Protein AF-0000000067488053 (afdb_homodimer)

Solvent-accessible surface area (backbone atoms only — not comparable to full-atom values): 23907 Å² total; per-residue (Å²): 134,83,74,72,70,77,74,80,76,65,68,48,77,45,31,29,39,50,92,85,32,47,29,38,37,40,34,32,56,91,69,81,45,62,76,72,56,78,55,94,76,62,62,61,41,38,38,39,38,33,42,29,56,78,18,50,40,76,52,38,47,47,30,44,50,39,51,26,55,73,57,70,64,65,40,35,29,35,30,36,28,35,56,81,52,40,74,70,56,90,90,51,74,68,41,79,55,72,77,38,88,82,53,66,88,63,89,48,47,75,30,72,70,17,40,38,48,40,53,48,36,44,48,68,59,59,39,52,68,82,41,29,30,35,62,31,12,28,46,61,14,32,51,38,48,52,48,44,57,69,74,39,70,80,50,47,64,50,83,52,79,80,42,44,36,25,60,52,60,36,19,53,86,75,66,72,78,78,68,73,89,83,88,63,75,80,64,65,51,26,15,12,53,67,72,85,71,66,73,53,71,76,69,66,65,69,69,73,66,128,133,82,74,72,71,78,74,79,77,67,68,49,78,46,32,30,37,50,92,86,30,47,27,38,37,40,31,31,57,92,70,84,45,63,76,72,54,77,55,94,78,61,65,59,41,37,39,40,37,32,42,31,54,77,17,52,40,77,56,39,49,47,31,46,50,38,52,27,54,74,57,69,65,65,40,35,28,35,30,38,28,36,56,80,53,40,74,70,56,90,89,50,74,67,42,80,54,74,77,41,87,81,54,66,88,60,88,47,46,74,31,71,70,17,39,38,50,42,53,49,38,45,47,69,59,60,39,52,68,83,40,29,32,36,60,32,12,29,45,62,13,29,51,38,48,53,49,45,57,69,74,40,70,80,52,48,64,49,84,54,82,79,43,43,35,26,61,47,59,36,21,56,88,75,66,72,76,82,69,67,94,86,86,66,74,79,65,60,49,24,18,14,53,67,69,85,71,66,72,53,69,76,68,66,63,70,70,75,64,129

Sequence (420 aa):
MDSEIKEEIPVHEEFILCCGVETQVLKCGPWTDLFNDQSANRPKLLIFVITGNPGFSAAYVPFVKALYSSVNKRFPVWVISHAGHALAPKDKKILTTSDDPNAQEVEDIYGLCGQVEHKLAFLRTHVPKEMKLVLIGHSIGCYISLQILKLAPELPIKWNRKAILCPFLLTSGKLGVFTGTAAVAEIPYCLVHAPSVCLWPQAFPWYHSPMDSEIKEEIPVHEEFILCCGVETQVLKCGPWTDLFNDQSANRPKLLIFVITGNPGFSAAYVPFVKALYSSVNKRFPVWVISHAGHALAPKDKKILTTSDDPNAQEVEDIYGLCGQVEHKLAFLRTHVPKEMKLVLIGHSIGCYISLQILKLAPELPIKWNRKAILCPFLLTSGKLGVFTGTAAVAEIPYCLVHAPSVCLWPQAFPWYHSP

pLDDT: mean 72.71, std 26.98, range [18.52, 98.0]

Nearest PDB structures (foldseek):
  3c6b-assembly1_A-2  TM=5.269E-01  e=8.237E-04  Saccharomyces cerevisiae
  3bxp-assembly1_A  TM=5.380E-01  e=2.175E-03  Lactiplantibacillus plantarum WCFS1
  1pv1-assembly1_D  TM=5.522E-01  e=4.433E-03  Saccharomyces cerevisiae
  6gun-assembly2_C-2  TM=5.341E-01  e=3.894E-03  Aspergillus nidulans FGSC A4
  6wcx-assembly2_B  TM=4.276E-01  e=9.034E-03  Staphylococcus aureus

Secondary structure (DSSP, 8-state):
----------EEEEEEEETTEEEEEEEESS-S-TTT---TT--SEEEEEE--SS--GGGGHHHHHHHHHHTTT-S-EEEEPPTTS----TTSPEEEPPP-TT----S-TTSHHHHHHHHHHHHHHHS-TT-EEEEEE-THHHHHHHHHHHH-TTS-EEP-GGG---GGGGGSTT------SS-------GGG---------S--GGGG--/----------EEEEEEEETTEEEEEEEESS-S-TTT---TT--SEEEEEE--SS--GGGGHHHHHHHHHHTTT-S-EEEEPPTTS----TTSPEEEPPP-TT----S-TTSHHHHHHHHHHHHHHHS-TTSEEEEEE-THHHHHHHHHHHH-TTS-EE--GGG---GGGGGSTT------SS-------GGG---------S--GGG---

Organism: Equus caballus (NCBI:txid9796)

InterPro domains:
  IPR019363 Lipid droplet-associated hydrolase [PF10230] (44-170)
  IPR019363 Lipid droplet-associated hydrolase [PTHR13390] (12-170)
  IPR029058 Alpha/Beta hydrolase fold [G3DSA:3.40.50.1820] (28-208)
  IPR029058 Alpha/Beta hydrolase fold [SSF53474] (39-169)

Radius of gyration: 22.34 Å; Cα contacts (8 Å, |Δi|>4): 782; chains: 2; bounding box: 61×68×56 Å

Foldseek 3Di:
DPPPVPPDFDWDWAWAQFLNFTKIKIKTAPPPALVPDPDPLRAQEEEEEEEDVQFDQVVCVVVQVVVCVVVVVSHMYMYMGFGPNDDDDPPHDYHYFDFPPPQDNDPCLNFLVNRLSRVLRCCSGRPDLSREYEYAYDDSGLVSVVVCVVPCVSRNYDYDPVSHNDLQQLPDPPDPPPDDDDDPPCSPSHRNPPDCVSPPPPPPVPPPDD/DPPPVPPDFDWDWAWAQFLNFTKIKIKTAPPPALVPDPDPLRAQEEEEEEEDVQFDQVVCVVVQVVVCVVVVVSHMYMYMGFGPNDDDDPPHDYHYFDFPPPQDNDPCLNFLVNRLSRVLRCCSGRPDLSREYEYAYDDSGLVSVVVCVVPCVSRNYDYDPVSHNDLQQLPDPPDDPPDDDDDPPCSPSPRNPPDCVSPPPPPPPPPPDD

Structure (mmCIF, N/CA/C/O backbone):
data_AF-0000000067488053-model_v1
#
loop_
_entity.id
_entity.type
_entity.pdbx_description
1 polymer 'Lipid droplet-associated hydrolase'
#
loop_
_atom_site.group_PDB
_atom_site.id
_atom_site.type_symbol
_atom_site.label_atom_id
_atom_site.label_alt_id
_atom_site.label_comp_id
_atom_site.label_asym_id
_atom_site.label_entity_id
_atom_site.label_seq_id
_atom_site.pdbx_PDB_ins_code
_atom_site.Cartn_x
_atom_site.Cartn_y
_atom_site.Cartn_z
_atom_site.occupancy
_atom_site.B_iso_or_equiv
_atom_site.auth_seq_id
_atom_site.auth_comp_id
_atom_site.auth_asym_id
_atom_site.auth_atom_id
_atom_site.pdbx_PDB_model_num
ATOM 1 N N . MET A 1 1 ? 24.359 26.922 -21.422 1 30.34 1 MET A N 1
ATOM 2 C CA . MET A 1 1 ? 24.125 25.703 -20.656 1 30.34 1 MET A CA 1
ATOM 3 C C . MET A 1 1 ? 23.547 26.047 -19.281 1 30.34 1 MET A C 1
ATOM 5 O O . MET A 1 1 ? 24.281 26.391 -18.359 1 30.34 1 MET A O 1
ATOM 9 N N . ASP A 1 2 ? 22.438 26.781 -19.094 1 33.84 2 ASP A N 1
ATOM 10 C CA . ASP A 1 2 ? 21.844 27.344 -17.891 1 33.84 2 ASP A CA 1
ATOM 11 C C . ASP A 1 2 ? 21.484 26.234 -16.891 1 33.84 2 ASP A C 1
ATOM 13 O O . ASP A 1 2 ? 20.703 25.344 -17.219 1 33.84 2 ASP A O 1
ATOM 17 N N . SER A 1 3 ? 22.406 25.75 -16.141 1 38.53 3 SER A N 1
ATOM 18 C CA . SER A 1 3 ? 22.234 24.875 -14.984 1 38.53 3 SER A CA 1
ATOM 19 C C . SER A 1 3 ? 21.016 25.297 -14.156 1 38.53 3 SER A C 1
ATOM 21 O O . SER A 1 3 ? 21.016 26.359 -13.539 1 38.53 3 SER A O 1
ATOM 23 N N . GLU A 1 4 ? 19.844 25.281 -14.625 1 40.03 4 GLU A N 1
ATOM 24 C CA . GLU A 1 4 ? 18.719 25.531 -13.742 1 40.03 4 GLU A CA 1
ATOM 25 C C . GLU A 1 4 ? 18.969 24.938 -12.352 1 40.03 4 GLU A C 1
ATOM 27 O O . GLU A 1 4 ? 19.219 23.75 -12.211 1 40.03 4 GLU A O 1
ATOM 32 N N . ILE A 1 5 ? 19.578 25.547 -11.57 1 42.72 5 ILE A N 1
ATOM 33 C CA . ILE A 1 5 ? 19.781 25.219 -10.164 1 42.72 5 ILE A CA 1
ATOM 34 C C . ILE A 1 5 ? 18.5 24.609 -9.586 1 42.72 5 ILE A C 1
ATOM 36 O O . ILE A 1 5 ? 17.469 25.281 -9.547 1 42.72 5 ILE A O 1
ATOM 40 N N . LYS A 1 6 ? 18.25 23.391 -9.867 1 51.84 6 LYS A N 1
ATOM 41 C CA . LYS A 1 6 ? 17.141 22.719 -9.219 1 51.84 6 LYS A CA 1
ATOM 42 C C . LYS A 1 6 ? 17 23.156 -7.762 1 51.84 6 LYS A C 1
ATOM 44 O O . LYS A 1 6 ? 17.891 22.906 -6.945 1 51.84 6 LYS A O 1
ATOM 49 N N . GLU A 1 7 ? 16.422 24.406 -7.41 1 60.66 7 GLU A N 1
ATOM 50 C CA . GLU A 1 7 ? 16.188 24.906 -6.059 1 60.66 7 GLU A CA 1
ATOM 51 C C . GLU A 1 7 ? 15.727 23.797 -5.125 1 60.66 7 GLU A C 1
ATOM 53 O O . GLU A 1 7 ? 14.82 23.016 -5.469 1 60.66 7 GLU A O 1
ATOM 58 N N . GLU A 1 8 ? 16.516 23.469 -4.16 1 83.81 8 GLU A N 1
ATOM 59 C CA . GLU A 1 8 ? 16.188 22.453 -3.156 1 83.81 8 GLU A CA 1
ATOM 60 C C . GLU A 1 8 ? 14.914 22.812 -2.402 1 83.81 8 GLU A C 1
ATOM 62 O O . GLU A 1 8 ? 14.734 23.953 -1.977 1 83.81 8 GLU A O 1
ATOM 67 N N . ILE A 1 9 ? 13.906 22.094 -2.541 1 90 9 ILE A N 1
ATOM 68 C CA . ILE A 1 9 ? 12.656 22.25 -1.803 1 90 9 ILE A CA 1
ATOM 69 C C . ILE A 1 9 ? 12.852 21.828 -0.35 1 90 9 ILE A C 1
ATOM 71 O O . ILE A 1 9 ? 13.094 20.656 -0.067 1 90 9 ILE A O 1
ATOM 75 N N . PRO A 1 10 ? 12.859 22.844 0.499 1 92.94 10 PRO A N 1
ATOM 76 C CA . PRO A 1 10 ? 13.047 22.484 1.907 1 92.94 10 PRO A CA 1
ATOM 77 C C . PRO A 1 10 ? 11.852 21.734 2.486 1 92.94 10 PRO A C 1
ATOM 79 O O . PRO A 1 10 ? 10.711 21.984 2.102 1 92.94 10 PRO A O 1
ATOM 82 N N . VAL A 1 11 ? 12.125 20.781 3.355 1 96.31 11 VAL A N 1
ATOM 83 C CA . VAL A 1 11 ? 11.117 20.031 4.109 1 96.31 11 VAL A CA 1
ATOM 84 C C . VAL A 1 11 ? 11.328 20.25 5.605 1 96.31 11 VAL A C 1
ATOM 86 O O . VAL A 1 11 ? 12.43 20.047 6.117 1 96.31 11 VAL A O 1
ATOM 89 N N . HIS A 1 12 ? 10.336 20.75 6.277 1 96.69 12 HIS A N 1
ATOM 90 C CA . HIS A 1 12 ? 10.406 20.969 7.715 1 96.69 12 HIS A CA 1
ATOM 91 C C . HIS A 1 12 ? 9.945 19.734 8.484 1 96.69 12 HIS A C 1
ATOM 93 O O . HIS A 1 12 ? 8.852 19.219 8.242 1 96.69 12 HIS A O 1
ATOM 99 N N . GLU A 1 13 ? 10.797 19.25 9.328 1 96.75 13 GLU A N 1
ATOM 100 C CA . GLU A 1 13 ? 10.5 18.078 10.141 1 96.75 13 GLU A CA 1
ATOM 101 C C . GLU A 1 13 ? 10.07 18.484 11.547 1 96.75 13 GLU A C 1
ATOM 103 O O . GLU A 1 13 ? 10.719 19.297 12.195 1 96.75 13 GLU A O 1
ATOM 108 N N . GLU A 1 14 ? 9.016 17.906 12.039 1 95.88 14 GLU A N 1
ATOM 109 C CA . GLU A 1 14 ? 8.539 18.109 13.406 1 95.88 14 GLU A CA 1
ATOM 110 C C . GLU A 1 14 ? 8.141 16.781 14.047 1 95.88 14 GLU A C 1
ATOM 112 O O . GLU A 1 14 ? 7.633 15.883 13.367 1 95.88 14 GLU A O 1
ATOM 117 N N . PHE A 1 15 ? 8.391 16.703 15.328 1 96.25 15 PHE A N 1
ATOM 118 C CA . PHE A 1 15 ? 7.875 15.617 16.156 1 96.25 15 PHE A CA 1
ATOM 119 C C . PHE A 1 15 ? 6.855 16.141 17.156 1 96.25 15 PHE A C 1
ATOM 121 O O . PHE A 1 15 ? 7.141 17.078 17.906 1 96.25 15 PHE A O 1
ATOM 128 N N . ILE A 1 16 ? 5.734 15.539 17.156 1 95.38 16 ILE A N 1
ATOM 129 C CA . ILE A 1 16 ? 4.66 15.977 18.031 1 95.38 16 ILE A CA 1
ATOM 130 C C . ILE A 1 16 ? 4.133 14.789 18.828 1 95.38 16 ILE A C 1
ATOM 132 O O . ILE A 1 16 ? 4.363 13.633 18.469 1 95.38 16 ILE A O 1
ATOM 136 N N . LEU A 1 17 ? 3.533 15.07 19.906 1 93.06 17 LEU A N 1
ATOM 137 C CA . LEU A 1 17 ? 2.762 14.062 20.625 1 93.06 17 LEU A CA 1
ATOM 138 C C . LEU A 1 17 ? 1.299 14.086 20.203 1 93.06 17 LEU A C 1
ATOM 140 O O . LEU A 1 17 ? 0.583 15.047 20.484 1 93.06 17 LEU A O 1
ATOM 144 N N . CYS A 1 18 ? 0.863 13.141 19.438 1 92.69 18 CYS A N 1
ATOM 145 C CA . CYS A 1 18 ? -0.509 13.031 18.953 1 92.69 18 CYS A CA 1
ATOM 146 C C . CYS A 1 18 ? -1.185 11.781 19.516 1 92.69 18 CYS A C 1
ATOM 148 O O . CYS A 1 18 ? -0.734 10.664 19.266 1 92.69 18 CYS A O 1
ATOM 150 N N . CYS A 1 19 ? -2.262 11.969 20.266 1 91 19 CYS A N 1
ATOM 151 C CA . CYS A 1 19 ? -2.922 10.875 20.953 1 91 19 CYS A CA 1
ATOM 152 C C . CYS A 1 19 ? -1.942 10.133 21.859 1 91 19 CYS A C 1
ATOM 154 O O . CYS A 1 19 ? -1.957 8.898 21.922 1 91 19 CYS A O 1
ATOM 156 N N . GLY A 1 20 ? -1.018 10.891 22.406 1 89.06 20 GLY A N 1
ATOM 157 C CA . GLY A 1 20 ? -0.081 10.352 23.375 1 89.06 20 GLY A CA 1
ATOM 158 C C . GLY A 1 20 ? 1.082 9.617 22.75 1 89.06 20 GLY A C 1
ATOM 159 O O . GLY A 1 20 ? 1.89 9 23.453 1 89.06 20 GLY A O 1
ATOM 160 N N . VAL A 1 21 ? 1.246 9.656 21.469 1 93.06 21 VAL A N 1
ATOM 161 C CA . VAL A 1 21 ? 2.307 8.922 20.781 1 93.06 21 VAL A CA 1
ATOM 162 C C . VAL A 1 21 ? 3.164 9.883 19.969 1 93.06 21 VAL A C 1
ATOM 164 O O . VAL A 1 21 ? 2.646 10.828 19.359 1 93.06 21 VAL A O 1
ATOM 167 N N . GLU A 1 22 ? 4.461 9.617 19.984 1 94.44 22 GLU A N 1
ATOM 168 C CA . GLU A 1 22 ? 5.371 10.406 19.172 1 94.44 22 GLU A CA 1
ATOM 169 C C . GLU A 1 22 ? 5.07 10.227 17.688 1 94.44 22 GLU A C 1
ATOM 171 O O . GLU A 1 22 ? 4.934 9.094 17.203 1 94.44 22 GLU A O 1
ATOM 176 N N . THR A 1 23 ? 4.926 11.32 17.047 1 96.44 23 THR A N 1
ATOM 177 C CA . THR A 1 23 ? 4.512 11.328 15.641 1 96.44 23 THR A CA 1
ATOM 178 C C . THR A 1 23 ? 5.383 12.289 14.828 1 96.44 23 THR A C 1
ATOM 180 O O . THR A 1 23 ? 5.68 13.398 15.281 1 96.44 23 THR A O 1
ATOM 183 N N . GLN A 1 24 ? 5.867 11.805 13.703 1 97.81 24 GLN A N 1
ATOM 184 C CA . GLN A 1 24 ? 6.656 12.633 12.805 1 97.81 24 GLN A CA 1
ATOM 185 C C . GLN A 1 24 ? 5.781 13.273 11.727 1 97.81 24 GLN A C 1
ATOM 187 O O . GLN A 1 24 ? 4.949 12.594 11.117 1 97.81 24 GLN A O 1
ATOM 192 N N . VAL A 1 25 ? 5.879 14.531 11.516 1 97.94 25 VAL A N 1
ATOM 193 C CA . VAL A 1 25 ? 5.215 15.258 10.438 1 97.94 25 VAL A CA 1
ATOM 194 C C . VAL A 1 25 ? 6.254 16.016 9.609 1 97.94 25 VAL A C 1
ATOM 196 O O . VAL A 1 25 ? 7.09 16.734 10.156 1 97.94 25 VAL A O 1
ATOM 199 N N . LEU A 1 26 ? 6.23 15.742 8.281 1 97.69 26 LEU A N 1
ATOM 200 C CA . LEU A 1 26 ? 7.07 16.469 7.344 1 97.69 26 LEU A CA 1
ATOM 201 C C . LEU A 1 26 ? 6.242 17.469 6.539 1 97.69 26 LEU A C 1
ATOM 203 O O . LEU A 1 26 ? 5.195 17.109 5.992 1 97.69 26 LEU A O 1
ATOM 207 N N . LYS A 1 27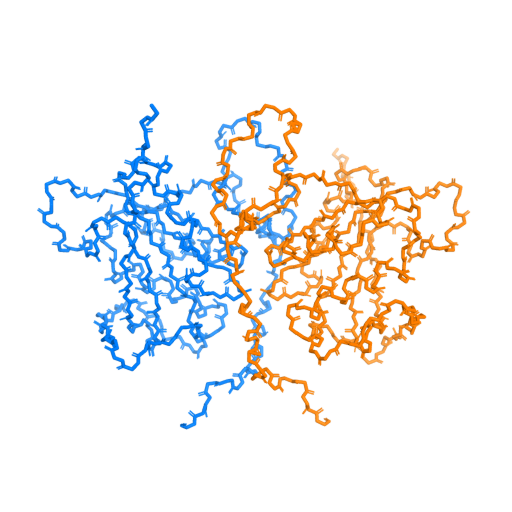 ? 6.73 18.641 6.555 1 97.44 27 LYS A N 1
ATOM 208 C CA . LYS A 1 27 ? 5.973 19.75 5.973 1 97.44 27 LYS A CA 1
ATOM 209 C C . LYS A 1 27 ? 6.75 20.422 4.844 1 97.44 27 LYS A C 1
ATOM 211 O O . LYS A 1 27 ? 7.855 20.922 5.059 1 97.44 27 LYS A O 1
ATOM 216 N N . CYS A 1 28 ? 6.172 20.344 3.684 1 95.88 28 CYS A N 1
ATOM 217 C CA . CYS A 1 28 ? 6.75 21.031 2.537 1 95.88 28 CYS A CA 1
ATOM 218 C C . CYS A 1 28 ? 6.07 22.375 2.307 1 95.88 28 CYS A C 1
ATOM 220 O O . CYS A 1 28 ? 4.84 22.453 2.293 1 95.88 28 CYS A O 1
ATOM 222 N N . GLY A 1 29 ? 6.836 23.438 2.074 1 93.5 29 GLY A N 1
ATOM 223 C CA . GLY A 1 29 ? 6.352 24.797 1.962 1 93.5 29 GLY A CA 1
ATOM 224 C C . GLY A 1 29 ? 6.66 25.656 3.182 1 93.5 29 GLY A C 1
ATOM 225 O O . GLY A 1 29 ? 7.039 25.125 4.23 1 93.5 29 GLY A O 1
ATOM 226 N N . PRO A 1 30 ? 6.496 26.906 3.09 1 92.31 30 PRO A N 1
ATOM 227 C CA . PRO A 1 30 ? 6.875 27.812 4.184 1 92.31 30 PRO A CA 1
ATOM 228 C C . PRO A 1 30 ? 5.836 27.844 5.301 1 92.31 30 PRO A C 1
ATOM 230 O O . PRO A 1 30 ? 6.094 28.422 6.367 1 92.31 30 PRO A O 1
ATOM 233 N N . TRP A 1 31 ? 4.734 27.172 5.168 1 92.25 31 TRP A N 1
ATOM 234 C CA . TRP A 1 31 ? 3.633 27.219 6.125 1 92.25 31 TRP A CA 1
ATOM 235 C C . TRP A 1 31 ? 3.738 26.078 7.133 1 92.25 31 TRP A C 1
ATOM 237 O O . TRP A 1 31 ? 3.084 25.047 6.98 1 92.25 31 TRP A O 1
ATOM 247 N N . THR A 1 32 ? 4.449 26.281 8.195 1 90.88 32 THR A N 1
ATOM 248 C CA . THR A 1 32 ? 4.711 25.203 9.141 1 90.88 32 THR A CA 1
ATOM 249 C C . THR A 1 32 ? 3.725 25.266 10.305 1 90.88 32 THR A C 1
ATOM 251 O O . THR A 1 32 ? 3.559 24.281 11.031 1 90.88 32 THR A O 1
ATOM 254 N N . ASP A 1 33 ? 3.15 26.359 10.547 1 91.94 33 ASP A N 1
ATOM 255 C CA . ASP A 1 33 ? 2.096 26.562 11.531 1 91.94 33 ASP A CA 1
ATOM 256 C C . ASP A 1 33 ? 0.888 27.266 10.906 1 91.94 33 ASP A C 1
ATOM 258 O O . ASP A 1 33 ? 0.898 28.484 10.711 1 91.94 33 ASP A O 1
ATOM 262 N N . LEU A 1 34 ? -0.115 26.516 10.68 1 92.56 34 LEU A N 1
ATOM 263 C CA . 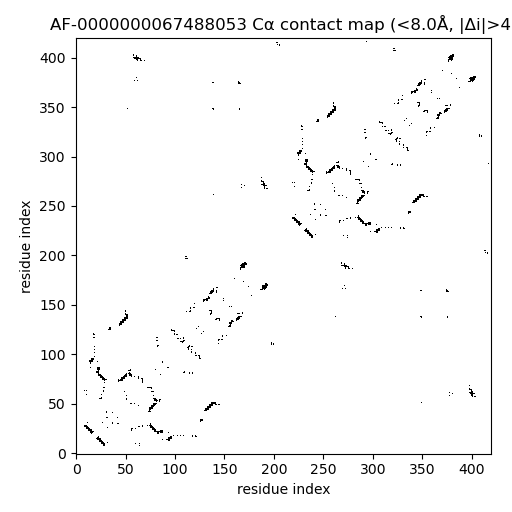LEU A 1 34 ? -1.246 27.016 9.906 1 92.56 34 LEU A CA 1
ATOM 264 C C . LEU A 1 34 ? -2.166 27.875 10.773 1 92.56 34 LEU A C 1
ATOM 266 O O . LEU A 1 34 ? -2.973 28.641 10.25 1 92.56 34 LEU A O 1
ATOM 270 N N . PHE A 1 35 ? -2.098 27.75 12 1 89 35 PHE A N 1
ATOM 271 C CA . PHE A 1 35 ? -2.922 28.562 12.891 1 89 35 PHE A CA 1
ATOM 272 C C . PHE A 1 35 ? -2.334 29.969 13.039 1 89 35 PHE A C 1
ATOM 274 O O . PHE A 1 35 ? -3.072 30.953 13.086 1 89 35 PHE A O 1
ATOM 281 N N . ASN A 1 36 ? -0.999 29.953 13.094 1 84.88 36 ASN A N 1
ATOM 282 C CA . ASN A 1 36 ? -0.358 31.234 13.398 1 84.88 36 ASN A CA 1
ATOM 283 C C . ASN A 1 36 ? 0.327 31.828 12.172 1 84.88 36 ASN A C 1
ATOM 285 O O . ASN A 1 36 ? 1.116 32.75 12.297 1 84.88 36 ASN A O 1
ATOM 289 N N . ASP A 1 37 ? 0.069 31.25 11.07 1 78 37 ASP A N 1
ATOM 290 C CA . ASP A 1 37 ? 0.677 31.812 9.867 1 78 37 ASP A CA 1
ATOM 291 C C . ASP A 1 37 ? 0.148 33.219 9.586 1 78 37 ASP A C 1
ATOM 293 O O . ASP A 1 37 ? -1.062 33.406 9.453 1 78 37 ASP A O 1
ATOM 297 N N . GLN A 1 38 ? 0.995 34.188 9.664 1 72.25 38 GLN A N 1
ATOM 298 C CA . GLN A 1 38 ? 0.635 35.594 9.5 1 72.25 38 GLN A CA 1
ATOM 299 C C . GLN A 1 38 ? 0.998 36.094 8.109 1 72.25 38 GLN A C 1
ATOM 301 O O . GLN A 1 38 ? 0.95 37.281 7.844 1 72.25 38 GLN A O 1
ATOM 306 N N . SER A 1 39 ? 1.318 35.094 7.289 1 72.31 39 SER A N 1
ATOM 307 C CA . SER A 1 39 ? 1.714 35.562 5.961 1 72.31 39 SER A CA 1
ATOM 308 C C . SER A 1 39 ? 0.521 36.094 5.188 1 72.31 39 SER A C 1
ATOM 310 O O . SER A 1 39 ? -0.623 35.719 5.445 1 72.31 39 SER A O 1
ATOM 312 N N . ALA A 1 40 ? 0.722 37.188 4.449 1 74.94 40 ALA A N 1
ATOM 313 C CA . ALA A 1 40 ? -0.285 37.781 3.578 1 74.94 40 ALA A CA 1
ATOM 314 C C . ALA A 1 40 ? -0.879 36.75 2.627 1 74.94 40 ALA A C 1
ATOM 316 O O . ALA A 1 40 ? -2.027 36.875 2.199 1 74.94 40 ALA A O 1
ATOM 317 N N . ASN A 1 41 ? -0.074 35.719 2.342 1 80.88 41 ASN A N 1
ATOM 318 C CA . ASN A 1 41 ? -0.516 34.688 1.41 1 80.88 41 ASN A CA 1
ATOM 319 C C . ASN A 1 41 ? -0.779 33.375 2.125 1 80.88 41 ASN A C 1
ATOM 321 O O . ASN A 1 41 ? -0.157 32.344 1.809 1 80.88 41 ASN A O 1
ATOM 325 N N . ARG A 1 42 ? -1.694 33.469 3.127 1 86.19 42 ARG A N 1
ATOM 326 C CA . ARG A 1 42 ? -2.061 32.25 3.848 1 86.19 42 ARG A CA 1
ATOM 327 C C . ARG A 1 42 ? -2.693 31.234 2.91 1 86.19 42 ARG A C 1
ATOM 329 O O . ARG A 1 42 ? -3.586 31.562 2.129 1 86.19 42 ARG A O 1
ATOM 336 N N . PRO A 1 43 ? -2.141 30.047 2.949 1 90 43 PRO A N 1
ATOM 337 C CA . PRO A 1 43 ? -2.762 29.031 2.092 1 90 43 PRO A CA 1
ATOM 338 C C . PRO A 1 43 ? -4.168 28.656 2.551 1 90 43 PRO A C 1
ATOM 340 O O . PRO A 1 43 ? -4.461 28.688 3.748 1 90 43 PRO A O 1
ATOM 343 N N . LYS A 1 44 ? -5.039 28.406 1.627 1 89.94 44 LYS A N 1
ATOM 344 C CA . LYS A 1 44 ? -6.414 28.031 1.938 1 89.94 44 LYS A CA 1
ATOM 345 C C . LYS A 1 44 ? -6.641 26.531 1.716 1 89.94 44 LYS A C 1
ATOM 347 O O . LYS A 1 44 ? -7.754 26.031 1.893 1 89.94 44 LYS A O 1
ATOM 352 N N . LEU A 1 45 ? -5.605 25.891 1.315 1 94.12 45 LEU A N 1
ATOM 353 C CA . LEU A 1 45 ? -5.684 24.453 1.021 1 94.12 45 LEU A CA 1
ATOM 354 C C . LEU A 1 45 ? -4.438 23.734 1.516 1 94.12 45 LEU A C 1
ATOM 356 O O . LEU A 1 45 ? -3.318 24.219 1.345 1 94.12 45 LEU A O 1
ATOM 360 N N . LEU A 1 46 ? -4.652 22.656 2.176 1 95.94 46 LEU A N 1
ATOM 361 C CA . LEU A 1 46 ? -3.578 21.766 2.588 1 95.94 46 LEU A CA 1
ATOM 362 C C . LEU A 1 46 ? -3.697 20.406 1.888 1 95.94 46 LEU A C 1
ATOM 364 O O . LEU A 1 46 ? -4.766 19.797 1.893 1 95.94 46 LEU A O 1
ATOM 368 N N . ILE A 1 47 ? -2.631 20.031 1.24 1 91.75 47 ILE A N 1
ATOM 369 C CA . ILE A 1 47 ? -2.521 18.656 0.764 1 91.75 47 ILE A CA 1
ATOM 370 C C . ILE A 1 47 ? -1.926 17.781 1.86 1 91.75 47 ILE A C 1
ATOM 372 O O . ILE A 1 47 ? -0.794 18 2.297 1 91.75 47 ILE A O 1
ATOM 376 N N . PHE A 1 48 ? -2.709 16.859 2.283 1 94.19 48 PHE A N 1
ATOM 377 C CA . PHE A 1 48 ? -2.34 16.016 3.418 1 94.19 48 PHE A CA 1
ATOM 378 C C . PHE A 1 48 ? -2.148 14.578 2.982 1 94.19 48 PHE A C 1
ATOM 380 O O . PHE A 1 48 ? -3.104 13.914 2.572 1 94.19 48 PHE A O 1
ATOM 387 N N . VAL A 1 49 ? -0.931 14.078 3.105 1 91.62 49 VAL A N 1
ATOM 388 C CA . VAL A 1 49 ? -0.559 12.75 2.633 1 91.62 49 VAL A CA 1
ATOM 389 C C . VAL A 1 49 ? -0.555 11.766 3.801 1 91.62 49 VAL A C 1
ATOM 391 O O . VAL A 1 49 ? 0.061 12.031 4.836 1 91.62 49 VAL A O 1
ATOM 394 N N . ILE A 1 50 ? -1.259 10.695 3.594 1 92.69 50 ILE A N 1
ATOM 395 C CA . ILE A 1 50 ? -1.288 9.617 4.578 1 92.69 50 ILE A CA 1
ATOM 396 C C . ILE A 1 50 ? -0.546 8.398 4.031 1 92.69 50 ILE A C 1
ATOM 398 O O . ILE A 1 50 ? -0.879 7.891 2.957 1 92.69 50 ILE A O 1
ATOM 402 N N . THR A 1 51 ? 0.373 7.898 4.789 1 90.38 51 THR A N 1
ATOM 403 C CA . THR A 1 51 ? 1.313 6.867 4.363 1 90.38 51 THR A CA 1
ATOM 404 C C . THR A 1 51 ? 0.646 5.496 4.352 1 90.38 51 THR A C 1
ATOM 406 O O . THR A 1 51 ? -0.498 5.355 4.789 1 90.38 51 THR A O 1
ATOM 409 N N . GLY A 1 52 ? 1.374 4.609 3.811 1 85.75 52 GLY A N 1
ATOM 410 C CA . GLY A 1 52 ? 0.989 3.213 3.934 1 85.75 52 GLY A CA 1
ATOM 411 C C . GLY A 1 52 ? 1.589 2.533 5.148 1 85.75 52 GLY A C 1
ATOM 412 O O . GLY A 1 52 ? 2.039 3.203 6.082 1 85.75 52 GLY A O 1
ATOM 413 N N . ASN A 1 53 ? 1.531 1.231 5.129 1 81.94 53 ASN A N 1
ATOM 414 C CA . ASN A 1 53 ? 2.152 0.431 6.18 1 81.94 53 ASN A CA 1
ATOM 415 C C . ASN A 1 53 ? 3.389 -0.302 5.672 1 81.94 53 ASN A C 1
ATOM 417 O O . ASN A 1 53 ? 3.285 -1.193 4.828 1 81.94 53 ASN A O 1
ATOM 421 N N . PRO A 1 54 ? 4.703 0.058 6.016 1 82.38 54 PRO A N 1
ATOM 422 C CA . PRO A 1 54 ? 4.961 0.912 7.176 1 82.38 54 PRO A CA 1
ATOM 423 C C . PRO A 1 54 ? 4.715 2.391 6.887 1 82.38 54 PRO A C 1
ATOM 425 O O . PRO A 1 54 ? 4.75 2.812 5.727 1 82.38 54 PRO A O 1
ATOM 428 N N . GLY A 1 55 ? 4.395 3.082 7.98 1 89.06 55 GLY A N 1
ATOM 429 C CA . GLY A 1 55 ? 4.039 4.488 7.871 1 89.06 55 GLY A CA 1
ATOM 430 C C . GLY A 1 55 ? 5.203 5.418 8.156 1 89.06 55 GLY A C 1
ATOM 431 O O . GLY A 1 55 ? 5.086 6.336 8.969 1 89.06 55 GLY A O 1
ATOM 432 N N . PHE A 1 56 ? 6.344 5.312 7.504 1 90.31 56 PHE A N 1
ATOM 433 C CA . PHE A 1 56 ? 7.523 6.156 7.648 1 90.31 56 PHE A CA 1
ATOM 434 C C . PHE A 1 56 ? 7.434 7.379 6.746 1 90.31 56 PHE A C 1
ATOM 436 O O . PHE A 1 56 ? 7.684 7.289 5.539 1 90.31 56 PHE A O 1
ATOM 443 N N . SER A 1 57 ? 7.156 8.492 7.332 1 93.81 57 SER A N 1
ATOM 444 C CA . SER A 1 57 ? 6.93 9.703 6.547 1 93.81 57 SER A CA 1
ATOM 445 C C . SER A 1 57 ? 8.18 10.102 5.766 1 93.81 57 SER A C 1
ATOM 447 O O . SER A 1 57 ? 8.086 10.617 4.652 1 93.81 57 SER A O 1
ATOM 449 N N . ALA A 1 58 ? 9.367 9.773 6.273 1 91.5 58 ALA A N 1
ATOM 450 C CA . ALA A 1 58 ? 10.617 10.148 5.629 1 91.5 58 ALA A CA 1
ATOM 451 C C . ALA A 1 58 ? 10.742 9.516 4.25 1 91.5 58 ALA A C 1
ATOM 453 O O . ALA A 1 58 ? 11.344 10.094 3.342 1 91.5 58 ALA A O 1
ATOM 454 N N . ALA A 1 59 ? 10.156 8.375 4.129 1 83.38 59 ALA A N 1
ATOM 455 C CA . ALA A 1 59 ? 10.219 7.656 2.857 1 83.38 59 ALA A CA 1
ATOM 456 C C . ALA A 1 59 ? 9.43 8.383 1.774 1 83.38 59 ALA A C 1
ATOM 458 O O . ALA A 1 59 ? 9.594 8.109 0.584 1 83.38 59 ALA A O 1
ATOM 459 N N . TYR A 1 60 ? 8.617 9.406 2.139 1 87 60 TYR A N 1
ATOM 460 C CA . TYR A 1 60 ? 7.723 10.07 1.2 1 87 60 TYR A CA 1
ATOM 461 C C . TYR A 1 60 ? 8.266 11.445 0.811 1 87 60 TYR A C 1
ATOM 463 O O . TYR A 1 60 ? 7.617 12.18 0.062 1 87 60 TYR A O 1
ATOM 471 N N . VAL A 1 61 ? 9.43 11.797 1.204 1 89.5 61 VAL A N 1
ATOM 472 C CA . VAL A 1 61 ? 9.977 13.133 0.994 1 89.5 61 VAL A CA 1
ATOM 473 C C . VAL A 1 61 ? 10.078 13.422 -0.502 1 89.5 61 VAL A C 1
ATOM 475 O O . VAL A 1 61 ? 9.602 14.461 -0.974 1 89.5 61 VAL A O 1
ATOM 478 N N . PRO A 1 62 ? 10.602 12.492 -1.308 1 82.94 62 PRO A N 1
ATOM 479 C CA . PRO A 1 62 ? 10.641 12.789 -2.74 1 82.94 62 PRO A CA 1
ATOM 480 C C . PRO A 1 62 ? 9.25 13 -3.334 1 82.94 62 PRO A C 1
ATOM 482 O O . PRO A 1 62 ? 9.055 13.891 -4.168 1 82.94 62 PRO A O 1
ATOM 485 N N . PHE A 1 63 ? 8.312 12.266 -2.861 1 81.94 63 PHE A N 1
ATOM 486 C CA . PHE A 1 63 ? 6.945 12.359 -3.352 1 81.94 63 PHE A CA 1
ATOM 487 C C . PHE A 1 63 ? 6.32 13.695 -2.975 1 81.94 63 PHE A C 1
ATOM 489 O O . PHE A 1 63 ? 5.711 14.359 -3.814 1 81.94 63 PHE A O 1
ATOM 496 N N . VAL A 1 64 ? 6.5 14.078 -1.76 1 88.75 64 VAL A N 1
ATOM 497 C CA . VAL A 1 64 ? 5.867 15.297 -1.28 1 88.75 64 VAL A CA 1
ATOM 498 C C . VAL A 1 64 ? 6.523 16.516 -1.937 1 88.75 64 VAL A C 1
ATOM 500 O O . VAL A 1 64 ? 5.855 17.5 -2.232 1 88.75 64 VAL A O 1
ATOM 503 N N . LYS A 1 65 ? 7.82 16.438 -2.205 1 87.44 65 LYS A N 1
ATOM 504 C CA . LYS A 1 65 ? 8.492 17.516 -2.93 1 87.44 65 LYS A CA 1
ATOM 505 C C . LYS A 1 65 ? 7.969 17.625 -4.359 1 87.44 65 LYS A C 1
ATOM 507 O O . LYS A 1 65 ? 7.738 18.734 -4.859 1 87.44 65 LYS A O 1
ATOM 512 N N . ALA A 1 66 ? 7.797 16.484 -4.984 1 82.56 66 ALA A N 1
ATOM 513 C CA . ALA A 1 66 ? 7.25 16.469 -6.34 1 82.56 66 ALA A CA 1
ATOM 514 C C . ALA A 1 66 ? 5.828 17.016 -6.363 1 82.56 66 ALA A C 1
ATOM 516 O O . ALA A 1 66 ? 5.473 17.797 -7.258 1 82.56 66 ALA A O 1
ATOM 517 N N . LEU A 1 67 ? 5.027 16.641 -5.383 1 83.69 67 LEU A N 1
ATOM 518 C CA . LEU A 1 67 ? 3.66 17.141 -5.277 1 83.69 67 LEU A CA 1
ATOM 519 C C . LEU A 1 67 ? 3.641 18.641 -5.082 1 83.69 67 LEU A C 1
ATOM 521 O O . LEU A 1 67 ? 2.883 19.359 -5.75 1 83.69 67 LEU A O 1
ATOM 525 N N . TYR A 1 68 ? 4.504 19.062 -4.238 1 89.19 68 TYR A N 1
ATOM 526 C CA . TYR A 1 68 ? 4.625 20.5 -3.963 1 89.19 68 TYR A CA 1
ATOM 527 C C . TYR A 1 68 ? 4.988 21.266 -5.23 1 89.19 68 TYR A C 1
ATOM 529 O O . TYR A 1 68 ? 4.391 22.297 -5.527 1 89.19 68 TYR A O 1
ATOM 537 N N . SER A 1 69 ? 5.895 20.688 -5.992 1 84.31 69 SER A N 1
ATOM 538 C CA . SER A 1 69 ? 6.312 21.312 -7.25 1 84.31 69 SER A CA 1
ATOM 539 C C . SER A 1 69 ? 5.191 21.266 -8.281 1 84.31 69 SER A C 1
ATOM 541 O O . SER A 1 69 ? 5.008 22.219 -9.047 1 84.31 69 SER A O 1
ATOM 543 N N . SER A 1 70 ? 4.402 20.203 -8.234 1 78.44 70 SER A N 1
ATOM 544 C CA . SER A 1 70 ? 3.369 20 -9.242 1 78.44 70 SER A CA 1
ATOM 545 C C . SER A 1 70 ? 2.229 21 -9.078 1 78.44 70 SER A C 1
ATOM 547 O O . SER A 1 70 ? 1.492 21.266 -10.031 1 78.44 70 SER A O 1
ATOM 549 N N . VAL A 1 71 ? 2.123 21.547 -7.871 1 84.06 71 VAL A N 1
ATOM 550 C CA . VAL A 1 71 ? 1.082 22.547 -7.641 1 84.06 71 VAL A CA 1
ATOM 551 C C . VAL A 1 71 ? 1.702 23.938 -7.594 1 84.06 71 VAL A C 1
ATOM 553 O O . VAL A 1 71 ? 1.167 24.844 -6.941 1 84.06 71 VAL A O 1
ATOM 556 N N . ASN A 1 72 ? 2.91 24.094 -8.148 1 87.44 72 ASN A N 1
ATOM 557 C CA . ASN A 1 72 ? 3.65 25.344 -8.297 1 87.44 72 ASN A CA 1
ATOM 558 C C . ASN A 1 72 ? 3.963 25.984 -6.945 1 87.44 72 ASN A C 1
ATOM 560 O O . ASN A 1 72 ? 3.936 27.203 -6.809 1 87.44 72 ASN A O 1
ATOM 564 N N . LYS A 1 73 ? 4.059 25.156 -5.914 1 91.75 73 LYS A N 1
ATOM 565 C CA . LYS A 1 73 ? 4.492 25.578 -4.59 1 91.75 73 LYS A CA 1
ATOM 566 C C . LYS A 1 73 ? 3.49 26.547 -3.969 1 91.75 73 LYS A C 1
ATOM 568 O O . LYS A 1 73 ? 3.871 27.453 -3.219 1 91.75 73 LYS A O 1
ATOM 573 N N . ARG A 1 74 ? 2.236 26.375 -4.312 1 91.44 74 ARG A N 1
ATOM 574 C CA . ARG A 1 74 ? 1.207 27.312 -3.896 1 91.44 74 ARG A CA 1
ATOM 575 C C . ARG A 1 74 ? 0.549 26.875 -2.596 1 91.44 74 ARG A C 1
ATOM 577 O O . ARG A 1 74 ? -0.065 27.672 -1.896 1 91.44 74 ARG A O 1
ATOM 584 N N . PHE A 1 75 ? 0.637 25.562 -2.305 1 92.31 75 PHE A N 1
ATOM 585 C CA . PHE A 1 75 ? -0.042 25 -1.143 1 92.31 75 PHE A CA 1
ATOM 586 C C . PHE A 1 75 ? 0.912 24.141 -0.321 1 92.31 75 PHE A C 1
ATOM 588 O O . PHE A 1 75 ? 1.809 23.5 -0.872 1 92.31 75 PHE A O 1
ATOM 595 N N . PRO A 1 76 ? 0.688 24.141 1.004 1 96 76 PRO A N 1
ATOM 596 C CA . PRO A 1 76 ? 1.477 23.203 1.812 1 96 76 PRO A CA 1
ATOM 597 C C . PRO A 1 76 ? 1.153 21.75 1.512 1 96 76 PRO A C 1
ATOM 599 O O . PRO A 1 76 ? -0.001 21.406 1.236 1 96 76 PRO A O 1
ATOM 602 N N . VAL A 1 77 ? 2.172 20.906 1.556 1 94.06 77 VAL A N 1
ATOM 603 C CA . VAL A 1 77 ? 2.057 19.453 1.493 1 94.06 77 VAL A CA 1
ATOM 604 C C . VAL A 1 77 ? 2.645 18.828 2.76 1 94.06 77 VAL A C 1
ATOM 606 O O . VAL A 1 77 ? 3.84 18.969 3.031 1 94.06 77 VAL A O 1
ATOM 609 N N . TRP A 1 78 ? 1.8 18.188 3.527 1 97.69 78 TRP A N 1
ATOM 610 C CA . TRP A 1 78 ? 2.24 17.547 4.766 1 97.69 78 TRP A CA 1
ATOM 611 C C . TRP A 1 78 ? 2.086 16.031 4.691 1 97.69 78 TRP A C 1
ATOM 613 O O . TRP A 1 78 ? 1.118 15.531 4.117 1 97.69 78 TRP A O 1
ATOM 623 N N . VAL A 1 79 ? 3.02 15.344 5.207 1 96.38 79 VAL A N 1
ATOM 624 C CA . VAL A 1 79 ? 2.93 13.898 5.352 1 96.38 79 VAL A CA 1
ATOM 625 C C . VAL A 1 79 ? 3.172 13.508 6.805 1 96.38 79 VAL A C 1
ATOM 627 O O . VAL A 1 79 ? 4.047 14.062 7.469 1 96.38 79 VAL A O 1
ATOM 630 N N . ILE A 1 80 ? 2.402 12.578 7.234 1 98 80 ILE A N 1
ATOM 631 C CA . ILE A 1 80 ? 2.418 12.219 8.648 1 98 80 ILE A CA 1
ATOM 632 C C . ILE A 1 80 ? 2.719 10.727 8.797 1 98 80 ILE A C 1
ATOM 634 O O . ILE A 1 80 ? 2.223 9.906 8.016 1 98 80 ILE A O 1
ATOM 638 N N . SER A 1 81 ? 3.541 10.406 9.797 1 97.25 81 SER A N 1
ATOM 639 C CA . SER A 1 81 ? 3.822 9.008 10.102 1 97.25 81 SER A CA 1
ATOM 640 C C . SER A 1 81 ? 2.627 8.328 10.766 1 97.25 81 SER A C 1
ATOM 642 O O . SER A 1 81 ? 1.766 9.008 11.336 1 97.25 81 SER A O 1
ATOM 644 N N . HIS A 1 82 ? 2.537 7.043 10.617 1 94.94 82 HIS A N 1
ATOM 645 C CA . HIS A 1 82 ? 1.58 6.312 11.438 1 94.94 82 HIS A CA 1
ATOM 646 C C . HIS A 1 82 ? 2.014 6.293 12.898 1 94.94 82 HIS A C 1
ATOM 648 O O . HIS A 1 82 ? 3.207 6.363 13.195 1 94.94 82 HIS A O 1
ATOM 654 N N . ALA A 1 83 ? 1.006 6.227 13.773 1 95.25 83 ALA A N 1
ATOM 655 C CA . ALA A 1 83 ? 1.297 6.055 15.195 1 95.25 83 ALA A CA 1
ATOM 656 C C . ALA A 1 83 ? 2.143 4.809 15.438 1 95.25 83 ALA A C 1
ATOM 658 O O . ALA A 1 83 ? 1.834 3.73 14.922 1 95.25 83 ALA A O 1
ATOM 659 N N . GLY A 1 84 ? 3.254 5.023 16.141 1 92.56 84 GLY A N 1
ATOM 660 C CA . GLY A 1 84 ? 4.102 3.9 16.5 1 92.56 84 GLY A CA 1
ATOM 661 C C . GLY A 1 84 ? 5.199 3.635 15.492 1 92.56 84 GLY A C 1
ATOM 662 O O . GLY A 1 84 ? 6.023 2.738 15.688 1 92.56 84 GLY A O 1
ATOM 663 N N . HIS A 1 85 ? 5.273 4.461 14.438 1 93.25 85 HIS A N 1
ATOM 664 C CA . HIS A 1 85 ? 6.238 4.172 13.383 1 93.25 85 HIS A CA 1
ATOM 665 C C . HIS A 1 85 ? 7.363 5.199 13.367 1 93.25 85 HIS A C 1
ATOM 667 O O . HIS A 1 85 ? 8.234 5.164 12.492 1 93.25 85 HIS A O 1
ATOM 673 N N . ALA A 1 86 ? 7.328 6.164 14.242 1 91.81 86 ALA A N 1
ATOM 674 C CA . ALA A 1 86 ? 8.383 7.172 14.328 1 91.81 86 ALA A CA 1
ATOM 675 C C . ALA A 1 86 ? 8.758 7.449 15.781 1 91.81 86 ALA A C 1
ATOM 677 O O . ALA A 1 86 ? 7.891 7.488 16.656 1 91.81 86 ALA A O 1
ATOM 678 N N . LEU A 1 87 ? 9.992 7.609 15.953 1 90.81 87 LEU A N 1
ATOM 679 C CA . LEU A 1 87 ? 10.547 8.062 17.219 1 90.81 87 LEU A CA 1
ATOM 680 C C . LEU A 1 87 ? 11.422 9.297 17.031 1 90.81 87 LEU A C 1
ATOM 682 O O . LEU A 1 87 ? 12.234 9.344 16.094 1 90.81 87 LEU A O 1
ATOM 686 N N . ALA A 1 88 ? 11.195 10.188 17.875 1 92.38 88 ALA A N 1
ATOM 687 C CA . ALA A 1 88 ? 12.016 11.398 17.812 1 92.38 88 ALA A CA 1
ATOM 688 C C . ALA A 1 88 ? 13.445 11.109 18.25 1 92.38 88 ALA A C 1
ATOM 690 O O . ALA A 1 88 ? 13.672 10.398 19.234 1 92.38 88 ALA A O 1
ATOM 691 N N . PRO A 1 89 ? 14.352 11.648 17.469 1 91.31 89 PRO A N 1
ATOM 692 C CA . PRO A 1 89 ? 15.727 11.57 17.969 1 91.31 89 PRO A CA 1
ATOM 693 C C . PRO A 1 89 ? 15.891 12.25 19.328 1 91.31 89 PRO A C 1
ATOM 695 O O . PRO A 1 89 ? 15.133 13.156 19.656 1 91.31 89 PRO A O 1
ATOM 698 N N . LYS A 1 90 ? 16.844 11.828 20.078 1 89.81 90 LYS A N 1
ATOM 699 C CA . LYS A 1 90 ? 17.062 12.312 21.438 1 89.81 90 LYS A CA 1
ATOM 700 C C . LYS A 1 90 ? 17.25 13.828 21.453 1 89.81 90 LYS A C 1
ATOM 702 O O . LYS A 1 90 ? 16.812 14.5 22.391 1 89.81 90 LYS A O 1
ATOM 707 N N . ASP A 1 91 ? 17.812 14.375 20.438 1 90.38 91 ASP A N 1
ATOM 708 C CA . ASP A 1 91 ? 18.141 15.797 20.406 1 90.38 91 ASP A CA 1
ATOM 709 C C . ASP A 1 91 ? 17 16.625 19.812 1 90.38 91 ASP A C 1
ATOM 711 O O . ASP A 1 91 ? 17.094 17.844 19.703 1 90.38 91 ASP A O 1
ATOM 715 N N . LYS A 1 92 ? 15.891 15.945 19.531 1 89.75 92 LYS A N 1
ATOM 716 C CA . LYS A 1 92 ? 14.781 16.672 18.906 1 89.75 92 LYS A CA 1
ATOM 717 C C . LYS A 1 92 ? 13.672 16.938 19.906 1 89.75 92 LYS A C 1
ATOM 719 O O . LYS A 1 92 ? 13.336 16.078 20.734 1 89.75 92 LYS A O 1
ATOM 724 N N . LYS A 1 93 ? 13.188 18.141 19.859 1 90.19 93 LYS A N 1
ATOM 725 C CA . LYS A 1 93 ? 12.078 18.531 20.719 1 90.19 93 LYS A CA 1
ATOM 726 C C . LYS A 1 93 ? 10.766 17.922 20.234 1 90.19 93 LYS A C 1
ATOM 728 O O . LYS A 1 93 ? 10.484 17.906 19.031 1 90.19 93 LYS A O 1
ATOM 733 N N . ILE A 1 94 ? 10.055 17.375 21.125 1 91.31 94 ILE A N 1
ATOM 734 C CA . ILE A 1 94 ? 8.711 16.891 20.844 1 91.31 94 ILE A CA 1
ATOM 735 C C . ILE A 1 94 ? 7.68 17.938 21.234 1 91.31 94 ILE A C 1
ATOM 737 O O . ILE A 1 94 ? 7.652 18.391 22.375 1 91.31 94 ILE A O 1
ATOM 741 N N . LEU A 1 95 ? 6.887 18.375 20.297 1 88.81 95 LEU A N 1
ATOM 742 C CA . LEU A 1 95 ? 5.875 19.391 20.562 1 88.81 95 LEU A CA 1
ATOM 743 C C . LEU A 1 95 ? 4.617 18.766 21.141 1 88.81 95 LEU A C 1
ATOM 745 O O . LEU A 1 95 ? 4.141 17.75 20.656 1 88.81 95 LEU A O 1
ATOM 749 N N . THR A 1 96 ? 4.211 19.281 22.281 1 82.44 96 THR A N 1
ATOM 750 C CA . THR A 1 96 ? 2.961 18.828 22.875 1 82.44 96 THR A CA 1
ATOM 751 C C . THR A 1 96 ? 1.771 19.547 22.266 1 82.44 96 THR A C 1
ATOM 753 O O . THR A 1 96 ? 1.81 20.766 22.062 1 82.44 96 THR A O 1
ATOM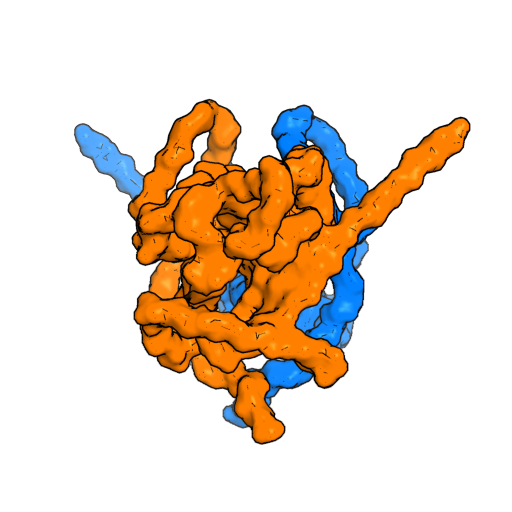 756 N N . THR A 1 97 ? 0.993 18.812 21.625 1 71.69 97 THR A N 1
ATOM 757 C CA . THR A 1 97 ? -0.182 19.391 20.984 1 71.69 97 THR A CA 1
ATOM 758 C C . THR A 1 97 ? -1.363 19.422 21.953 1 71.69 97 THR A C 1
ATOM 760 O O . THR A 1 97 ? -1.443 18.578 22.859 1 71.69 97 THR A O 1
ATOM 763 N N . SER A 1 98 ? -2.115 20.562 21.875 1 66.75 98 SER A N 1
ATOM 764 C CA . SER A 1 98 ? -3.344 20.641 22.656 1 66.75 98 SER A CA 1
ATOM 765 C C . SER A 1 98 ? -4.227 19.422 22.406 1 66.75 98 SER A C 1
ATOM 767 O O . SER A 1 98 ? -4.203 18.844 21.312 1 66.75 98 SER A O 1
ATOM 769 N N . ASP A 1 99 ? -4.848 18.953 23.406 1 66.69 99 ASP A N 1
ATOM 770 C CA . ASP A 1 99 ? -5.738 17.797 23.328 1 66.69 99 ASP A CA 1
ATOM 771 C C . ASP A 1 99 ? -6.93 18.094 22.406 1 66.69 99 ASP A C 1
ATOM 773 O O . ASP A 1 99 ? -7.41 19.234 22.359 1 66.69 99 ASP A O 1
ATOM 777 N N . ASP A 1 100 ? -7.051 17.25 21.438 1 68.12 100 ASP A N 1
ATOM 778 C CA . ASP A 1 100 ? -8.328 17.281 20.719 1 68.12 100 ASP A CA 1
ATOM 779 C C . ASP A 1 100 ? -9.492 17.016 21.672 1 68.12 100 ASP A C 1
ATOM 781 O O . ASP A 1 100 ? -9.609 15.93 22.234 1 68.12 100 ASP A O 1
ATOM 785 N N . PRO A 1 101 ? -10.203 18.094 21.984 1 69.12 101 PRO A N 1
ATOM 786 C CA . PRO A 1 101 ? -11.328 17.875 22.906 1 69.12 101 PRO A CA 1
ATOM 787 C C . PRO A 1 101 ? -12.258 16.766 22.438 1 69.12 101 PRO A C 1
ATOM 789 O O . PRO A 1 101 ? -12.984 16.188 23.234 1 69.12 101 PRO A O 1
ATOM 792 N N . ASN A 1 102 ? -12.242 16.516 21.156 1 68.25 102 ASN A N 1
ATOM 793 C CA . ASN A 1 102 ? -13.117 15.492 20.594 1 68.25 102 ASN A CA 1
ATOM 794 C C . ASN A 1 102 ? -12.406 14.141 20.516 1 68.25 102 ASN A C 1
ATOM 796 O O . ASN A 1 102 ? -12.945 13.188 19.969 1 68.25 102 ASN A O 1
ATOM 800 N N . ALA A 1 103 ? -11.18 14.305 21.094 1 66.94 103 ALA A N 1
ATOM 801 C CA . ALA A 1 103 ? -10.414 13.07 20.953 1 66.94 103 ALA A CA 1
ATOM 802 C C . ALA A 1 103 ? -11.062 11.938 21.766 1 66.94 103 ALA A C 1
ATOM 804 O O . ALA A 1 103 ? -11.438 12.125 22.922 1 66.94 103 ALA A O 1
ATOM 805 N N . GLN A 1 104 ? -11.445 10.875 21.125 1 66.12 104 GLN A N 1
ATOM 806 C CA . GLN A 1 104 ? -11.922 9.672 21.812 1 66.12 104 GLN A CA 1
ATOM 807 C C . GLN A 1 104 ? -10.766 8.883 22.406 1 66.12 104 GLN A C 1
ATOM 809 O O . GLN A 1 104 ? -9.641 8.953 21.922 1 66.12 104 GLN A O 1
ATOM 814 N N . GLU A 1 105 ? -11.008 8.43 23.625 1 72.75 105 GLU A N 1
ATOM 815 C CA . GLU A 1 105 ? -10.016 7.523 24.188 1 72.75 105 GLU A CA 1
ATOM 816 C C . GLU A 1 105 ? -9.695 6.387 23.203 1 72.75 105 GLU A C 1
ATOM 818 O O . GLU A 1 105 ? -10.609 5.711 22.719 1 72.75 105 GLU A O 1
ATOM 823 N N . VAL A 1 106 ? -8.477 6.441 22.734 1 74.62 106 VAL A N 1
ATOM 824 C CA . VAL A 1 106 ? -8.102 5.418 21.766 1 74.62 106 VAL A CA 1
ATOM 825 C C . VAL A 1 106 ? -7.531 4.203 22.5 1 74.62 106 VAL A C 1
ATOM 827 O O . VAL A 1 106 ? -6.508 4.301 23.188 1 74.62 106 VAL A O 1
ATOM 830 N N . GLU A 1 107 ? -8.305 3.115 22.609 1 78.12 107 GLU A N 1
ATOM 831 C CA . GLU A 1 107 ? -7.863 1.896 23.281 1 78.12 107 GLU A CA 1
ATOM 832 C C . GLU A 1 107 ? -6.645 1.293 22.594 1 78.12 107 GLU A C 1
ATOM 834 O O . GLU A 1 107 ? -5.656 0.951 23.25 1 78.12 107 GLU A O 1
ATOM 839 N N . ASP A 1 108 ? -6.598 1.155 21.281 1 86.12 108 ASP A N 1
ATOM 840 C CA . ASP A 1 108 ? -5.488 0.62 20.5 1 86.12 108 ASP A CA 1
ATOM 841 C C . ASP A 1 108 ? -5.051 1.605 19.422 1 86.12 108 ASP A C 1
ATOM 843 O O . ASP A 1 108 ? -5.531 1.541 18.297 1 86.12 108 ASP A O 1
ATOM 847 N N . ILE A 1 109 ? -4.074 2.424 19.875 1 89.44 109 ILE A N 1
ATOM 848 C CA . ILE A 1 109 ? -3.619 3.508 19.016 1 89.44 109 ILE A CA 1
ATOM 849 C C . ILE A 1 109 ? -2.846 2.934 17.828 1 89.44 109 ILE A C 1
ATOM 851 O O . ILE A 1 109 ? -2.699 3.594 16.797 1 89.44 109 ILE A O 1
ATOM 855 N N . TYR A 1 110 ? -2.367 1.676 17.969 1 87.25 110 TYR A N 1
ATOM 856 C CA . TYR A 1 110 ? -1.516 1.105 16.922 1 87.25 110 TYR A CA 1
ATOM 857 C C . TYR A 1 110 ? -2.338 0.298 15.93 1 87.25 110 TYR A C 1
ATOM 859 O O . TYR A 1 110 ? -1.834 -0.098 14.875 1 87.25 110 TYR A O 1
ATOM 867 N N . GLY A 1 111 ? -3.607 0.096 16.312 1 87.69 111 GLY A N 1
ATOM 868 C CA . GLY A 1 111 ? -4.516 -0.577 15.391 1 87.69 111 GLY A CA 1
ATOM 869 C C . GLY A 1 111 ? -5.102 0.352 14.344 1 87.69 111 GLY A C 1
ATOM 870 O O . GLY A 1 111 ? -4.824 1.553 14.344 1 87.69 111 GLY A O 1
ATOM 871 N N . LEU A 1 112 ? -5.816 -0.182 13.445 1 86.81 112 LEU A N 1
ATOM 872 C CA . LEU A 1 112 ? -6.379 0.573 12.328 1 86.81 112 LEU A CA 1
ATOM 873 C C . LEU A 1 112 ? -7.273 1.701 12.836 1 86.81 112 LEU A C 1
ATOM 875 O O . LEU A 1 112 ? -7.141 2.846 12.391 1 86.81 112 LEU A O 1
ATOM 879 N N . CYS A 1 113 ? -8.188 1.374 13.711 1 90.62 113 CYS A N 1
ATOM 880 C CA . CYS A 1 113 ? -9.062 2.395 14.273 1 90.62 113 CYS A CA 1
ATOM 881 C C . CYS A 1 113 ? -8.258 3.475 14.984 1 90.62 113 CYS A C 1
ATOM 883 O O . CYS A 1 113 ? -8.57 4.664 14.867 1 90.62 113 CYS A O 1
ATOM 885 N N . GLY A 1 114 ? -7.258 2.998 15.68 1 93.44 114 GLY A N 1
ATOM 886 C CA . GLY A 1 114 ? -6.383 3.957 16.344 1 93.44 114 GLY A CA 1
ATOM 887 C C . GLY A 1 114 ? -5.672 4.879 15.367 1 93.44 114 GLY A C 1
ATOM 888 O O . GLY A 1 114 ? -5.531 6.074 15.625 1 93.44 114 GLY A O 1
ATOM 889 N N . GLN A 1 115 ? -5.234 4.293 14.273 1 94 115 GLN A N 1
ATOM 890 C CA . GLN A 1 115 ? -4.57 5.09 13.242 1 94 115 GLN A CA 1
ATOM 891 C C . GLN A 1 115 ? -5.52 6.129 12.656 1 94 115 GLN A C 1
ATOM 893 O O . GLN A 1 115 ? -5.102 7.242 12.328 1 94 115 GLN A O 1
ATOM 898 N N . VAL A 1 116 ? -6.777 5.82 12.461 1 93.38 116 VAL A N 1
ATOM 899 C CA . VAL A 1 116 ? -7.773 6.77 11.977 1 93.38 116 VAL A CA 1
ATOM 900 C C . VAL A 1 116 ? -7.941 7.902 12.984 1 93.38 116 VAL A C 1
ATOM 902 O O . VAL A 1 116 ? -7.879 9.078 12.617 1 93.38 116 VAL A O 1
ATOM 905 N N . GLU A 1 117 ? -8.094 7.52 14.242 1 94.94 117 GLU A N 1
ATOM 906 C CA . GLU A 1 117 ? -8.258 8.523 15.289 1 94.94 117 GLU A CA 1
ATOM 907 C C . GLU A 1 117 ? -7.023 9.414 15.391 1 94.94 117 GLU A C 1
ATOM 909 O O . GLU A 1 117 ? -7.137 10.617 15.641 1 94.94 117 GLU A O 1
ATOM 914 N N . HIS A 1 118 ? -5.922 8.82 15.227 1 95.69 118 HIS A N 1
ATOM 915 C CA . HIS A 1 118 ? -4.645 9.523 15.242 1 95.69 118 HIS A CA 1
ATOM 916 C C . HIS A 1 118 ? -4.621 10.641 14.203 1 95.69 118 HIS A C 1
ATOM 918 O O . HIS A 1 118 ? -4.25 11.773 14.508 1 95.69 118 HIS A O 1
ATOM 924 N N . LYS A 1 119 ? -5.004 10.328 12.984 1 96.56 119 LYS A N 1
ATOM 925 C CA . LYS A 1 119 ? -5.012 11.32 11.922 1 96.56 119 LYS A CA 1
ATOM 926 C C . LYS A 1 119 ? -6.094 12.375 12.164 1 96.56 119 LYS A C 1
ATOM 928 O O . LYS A 1 119 ? -5.902 13.555 11.852 1 96.56 119 LYS A O 1
ATOM 933 N N . LEU A 1 120 ? -7.246 11.953 12.68 1 95.56 120 LEU A N 1
ATOM 934 C CA . LEU A 1 120 ? -8.32 12.891 12.992 1 95.56 120 LEU A CA 1
ATOM 935 C C . LEU A 1 120 ? -7.879 13.891 14.055 1 95.56 120 LEU A C 1
ATOM 937 O O . LEU A 1 120 ? -8.086 15.094 13.906 1 95.56 120 LEU A O 1
ATOM 941 N N . ALA A 1 121 ? -7.312 13.32 15.078 1 94.31 121 ALA A N 1
ATOM 942 C CA . ALA A 1 121 ? -6.828 14.18 16.156 1 94.31 121 ALA A CA 1
ATOM 943 C C . ALA A 1 121 ? -5.832 15.211 15.633 1 94.31 121 ALA A C 1
ATOM 945 O O . ALA A 1 121 ? -5.895 16.391 15.992 1 94.31 121 ALA A O 1
ATOM 946 N N . PHE A 1 122 ? -4.938 14.781 14.781 1 96.25 122 PHE A N 1
ATOM 947 C CA . PHE A 1 122 ? -3.957 15.695 14.211 1 96.25 122 PHE A CA 1
ATOM 948 C C . PHE A 1 122 ? -4.645 16.812 13.422 1 96.25 122 PHE A C 1
ATOM 950 O O . PHE A 1 122 ? -4.355 17.984 13.625 1 96.25 122 PHE A O 1
ATOM 957 N N . LEU A 1 123 ? -5.504 16.438 12.531 1 96.19 123 LEU A N 1
ATOM 958 C CA . LEU A 1 123 ? -6.172 17.422 11.68 1 96.19 123 LEU A CA 1
ATOM 959 C C . LEU A 1 123 ? -6.984 18.406 12.508 1 96.19 123 LEU A C 1
ATOM 961 O O . LEU A 1 123 ? -7.004 19.594 12.211 1 96.19 123 LEU A O 1
ATOM 965 N N . ARG A 1 124 ? -7.551 17.969 13.555 1 94.38 124 ARG A N 1
ATOM 966 C CA . ARG A 1 124 ? -8.398 18.828 14.383 1 94.38 124 ARG A CA 1
ATOM 967 C C . ARG A 1 124 ? -7.562 19.766 15.242 1 94.38 124 ARG A C 1
ATOM 969 O O . ARG A 1 124 ? -8.023 20.844 15.625 1 94.38 124 ARG A O 1
ATOM 976 N N . THR A 1 125 ? -6.336 19.391 15.492 1 93.44 125 THR A N 1
ATOM 977 C CA . THR A 1 125 ? -5.543 20.172 16.438 1 93.44 125 THR A CA 1
ATOM 978 C C . THR A 1 125 ? -4.492 21 15.688 1 93.44 125 THR A C 1
ATOM 980 O O . THR A 1 125 ? -4.004 22 16.203 1 93.44 125 THR A O 1
ATOM 983 N N . HIS A 1 126 ? -4.137 20.641 14.445 1 94.69 126 HIS A N 1
ATOM 984 C CA . HIS A 1 126 ? -3.014 21.312 13.789 1 94.69 126 HIS A CA 1
ATOM 985 C C . HIS A 1 126 ? -3.457 22.031 12.523 1 94.69 126 HIS A C 1
ATOM 987 O O . HIS A 1 126 ? -2.68 22.781 11.922 1 94.69 126 HIS A O 1
ATOM 993 N N . VAL A 1 127 ? -4.66 21.844 12.141 1 95 127 VAL A N 1
ATOM 994 C CA . VAL A 1 127 ? -5.16 22.438 10.906 1 95 127 VAL A CA 1
ATOM 995 C C . VAL A 1 127 ? -6.41 23.25 11.203 1 95 127 VAL A C 1
ATOM 997 O O . VAL A 1 127 ? -7.363 22.75 11.805 1 95 127 VAL A O 1
ATOM 1000 N N . PRO A 1 128 ? -6.379 24.547 10.797 1 93.88 128 PRO A N 1
ATOM 1001 C CA . PRO A 1 128 ? -7.582 25.359 10.992 1 93.88 128 PRO A CA 1
ATOM 1002 C C . PRO A 1 128 ? -8.828 24.734 10.367 1 93.88 128 PRO A C 1
ATOM 1004 O O . PRO A 1 128 ? -8.75 24.156 9.273 1 93.88 128 PRO A O 1
ATOM 1007 N N . LYS A 1 129 ? -9.938 24.891 10.961 1 92.31 129 LYS A N 1
ATOM 1008 C CA . LYS A 1 129 ? -11.18 24.234 10.578 1 92.31 129 LYS A CA 1
ATOM 1009 C C . LYS A 1 129 ? -11.633 24.688 9.188 1 92.31 129 LYS A C 1
ATOM 1011 O O . LYS A 1 129 ? -12.289 23.922 8.477 1 92.31 129 LYS A O 1
ATOM 1016 N N . GLU A 1 130 ? -11.266 25.859 8.805 1 92.12 130 GLU A N 1
ATOM 1017 C CA . GLU A 1 130 ? -11.727 26.406 7.535 1 92.12 130 GLU A CA 1
ATOM 1018 C C . GLU A 1 130 ? -10.797 26.016 6.395 1 92.12 130 GLU A C 1
ATOM 1020 O O . GLU A 1 130 ? -11.102 26.25 5.223 1 92.12 130 GLU A O 1
ATOM 1025 N N . MET A 1 131 ? -9.664 25.469 6.723 1 94.31 131 MET A N 1
ATOM 1026 C CA . MET A 1 131 ? -8.688 25.047 5.719 1 94.31 131 MET A CA 1
ATOM 1027 C C . MET A 1 131 ? -9.25 23.922 4.855 1 94.31 131 MET A C 1
ATOM 1029 O O . MET A 1 131 ? -9.711 22.906 5.379 1 94.31 131 MET A O 1
ATOM 1033 N N . LYS A 1 132 ? -9.289 24.141 3.551 1 93.31 132 LYS A N 1
ATOM 1034 C CA . LYS A 1 132 ? -9.641 23.062 2.646 1 93.31 132 LYS A CA 1
ATOM 1035 C C . LYS A 1 132 ? -8.57 21.969 2.654 1 93.31 132 LYS A C 1
ATOM 1037 O O . LYS A 1 132 ? -7.375 22.266 2.701 1 93.31 132 LYS A O 1
ATOM 1042 N N . LEU A 1 133 ? -9.07 20.719 2.551 1 93.75 133 LEU A N 1
ATOM 1043 C CA . LEU A 1 133 ? -8.148 19.594 2.641 1 93.75 133 LEU A CA 1
ATOM 1044 C C . LEU A 1 133 ? -8.242 18.719 1.4 1 93.75 133 LEU A C 1
ATOM 1046 O O . LEU A 1 133 ? -9.344 18.453 0.909 1 93.75 133 LEU A O 1
ATOM 1050 N N . VAL A 1 134 ? -7.129 18.406 0.881 1 89.69 134 VAL A N 1
ATOM 1051 C CA . VAL A 1 134 ? -6.992 17.297 -0.073 1 89.69 134 VAL A CA 1
ATOM 1052 C C . VAL A 1 134 ? -6.223 16.156 0.569 1 89.69 134 VAL A C 1
ATOM 1054 O O . VAL A 1 134 ? -5.055 16.297 0.934 1 89.69 134 VAL A O 1
ATOM 1057 N N . LEU A 1 135 ? -6.883 15.016 0.695 1 88.38 135 LEU A N 1
ATOM 1058 C CA . LEU A 1 135 ? -6.246 13.836 1.269 1 88.38 135 LEU A CA 1
ATOM 1059 C C . LEU A 1 135 ? -5.676 12.938 0.175 1 88.38 135 LEU A C 1
ATOM 1061 O O . LEU A 1 135 ? -6.359 12.641 -0.806 1 88.38 135 LEU A O 1
ATOM 1065 N N . ILE A 1 136 ? -4.445 12.609 0.328 1 85.25 136 ILE A N 1
ATOM 1066 C CA . ILE A 1 136 ? -3.799 11.625 -0.532 1 85.25 136 ILE A CA 1
ATOM 1067 C C . ILE A 1 136 ? -3.342 10.438 0.304 1 85.25 136 ILE A C 1
ATOM 1069 O O . ILE A 1 136 ? -2.441 10.562 1.137 1 85.25 136 ILE A O 1
ATOM 1073 N N . GLY A 1 137 ? -3.988 9.328 0.088 1 86.19 137 GLY A N 1
ATOM 1074 C CA . GLY A 1 137 ? -3.666 8.133 0.856 1 86.19 137 GLY A CA 1
ATOM 1075 C C . GLY A 1 137 ? -2.9 7.098 0.056 1 86.19 137 GLY A C 1
ATOM 1076 O O . GLY A 1 137 ? -3.193 6.871 -1.121 1 86.19 137 GLY A O 1
ATOM 1077 N N . HIS A 1 138 ? -1.923 6.523 0.734 1 82.62 138 HIS A N 1
ATOM 1078 C CA . HIS A 1 138 ? -1.218 5.387 0.154 1 82.62 138 HIS A CA 1
ATOM 1079 C C . HIS A 1 138 ? -1.613 4.082 0.84 1 82.62 138 HIS A C 1
ATOM 1081 O O . HIS A 1 138 ? -1.449 3.941 2.055 1 82.62 138 HIS A O 1
ATOM 1087 N N . SER A 1 139 ? -2.102 3.074 0.047 1 82.25 139 SER A N 1
ATOM 1088 C CA . SER A 1 139 ? -2.449 1.754 0.562 1 82.25 139 SER A CA 1
ATOM 1089 C C . SER A 1 139 ? -3.42 1.855 1.733 1 82.25 139 SER A C 1
ATOM 1091 O O . SER A 1 139 ? -4.496 2.445 1.605 1 82.25 139 SER A O 1
ATOM 1093 N N . ILE A 1 140 ? -3.035 1.526 2.994 1 84.62 140 ILE A N 1
ATOM 1094 C CA . ILE A 1 140 ? -3.92 1.619 4.148 1 84.62 140 ILE A CA 1
ATOM 1095 C C . ILE A 1 140 ? -4.316 3.076 4.379 1 84.62 140 ILE A C 1
ATOM 1097 O O . ILE A 1 140 ? -5.375 3.354 4.953 1 84.62 140 ILE A O 1
ATOM 1101 N N . GLY A 1 141 ? -3.488 3.959 3.93 1 87.56 141 GLY A N 1
ATOM 1102 C CA . GLY A 1 141 ? -3.797 5.375 4.02 1 87.56 141 GLY A CA 1
ATOM 1103 C C . GLY A 1 141 ? -5.051 5.762 3.258 1 87.56 141 GLY A C 1
ATOM 1104 O O . GLY A 1 141 ? -5.73 6.727 3.619 1 87.56 141 GLY A O 1
ATOM 1105 N N . CYS A 1 142 ? -5.301 5.035 2.215 1 81.5 142 CYS A N 1
ATOM 1106 C CA . CYS A 1 142 ? -6.547 5.281 1.493 1 81.5 142 CYS A CA 1
ATOM 1107 C C . CYS A 1 142 ? -7.754 4.961 2.365 1 81.5 142 CYS A C 1
ATOM 1109 O O . CYS A 1 142 ? -8.727 5.723 2.393 1 81.5 142 CYS A O 1
ATOM 1111 N N . TYR A 1 143 ? -7.676 3.848 3.064 1 81.12 143 TYR A N 1
ATOM 1112 C CA . TYR A 1 143 ? -8.75 3.492 3.984 1 81.12 143 TYR A CA 1
ATOM 1113 C C . TYR A 1 143 ? -8.898 4.539 5.082 1 81.12 143 TYR A C 1
ATOM 1115 O O . TYR A 1 143 ? -10.008 4.961 5.398 1 81.12 143 TYR A O 1
ATOM 1123 N N . ILE A 1 144 ? -7.809 4.965 5.562 1 90.12 144 ILE A N 1
ATOM 1124 C CA . ILE A 1 144 ? -7.805 5.961 6.629 1 90.12 144 ILE A CA 1
ATOM 1125 C C . ILE A 1 144 ? -8.43 7.262 6.121 1 90.12 144 ILE A C 1
ATOM 1127 O O . ILE A 1 144 ? -9.25 7.871 6.816 1 90.12 144 ILE A O 1
ATOM 1131 N N . SER A 1 145 ? -8.062 7.633 4.93 1 88 145 SER A N 1
ATOM 1132 C CA . SER A 1 145 ? -8.625 8.844 4.344 1 88 145 SER A CA 1
ATOM 1133 C C . SER A 1 145 ? -10.148 8.742 4.227 1 88 145 SER A C 1
ATOM 1135 O O . SER A 1 145 ? -10.859 9.688 4.539 1 88 145 SER A O 1
ATOM 1137 N N . LEU A 1 146 ? -10.633 7.605 3.812 1 83.75 146 LEU A N 1
ATOM 1138 C CA . LEU A 1 146 ? -12.07 7.391 3.67 1 83.75 146 LEU A CA 1
ATOM 1139 C C . LEU A 1 146 ? -12.766 7.457 5.023 1 83.75 146 LEU A C 1
ATOM 1141 O O . LEU A 1 146 ? -13.852 8.023 5.141 1 83.75 146 LEU A O 1
ATOM 1145 N N . GLN A 1 147 ? -12.156 6.875 6.016 1 88.94 147 GLN A N 1
ATOM 1146 C CA . GLN A 1 147 ? -12.734 6.926 7.355 1 88.94 147 GLN A CA 1
ATOM 1147 C C . GLN A 1 147 ? -12.789 8.359 7.879 1 88.94 147 GLN A C 1
ATOM 1149 O O . GLN A 1 147 ? -13.758 8.742 8.547 1 88.94 147 GLN A O 1
ATOM 1154 N N . ILE A 1 148 ? -11.758 9.109 7.59 1 91.62 148 ILE A N 1
ATOM 1155 C CA . ILE A 1 148 ? -11.742 10.508 8 1 91.62 148 ILE A CA 1
ATOM 1156 C C . ILE A 1 148 ? -12.914 11.25 7.359 1 91.62 148 ILE A C 1
ATOM 1158 O O . ILE A 1 148 ? -13.617 12.016 8.031 1 91.62 148 ILE A O 1
ATOM 1162 N N . LEU A 1 149 ? -13.109 11.07 6.062 1 85.5 149 LEU A N 1
ATOM 1163 C CA . LEU A 1 149 ? -14.219 11.688 5.348 1 85.5 149 LEU A CA 1
ATOM 1164 C C . LEU A 1 149 ? -15.547 11.344 6.012 1 85.5 149 LEU A C 1
ATOM 1166 O O . LEU A 1 149 ? -16.438 12.195 6.121 1 85.5 149 LEU A O 1
ATOM 1170 N N . LYS A 1 150 ? -15.672 10.18 6.469 1 85.12 150 LYS A N 1
ATOM 1171 C CA . LYS A 1 150 ? -16.906 9.695 7.07 1 85.12 150 LYS A CA 1
ATOM 1172 C C . LYS A 1 150 ? -17.078 10.234 8.492 1 85.12 150 LYS A C 1
ATOM 1174 O O . LYS A 1 150 ? -18.188 10.609 8.891 1 85.12 150 LYS A O 1
ATOM 1179 N N . LEU A 1 151 ? -16.047 10.258 9.211 1 91.31 151 LEU A N 1
ATOM 1180 C CA . LEU A 1 151 ? -16.125 10.508 10.648 1 91.31 151 LEU A CA 1
ATOM 1181 C C . LEU A 1 151 ? -16.016 12 10.945 1 91.31 151 LEU A C 1
ATOM 1183 O O . LEU A 1 151 ? -16.375 12.453 12.039 1 91.31 151 LEU A O 1
ATOM 1187 N N . ALA A 1 152 ? -15.484 12.766 10.031 1 92.5 152 ALA A N 1
ATOM 1188 C CA . ALA A 1 152 ? -15.305 14.195 10.258 1 92.5 152 ALA A CA 1
ATOM 1189 C C . ALA A 1 152 ? -15.93 15.008 9.133 1 92.5 152 ALA A C 1
ATOM 1191 O O . ALA A 1 152 ? -15.242 15.758 8.438 1 92.5 152 ALA A O 1
ATOM 1192 N N . PRO A 1 153 ? -17.219 15 9 1 89.94 153 PRO A N 1
ATOM 1193 C CA . PRO A 1 153 ? -17.906 15.742 7.938 1 89.94 153 PRO A CA 1
ATOM 1194 C C . PRO A 1 153 ? -17.719 17.25 8.062 1 89.94 153 PRO A C 1
ATOM 1196 O O . PRO A 1 153 ? -17.938 17.984 7.098 1 89.94 153 PRO A O 1
ATOM 1199 N N . GLU A 1 154 ? -17.328 17.688 9.203 1 92.56 154 GLU A N 1
ATOM 1200 C CA . GLU A 1 154 ? -17.141 19.109 9.43 1 92.56 154 GLU A CA 1
ATOM 1201 C C . GLU A 1 154 ? -15.883 19.625 8.742 1 92.56 154 GLU A C 1
ATOM 1203 O O . GLU A 1 154 ? -15.727 20.828 8.547 1 92.56 154 GLU A O 1
ATOM 1208 N N . LEU A 1 155 ? -14.93 18.734 8.469 1 93 155 LEU A N 1
ATOM 1209 C CA . LEU A 1 155 ? -13.719 19.125 7.758 1 93 155 LEU A CA 1
ATOM 1210 C C . LEU A 1 155 ? -14.008 19.328 6.27 1 93 155 LEU A C 1
ATOM 1212 O O . LEU A 1 155 ? -14.664 18.484 5.648 1 93 155 LEU A O 1
ATOM 1216 N N . PRO A 1 156 ? -13.609 20.453 5.738 1 93.31 156 PRO A N 1
ATOM 1217 C CA . PRO A 1 156 ? -13.844 20.703 4.316 1 93.31 156 PRO A CA 1
ATOM 1218 C C . PRO A 1 156 ? -12.891 19.922 3.414 1 93.31 156 PRO A C 1
ATOM 1220 O O . PRO A 1 156 ? -11.969 20.5 2.83 1 93.31 156 PRO A O 1
ATOM 1223 N N . ILE A 1 157 ? -13.109 18.734 3.279 1 89.5 157 ILE A N 1
ATOM 1224 C CA . ILE A 1 157 ? -12.258 17.828 2.506 1 89.5 157 ILE A CA 1
ATOM 1225 C C . ILE A 1 157 ? -12.75 17.766 1.062 1 89.5 157 ILE A C 1
ATOM 1227 O O . ILE A 1 157 ? -13.93 17.516 0.812 1 89.5 157 ILE A O 1
ATOM 1231 N N . LYS A 1 158 ? -11.812 18.078 0.23 1 79 158 LYS A N 1
ATOM 1232 C CA . LYS A 1 158 ? -12.062 17.906 -1.198 1 79 158 LYS A CA 1
ATOM 1233 C C . LYS A 1 158 ? -11.539 16.562 -1.688 1 79 158 LYS A C 1
ATOM 1235 O O . LYS A 1 158 ? -10.414 16.172 -1.366 1 79 158 LYS A O 1
ATOM 1240 N N . TRP A 1 159 ? -12.352 15.805 -2.098 1 65.56 159 TRP A N 1
ATOM 1241 C CA . TRP A 1 159 ? -11.969 14.453 -2.516 1 65.56 159 TRP A CA 1
ATOM 1242 C C . TRP A 1 159 ? -11.797 14.383 -4.027 1 65.56 159 TRP A C 1
ATOM 1244 O O . TRP A 1 159 ? -12.594 14.945 -4.781 1 65.56 159 TRP A O 1
ATOM 1254 N N . ASN A 1 160 ? -10.5 14.055 -4.391 1 55.94 160 ASN A N 1
ATOM 1255 C CA . ASN A 1 160 ? -10.297 13.688 -5.785 1 55.94 160 ASN A CA 1
ATOM 1256 C C . ASN A 1 160 ? -10.023 12.195 -5.93 1 55.94 160 ASN A C 1
ATOM 1258 O O . ASN A 1 160 ? -9.094 11.664 -5.316 1 55.94 160 ASN A O 1
ATOM 1262 N N . ARG A 1 161 ? -10.891 11.422 -6.488 1 47.53 161 ARG A N 1
ATOM 1263 C CA . ARG A 1 161 ? -10.852 9.977 -6.688 1 47.53 161 ARG A CA 1
ATOM 1264 C C . ARG A 1 161 ? -9.477 9.523 -7.168 1 47.53 161 ARG A C 1
ATOM 1266 O O . ARG A 1 161 ? -9.031 8.43 -6.832 1 47.53 161 ARG A O 1
ATOM 1273 N N . LYS A 1 162 ? -8.852 10.336 -7.922 1 45.41 162 LYS A N 1
ATOM 1274 C CA . LYS A 1 162 ? -7.582 9.938 -8.531 1 45.41 162 LYS A CA 1
ATOM 1275 C C . LYS A 1 162 ? -6.453 9.977 -7.504 1 45.41 162 LYS A C 1
ATOM 1277 O O . LYS A 1 162 ? -5.371 9.43 -7.746 1 4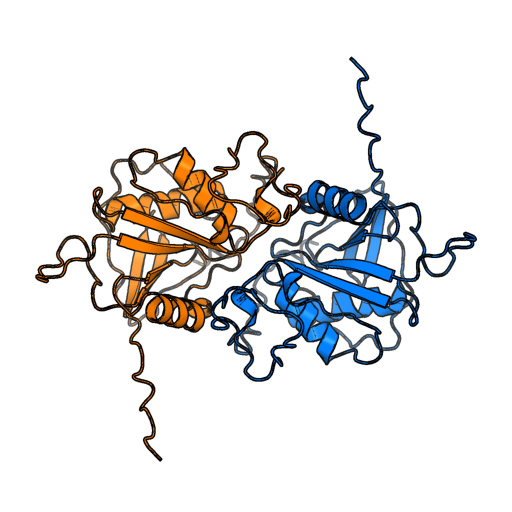5.41 162 LYS A O 1
ATOM 1282 N N . ALA A 1 163 ? -6.793 10.695 -6.48 1 46.25 163 ALA A N 1
ATOM 1283 C CA . ALA A 1 163 ? -5.719 10.93 -5.516 1 46.25 163 ALA A CA 1
ATOM 1284 C C . ALA A 1 163 ? -5.5 9.711 -4.633 1 46.25 163 ALA A C 1
ATOM 1286 O O . ALA A 1 163 ? -4.598 9.695 -3.791 1 46.25 163 ALA A O 1
ATOM 1287 N N . ILE A 1 164 ? -6.379 8.695 -4.824 1 44.84 164 ILE A N 1
ATOM 1288 C CA . ILE A 1 164 ? -6.219 7.492 -4.012 1 44.84 164 ILE A CA 1
ATOM 1289 C C . ILE A 1 164 ? -5.25 6.531 -4.699 1 44.84 164 ILE A C 1
ATOM 1291 O O . ILE A 1 164 ? -5.508 6.062 -5.809 1 44.84 164 ILE A O 1
ATOM 1295 N N . LEU A 1 165 ? -4.016 6.668 -4.371 1 45.88 165 LEU A N 1
ATOM 1296 C CA . LEU A 1 165 ? -2.939 5.84 -4.898 1 45.88 165 LEU A CA 1
ATOM 1297 C C . LEU A 1 165 ? -3.15 4.375 -4.531 1 45.88 165 LEU A C 1
ATOM 1299 O O . LEU A 1 165 ? -2.184 3.629 -4.355 1 45.88 165 LEU A O 1
ATOM 1303 N N . CYS A 1 166 ? -4.293 3.824 -4.012 1 49.31 166 CYS A N 1
ATOM 1304 C CA . CYS A 1 166 ? -4.348 2.377 -3.83 1 49.31 166 CYS A CA 1
ATOM 1305 C C . CYS A 1 166 ? -5.684 1.817 -4.305 1 49.31 166 CYS A C 1
ATOM 1307 O O . CYS A 1 166 ? -6.742 2.338 -3.949 1 49.31 166 CYS A O 1
ATOM 1309 N N . PRO A 1 167 ? -5.707 1.186 -5.387 1 40.09 167 PRO A N 1
ATOM 1310 C CA . PRO A 1 167 ? -6.926 0.55 -5.895 1 40.09 167 PRO A CA 1
ATOM 1311 C C . PRO A 1 167 ? -7.719 -0.16 -4.801 1 40.09 167 PRO A C 1
ATOM 1313 O O . PRO A 1 167 ? -8.898 -0.464 -4.988 1 40.09 167 PRO A O 1
ATOM 1316 N N . PHE A 1 168 ? -7.172 -0.484 -3.686 1 39.84 168 PHE A N 1
ATOM 1317 C CA . PHE A 1 168 ? 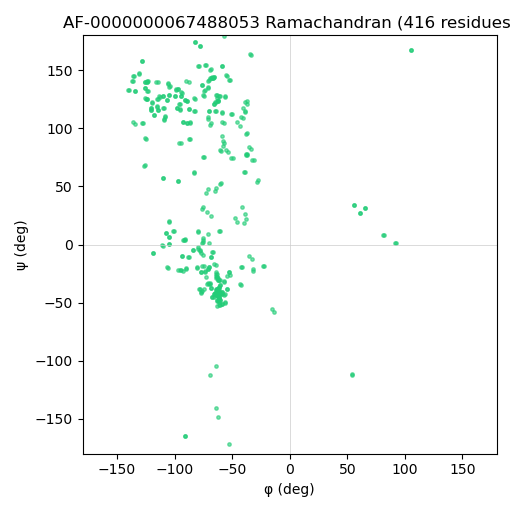-7.793 -1.539 -2.893 1 39.84 168 PHE A CA 1
ATOM 1318 C C . PHE A 1 168 ? -9.047 -1.027 -2.197 1 39.84 168 PHE A C 1
ATOM 1320 O O . PHE A 1 168 ? -9.695 -1.765 -1.451 1 39.84 168 PHE A O 1
ATOM 1327 N N . LEU A 1 169 ? -9.312 0.308 -2.24 1 37.78 169 LEU A N 1
ATOM 1328 C CA . LEU A 1 169 ? -10.359 0.712 -1.303 1 37.78 169 LEU A CA 1
ATOM 1329 C C . LEU A 1 169 ? -11.734 0.296 -1.808 1 37.78 169 LEU A C 1
ATOM 1331 O O . LEU A 1 169 ? -12.75 0.662 -1.217 1 37.78 169 LEU A O 1
ATOM 1335 N N . LEU A 1 170 ? -11.945 -0.317 -2.828 1 32.75 170 LEU A N 1
ATOM 1336 C CA . LEU A 1 170 ? -13.328 -0.282 -3.307 1 32.75 170 LEU A CA 1
ATOM 1337 C C . LEU A 1 170 ? -14.211 -1.215 -2.484 1 32.75 170 LEU A C 1
ATOM 1339 O O . LEU A 1 170 ? -15.398 -1.361 -2.771 1 32.75 170 LEU A O 1
ATOM 1343 N N . THR A 1 171 ? -13.75 -1.877 -1.505 1 30.19 171 THR A N 1
ATOM 1344 C CA . THR A 1 171 ? -14.734 -2.871 -1.101 1 30.19 171 THR A CA 1
ATOM 1345 C C . THR A 1 171 ? -15.906 -2.207 -0.387 1 30.19 171 THR A C 1
ATOM 1347 O O . THR A 1 171 ? -16.859 -2.883 0.019 1 30.19 171 THR A O 1
ATOM 1350 N N . SER A 1 172 ? -15.875 -1.023 0.349 1 30.12 172 SER A N 1
ATOM 1351 C CA . SER A 1 172 ? -17.172 -0.797 0.987 1 30.12 172 SER A CA 1
ATOM 1352 C C . SER A 1 172 ? -18.234 -0.437 -0.04 1 30.12 172 SER A C 1
ATOM 1354 O O . SER A 1 172 ? -17.953 0.268 -1.012 1 30.12 172 SER A O 1
ATOM 1356 N N . GLY A 1 173 ? -19.25 -1.174 -0.292 1 30.14 173 GLY A N 1
ATOM 1357 C CA . GLY A 1 173 ? -20.484 -0.885 -1.009 1 30.14 173 GLY A CA 1
ATOM 1358 C C . GLY A 1 173 ? -20.734 0.6 -1.21 1 30.14 173 GLY A C 1
ATOM 1359 O O . GLY A 1 173 ? -21.5 0.996 -2.078 1 30.14 173 GLY A O 1
ATOM 1360 N N . LYS A 1 174 ? -20.75 1.344 -0.127 1 28.11 174 LYS A N 1
ATOM 1361 C CA . LYS A 1 174 ? -21.344 2.676 -0.117 1 28.11 174 LYS A CA 1
ATOM 1362 C C . LYS A 1 174 ? -20.359 3.723 -0.63 1 28.11 174 LYS A C 1
ATOM 1364 O O . LYS A 1 174 ? -20.547 4.922 -0.411 1 28.11 174 LYS A O 1
ATOM 1369 N N . LEU A 1 175 ? -19.188 3.404 -0.904 1 29.86 175 LEU A N 1
ATOM 1370 C CA . LEU A 1 175 ? -18.516 4.625 -1.336 1 29.86 175 LEU A CA 1
ATOM 1371 C C . LEU A 1 175 ? -19.047 5.094 -2.684 1 29.86 175 LEU A C 1
ATOM 1373 O O . LEU A 1 175 ? -19.047 4.336 -3.658 1 29.86 175 LEU A O 1
ATOM 1377 N N . GLY A 1 176 ? -19.828 6.02 -2.766 1 26.98 176 GLY A N 1
ATOM 1378 C CA . GLY A 1 176 ? -20.266 6.848 -3.879 1 26.98 176 GLY A CA 1
ATOM 1379 C C . GLY A 1 176 ? -19.141 7.152 -4.863 1 26.98 176 GLY A C 1
ATOM 1380 O O . GLY A 1 176 ? -18.047 7.527 -4.465 1 26.98 176 GLY A O 1
ATOM 1381 N N . VAL A 1 177 ? -19.016 6.352 -5.988 1 28.23 177 VAL A N 1
ATOM 1382 C CA . VAL A 1 177 ? -18.344 6.809 -7.199 1 28.23 177 VAL A CA 1
ATOM 1383 C C . VAL A 1 177 ? -18.516 8.32 -7.352 1 28.23 177 VAL A C 1
ATOM 1385 O O . VAL A 1 177 ? -19.641 8.805 -7.535 1 28.23 177 VAL A O 1
ATOM 1388 N N . PHE A 1 178 ? -17.891 9.109 -6.605 1 26.39 178 PHE A N 1
ATOM 1389 C CA . PHE A 1 178 ? -18.016 10.484 -7.074 1 26.39 178 PHE A CA 1
ATOM 1390 C C . PHE A 1 178 ? -17.531 10.617 -8.508 1 26.39 178 PHE A C 1
ATOM 1392 O O . PHE A 1 178 ? -16.375 10.281 -8.812 1 26.39 178 PHE A O 1
ATOM 1399 N N . THR A 1 179 ? -18.359 10.406 -9.664 1 26.95 179 THR A N 1
ATOM 1400 C CA . THR A 1 179 ? -18.469 10.586 -11.109 1 26.95 179 THR A CA 1
ATOM 1401 C C . THR A 1 179 ? -17.906 11.938 -11.531 1 26.95 179 THR A C 1
ATOM 1403 O O . THR A 1 179 ? -18.156 12.398 -12.648 1 26.95 179 THR A O 1
ATOM 1406 N N . GLY A 1 180 ? -17.125 12.805 -11.023 1 26.19 180 GLY A N 1
ATOM 1407 C CA . GLY A 1 180 ? -16.969 13.859 -12.016 1 26.19 180 GLY A CA 1
ATOM 1408 C C . GLY A 1 180 ? -16.297 13.383 -13.289 1 26.19 180 GLY A C 1
ATOM 1409 O O . GLY A 1 180 ? -16.984 13 -14.242 1 26.19 180 GLY A O 1
ATOM 1410 N N . THR A 1 181 ? -15.336 14.07 -14.094 1 25.91 181 THR A N 1
ATOM 1411 C CA . THR A 1 181 ? -15.109 13.922 -15.531 1 25.91 181 THR A CA 1
ATOM 1412 C C . THR A 1 181 ? -14.789 12.469 -15.883 1 25.91 181 THR A C 1
ATOM 1414 O O . THR A 1 181 ? -14.422 11.68 -15.016 1 25.91 181 THR A O 1
ATOM 1417 N N . ALA A 1 182 ? -14.516 12.07 -17.406 1 23.38 182 ALA A N 1
ATOM 1418 C CA . ALA A 1 182 ? -14.586 11.008 -18.406 1 23.38 182 ALA A CA 1
ATOM 1419 C C . ALA A 1 182 ? -13.648 9.852 -18.047 1 23.38 182 ALA A C 1
ATOM 1421 O O . ALA A 1 182 ? -14.078 8.695 -17.969 1 23.38 182 ALA A O 1
ATOM 1422 N N . ALA A 1 183 ? -12.398 9.742 -18.828 1 23.56 183 ALA A N 1
ATOM 1423 C CA . ALA A 1 183 ? -11.656 8.539 -19.203 1 23.56 183 ALA A CA 1
ATOM 1424 C C . ALA A 1 183 ? -11.023 7.883 -17.984 1 23.56 183 ALA A C 1
ATOM 1426 O O . ALA A 1 183 ? -9.883 8.188 -17.641 1 23.56 183 ALA A O 1
ATOM 1427 N N . VAL A 1 184 ? -11.492 8.055 -16.859 1 27.39 184 VAL A N 1
ATOM 1428 C CA . VAL A 1 184 ? -11 7.316 -15.703 1 27.39 184 VAL A CA 1
ATOM 1429 C C . VAL A 1 184 ? -11.078 5.812 -15.977 1 27.39 184 VAL A C 1
ATOM 1431 O O . VAL A 1 184 ? -12.164 5.262 -16.141 1 27.39 184 VAL A O 1
ATOM 1434 N N . ALA A 1 185 ? -10.156 5.223 -16.656 1 26.16 185 ALA A N 1
ATOM 1435 C CA . ALA A 1 185 ? -10.195 3.779 -16.875 1 26.16 185 ALA A CA 1
ATOM 1436 C C . ALA A 1 185 ? -10.648 3.049 -15.617 1 26.16 185 ALA A C 1
ATOM 1438 O O . ALA A 1 185 ? -10.344 3.477 -14.5 1 26.16 185 ALA A O 1
ATOM 1439 N N . GLU A 1 186 ? -11.828 2.312 -15.664 1 27.17 186 GLU A N 1
ATOM 1440 C CA . GLU A 1 186 ? -12.508 1.379 -14.766 1 27.17 186 GLU A CA 1
ATOM 1441 C C . GLU A 1 186 ? -11.508 0.651 -13.875 1 27.17 186 GLU A C 1
ATOM 1443 O O . GLU A 1 186 ? -10.773 -0.22 -14.336 1 27.17 186 GLU A O 1
ATOM 1448 N N . ILE A 1 187 ? -10.727 1.362 -13.227 1 29.48 187 ILE A N 1
ATOM 1449 C CA . ILE A 1 187 ? -10.039 0.572 -12.211 1 29.48 187 ILE A CA 1
ATOM 1450 C C . ILE A 1 187 ? -11.039 -0.314 -11.477 1 29.48 187 ILE A C 1
ATOM 1452 O O . ILE A 1 187 ? -12.07 0.167 -11 1 29.48 187 ILE A O 1
ATOM 1456 N N . PRO A 1 188 ? -11.125 -1.63 -11.695 1 27.3 188 PRO A N 1
ATOM 1457 C CA . PRO A 1 188 ? -12.047 -2.475 -10.922 1 27.3 188 PRO A CA 1
ATOM 1458 C C . PRO A 1 188 ? -12.055 -2.133 -9.438 1 27.3 188 PRO A C 1
ATOM 1460 O O . PRO A 1 188 ? -11.016 -1.795 -8.867 1 27.3 188 PRO A O 1
ATOM 1463 N N . TYR A 1 189 ? -13.148 -1.544 -8.914 1 28.36 189 TYR A N 1
ATOM 1464 C CA . TYR A 1 189 ? -13.727 -1.242 -7.609 1 28.36 189 TYR A CA 1
ATOM 1465 C C . TYR A 1 189 ? -13.422 -2.352 -6.609 1 28.36 189 TYR A C 1
ATOM 1467 O O . TYR A 1 189 ? -13.93 -2.342 -5.488 1 28.36 189 TYR A O 1
ATOM 1475 N N . CYS A 1 190 ? -12.891 -3.537 -6.906 1 26.88 190 CYS A N 1
ATOM 1476 C CA . CYS A 1 190 ? -13.234 -4.707 -6.105 1 26.88 190 CYS A CA 1
ATOM 1477 C C . CYS A 1 190 ? -12.719 -4.559 -4.68 1 26.88 190 CYS A C 1
ATOM 1479 O O . CYS A 1 190 ? -13.242 -5.191 -3.758 1 26.88 190 CYS A O 1
ATOM 1481 N N . LEU A 1 191 ? -11.531 -4.148 -4.371 1 28.31 191 LEU A N 1
ATOM 1482 C CA . LEU A 1 191 ? -11.07 -4.82 -3.158 1 28.31 191 LEU A CA 1
ATOM 1483 C C . LEU A 1 191 ? -11.68 -4.18 -1.917 1 28.31 191 LEU A C 1
ATOM 1485 O O . LEU A 1 191 ? -11.273 -4.484 -0.793 1 28.31 191 LEU A O 1
ATOM 1489 N N . VAL A 1 192 ? -12.688 -3.301 -1.94 1 28.62 192 VAL A N 1
ATOM 1490 C CA . VAL A 1 192 ? -12.977 -2.625 -0.679 1 28.62 192 VAL A CA 1
ATOM 1491 C C . VAL A 1 192 ? -13.523 -3.631 0.332 1 28.62 192 VAL A C 1
ATOM 1493 O O . VAL A 1 192 ? -13.914 -3.254 1.439 1 28.62 192 VAL A O 1
ATOM 1496 N N . HIS A 1 193 ? -13.82 -4.848 0.141 1 26.88 193 HIS A N 1
ATOM 1497 C CA . HIS A 1 193 ? -14.602 -5.352 1.261 1 26.88 193 HIS A CA 1
ATOM 1498 C C . HIS A 1 193 ? -13.734 -5.543 2.5 1 26.88 193 HIS A C 1
ATOM 1500 O O . HIS A 1 193 ? -13.039 -6.551 2.623 1 26.88 193 HIS A O 1
ATOM 1506 N N . ALA A 1 194 ? -12.836 -4.727 2.967 1 25.53 194 ALA A N 1
ATOM 1507 C CA . ALA A 1 194 ? -12.305 -5.246 4.223 1 25.53 194 ALA A CA 1
ATOM 1508 C C . ALA A 1 194 ? -13.414 -5.418 5.262 1 25.53 194 ALA A C 1
ATOM 1510 O O . ALA A 1 194 ? -14.102 -4.453 5.609 1 25.53 194 ALA A O 1
ATOM 1511 N N . PRO A 1 195 ? -14.109 -6.406 5.539 1 24.73 195 PRO A N 1
ATOM 1512 C CA . PRO A 1 195 ? -14.609 -6.559 6.902 1 24.73 195 PRO A CA 1
ATOM 1513 C C . PRO A 1 195 ? -13.641 -6.039 7.957 1 24.73 195 PRO A C 1
ATOM 1515 O O . PRO A 1 195 ? -12.453 -5.852 7.668 1 24.73 195 PRO A O 1
ATOM 1518 N N . SER A 1 196 ? -14.195 -5.809 9.344 1 23.77 196 SER A N 1
ATOM 1519 C CA . SER A 1 196 ? -13.633 -5.551 10.672 1 23.77 196 SER A CA 1
ATOM 1520 C C . SER A 1 196 ? -12.367 -6.367 10.906 1 23.77 196 SER A C 1
ATOM 1522 O O . SER A 1 196 ? -12.422 -7.434 11.523 1 23.77 196 SER A O 1
ATOM 1524 N N . VAL A 1 197 ? -11.688 -6.723 10.055 1 24.31 197 VAL A N 1
ATOM 1525 C CA . VAL A 1 197 ? -10.594 -7.469 10.68 1 24.31 197 VAL A CA 1
ATOM 1526 C C . VAL A 1 197 ? -9.828 -6.559 11.633 1 24.31 197 VAL A C 1
ATOM 1528 O O . VAL A 1 197 ? -9.078 -5.68 11.195 1 24.31 197 VAL A O 1
ATOM 1531 N N . CYS A 1 198 ? -10.531 -5.836 12.602 1 23.72 198 CYS A N 1
ATOM 1532 C CA . CYS A 1 198 ? -9.992 -5.352 13.867 1 23.72 198 CYS A CA 1
ATOM 1533 C C . CYS A 1 198 ? -8.922 -6.293 14.406 1 23.72 198 CYS A C 1
ATOM 1535 O O . CYS A 1 198 ? -8.438 -6.117 15.523 1 23.72 198 CYS A O 1
ATOM 1537 N N . LEU A 1 199 ? -8.992 -7.465 13.938 1 22.42 199 LEU A N 1
ATOM 1538 C CA . LEU A 1 199 ? -8.156 -8.32 14.773 1 22.42 199 LEU A CA 1
ATOM 1539 C C . LEU A 1 199 ? -6.688 -7.922 14.656 1 22.42 199 LEU A C 1
ATOM 1541 O O . LEU A 1 199 ? -6.016 -8.273 13.688 1 22.42 199 LEU A O 1
ATOM 1545 N N . TRP A 1 200 ? -6.578 -6.641 14.75 1 21.16 200 TRP A N 1
ATOM 1546 C CA . TRP A 1 200 ? -5.164 -6.348 14.953 1 21.16 200 TRP A CA 1
ATOM 1547 C C . TRP A 1 200 ? -4.594 -7.176 16.094 1 21.16 200 TRP A C 1
ATOM 1549 O O . TRP A 1 200 ? -4.992 -7.008 17.25 1 21.16 200 TRP A O 1
ATOM 1559 N N . PRO A 1 201 ? -4.324 -8.344 16.109 1 23.72 201 PRO A N 1
ATOM 1560 C CA . PRO A 1 201 ? -3.73 -8.914 17.312 1 23.72 201 PRO A CA 1
ATOM 1561 C C . PRO A 1 201 ? -2.719 -7.977 17.969 1 23.72 201 PRO A C 1
ATOM 1563 O O . PRO A 1 201 ? -2.107 -7.148 17.297 1 23.72 201 PRO A O 1
ATOM 1566 N N . GLN A 1 202 ? -2.975 -7.641 19.266 1 22.66 202 GLN A N 1
ATOM 1567 C CA . GLN A 1 202 ? -2.127 -7.215 20.375 1 22.66 202 GLN A CA 1
ATOM 1568 C C . GLN A 1 202 ? -0.686 -7.668 20.172 1 22.66 202 GLN A C 1
ATOM 1570 O O . GLN A 1 202 ? 0.186 -7.371 20.984 1 22.66 202 GLN A O 1
ATOM 1575 N N . ALA A 1 203 ? -0.546 -8.609 19.328 1 23.64 203 ALA A N 1
ATOM 1576 C CA . ALA A 1 203 ? 0.755 -9.25 19.5 1 23.64 203 ALA A CA 1
ATOM 1577 C C . ALA A 1 203 ? 1.883 -8.336 19.031 1 23.64 203 ALA A C 1
ATOM 1579 O O . ALA A 1 203 ? 3.029 -8.766 18.906 1 23.64 203 ALA A O 1
ATOM 1580 N N . PHE A 1 204 ? 1.57 -7.059 18.719 1 23.06 204 PHE A N 1
ATOM 1581 C CA . PHE A 1 204 ? 2.844 -6.398 18.453 1 23.06 204 PHE A CA 1
ATOM 1582 C C . PHE A 1 204 ? 3.496 -5.941 19.766 1 23.06 204 PHE A C 1
ATOM 1584 O O . PHE A 1 204 ? 3.098 -4.93 20.344 1 23.06 204 PHE A O 1
ATOM 1591 N N . PRO A 1 205 ? 3.818 -6.902 20.625 1 24.69 205 PRO A N 1
ATOM 1592 C CA . PRO A 1 205 ? 4.543 -6.477 21.812 1 24.69 205 PRO A CA 1
ATOM 1593 C C . PRO A 1 205 ? 5.691 -5.523 21.5 1 24.69 205 PRO A C 1
ATOM 1595 O O . PRO A 1 205 ? 6.527 -5.25 22.375 1 24.69 205 PRO A O 1
ATOM 1598 N N . TRP A 1 206 ? 5.758 -4.859 20.375 1 24.58 206 TRP A N 1
ATOM 1599 C CA . TRP A 1 206 ? 6.977 -4.059 20.312 1 24.58 206 TRP A CA 1
ATOM 1600 C C . TRP A 1 206 ? 6.98 -2.979 21.391 1 24.58 206 TRP A C 1
ATOM 1602 O O . TRP A 1 206 ? 8.016 -2.357 21.656 1 24.58 206 TRP A O 1
ATOM 1612 N N . TYR A 1 207 ? 5.773 -2.525 21.938 1 21.83 207 TYR A N 1
ATOM 1613 C CA . TYR A 1 207 ? 5.887 -1.28 22.703 1 21.83 207 TYR A CA 1
ATOM 1614 C C . TYR A 1 207 ? 6.539 -1.521 24.047 1 21.83 207 TYR A C 1
ATOM 1616 O O . TYR A 1 207 ? 7.02 -0.582 24.688 1 21.83 207 TYR A O 1
ATOM 1624 N N . HIS A 1 208 ? 6.234 -2.625 24.703 1 20.45 208 HIS A N 1
ATOM 1625 C CA . HIS A 1 208 ? 6.543 -2.441 26.125 1 20.45 208 HIS A CA 1
ATOM 1626 C C . HIS A 1 208 ? 8.039 -2.543 26.375 1 20.45 208 HIS A C 1
ATOM 1628 O O . HIS A 1 208 ? 8.477 -3.273 27.266 1 20.45 208 HIS A O 1
ATOM 1634 N N . SER A 1 209 ? 8.984 -2.199 25.516 1 18.52 209 SER A N 1
ATOM 1635 C CA . SER A 1 209 ? 10.211 -2.256 26.297 1 18.52 209 SER A CA 1
ATOM 1636 C C . SER A 1 209 ? 10.188 -1.229 27.438 1 18.52 209 SER A C 1
ATOM 1638 O O . SER A 1 209 ? 9.719 -0.104 27.25 1 18.52 209 SER A O 1
ATOM 1640 N N . PRO A 1 210 ? 10.406 -1.691 28.625 1 21.39 210 PRO A N 1
ATOM 1641 C CA . PRO A 1 210 ? 10.711 -0.71 29.672 1 21.39 210 PRO A CA 1
ATOM 1642 C C . PRO A 1 210 ? 11.766 0.303 29.234 1 21.39 210 PRO A C 1
ATOM 1644 O O . PRO A 1 210 ? 12.602 0.002 28.391 1 21.39 210 PRO A O 1
ATOM 1647 N N . MET B 1 1 ? -37.5 -9.219 -16.25 1 31.05 1 MET B N 1
ATOM 1648 C CA . MET B 1 1 ? -36.594 -8.836 -15.172 1 31.05 1 MET B CA 1
ATOM 1649 C C . MET B 1 1 ? -35.469 -9.859 -15.031 1 31.05 1 MET B C 1
ATOM 1651 O O . MET B 1 1 ? -35.656 -10.906 -14.406 1 31.05 1 MET B O 1
ATOM 1655 N N . ASP B 1 2 ? -34.656 -10.211 -16.047 1 33.88 2 ASP B N 1
ATOM 1656 C CA . ASP B 1 2 ? -33.656 -11.258 -16.141 1 33.88 2 ASP B CA 1
ATOM 1657 C C . ASP B 1 2 ? -32.562 -11.086 -15.086 1 33.88 2 ASP B C 1
ATOM 1659 O O . ASP B 1 2 ? -31.891 -10.062 -15.039 1 33.88 2 ASP B O 1
ATOM 1663 N N . SER B 1 3 ? -32.812 -11.5 -13.898 1 39.06 3 SER B N 1
ATOM 1664 C CA . SER B 1 3 ? -31.828 -11.641 -12.82 1 39.06 3 SER B CA 1
ATOM 1665 C C . SER B 1 3 ? -30.5 -12.18 -13.344 1 39.06 3 SER B C 1
ATOM 1667 O O . SER B 1 3 ? -30.422 -13.336 -13.781 1 39.06 3 SER B O 1
ATOM 1669 N N . GLU B 1 4 ? -29.797 -11.555 -14.18 1 40.28 4 GLU B N 1
ATOM 1670 C CA . GLU B 1 4 ? -28.453 -12.023 -14.516 1 40.28 4 GLU B CA 1
ATOM 1671 C C . GLU B 1 4 ? -27.781 -12.656 -13.297 1 40.28 4 GLU B C 1
ATOM 1673 O O . GLU B 1 4 ? -27.625 -12.008 -12.258 1 40.28 4 GLU B O 1
ATOM 1678 N N . ILE B 1 5 ? -28.016 -13.766 -13.008 1 43.16 5 ILE B N 1
ATOM 1679 C CA . ILE B 1 5 ? -27.359 -14.562 -11.984 1 43.16 5 ILE B CA 1
ATOM 1680 C C . ILE B 1 5 ? -25.859 -14.25 -11.977 1 43.16 5 ILE B C 1
ATOM 1682 O O . ILE B 1 5 ? -25.156 -14.477 -12.969 1 43.16 5 ILE B O 1
ATOM 1686 N N . LYS B 1 6 ? -25.5 -13.141 -11.391 1 52.03 6 LYS B N 1
ATOM 1687 C CA . LYS B 1 6 ? -24.078 -12.859 -11.211 1 52.03 6 LYS B CA 1
ATOM 1688 C C . LYS B 1 6 ? -23.297 -14.125 -10.875 1 52.03 6 LYS B C 1
ATOM 1690 O O . LYS B 1 6 ? -23.531 -14.75 -9.836 1 52.03 6 LYS B O 1
ATOM 1695 N N . GLU B 1 7 ? -22.953 -15.078 -11.875 1 61.06 7 GLU B N 1
ATOM 1696 C CA . GLU B 1 7 ? -22.188 -16.297 -11.695 1 61.06 7 GLU B CA 1
ATOM 1697 C C . GLU B 1 7 ? -21.031 -16.078 -10.711 1 61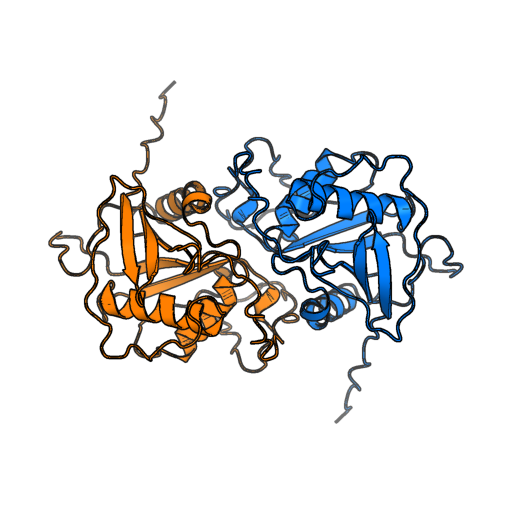.06 7 GLU B C 1
ATOM 1699 O O . GLU B 1 7 ? -20.281 -15.109 -10.828 1 61.06 7 GLU B O 1
ATOM 1704 N N . GLU B 1 8 ? -21.078 -16.734 -9.602 1 84.31 8 GLU B N 1
ATOM 1705 C CA . GLU B 1 8 ? -20.031 -16.672 -8.57 1 84.31 8 GLU B CA 1
ATOM 1706 C C . GLU B 1 8 ? -18.688 -17.109 -9.125 1 84.31 8 GLU B C 1
ATOM 1708 O O . GLU B 1 8 ? -18.594 -18.141 -9.812 1 84.31 8 GLU B O 1
ATOM 1713 N N . ILE B 1 9 ? -17.766 -16.281 -9.227 1 90.56 9 ILE B N 1
ATOM 1714 C CA . ILE B 1 9 ? -16.406 -16.594 -9.641 1 90.56 9 ILE B CA 1
ATOM 1715 C C . ILE B 1 9 ? -15.695 -17.375 -8.531 1 90.56 9 ILE B C 1
ATOM 1717 O O . ILE B 1 9 ? -15.445 -16.828 -7.453 1 90.56 9 ILE B O 1
ATOM 1721 N N . PRO B 1 10 ? -15.484 -18.625 -8.82 1 93.19 10 PRO B N 1
ATOM 1722 C CA . PRO B 1 10 ? -14.797 -19.422 -7.785 1 93.19 10 PRO B CA 1
ATOM 1723 C C . PRO B 1 10 ? -13.336 -19.016 -7.613 1 93.19 10 PRO B C 1
ATOM 1725 O O . PRO B 1 10 ? -12.68 -18.641 -8.586 1 93.19 10 PRO B O 1
ATOM 1728 N N . VAL B 1 11 ? -12.859 -19.047 -6.387 1 96.38 11 VAL B N 1
ATOM 1729 C CA . VAL B 1 11 ? -11.461 -18.828 -6.039 1 96.38 11 VAL B CA 1
ATOM 1730 C C . VAL B 1 11 ? -10.898 -20.062 -5.34 1 96.38 11 VAL B C 1
ATOM 1732 O O . VAL B 1 11 ? -11.477 -20.547 -4.363 1 96.38 11 VAL B O 1
ATOM 1735 N N . HIS B 1 12 ? -9.859 -20.625 -5.879 1 96.69 12 HIS B N 1
ATOM 1736 C CA . HIS B 1 12 ? -9.211 -21.797 -5.293 1 96.69 12 HIS B CA 1
ATOM 1737 C C . HIS B 1 12 ? -8.125 -21.375 -4.305 1 96.69 12 HIS B C 1
ATOM 1739 O O . HIS B 1 12 ? -7.23 -20.594 -4.648 1 96.69 12 HIS B O 1
ATOM 1745 N N . GLU B 1 13 ? -8.25 -21.844 -3.119 1 96.75 13 GLU B N 1
ATOM 1746 C CA . GLU B 1 13 ? -7.281 -21.547 -2.064 1 96.75 13 GLU B CA 1
ATOM 1747 C C . GLU B 1 13 ? -6.285 -22.688 -1.885 1 96.75 13 GLU B C 1
ATOM 1749 O O . GLU B 1 13 ? -6.676 -23.859 -1.799 1 96.75 13 GLU B O 1
ATOM 1754 N N . GLU B 1 14 ? -5.023 -22.391 -1.811 1 95.88 14 GLU B N 1
ATOM 1755 C CA . GLU B 1 14 ? -3.965 -23.359 -1.534 1 95.88 14 GLU B CA 1
ATOM 1756 C C . GLU B 1 14 ? -2.973 -22.812 -0.513 1 95.88 14 GLU B C 1
ATOM 1758 O O . GLU B 1 14 ? -2.695 -21.609 -0.491 1 95.88 14 GLU B O 1
ATOM 1763 N N . PHE B 1 15 ? -2.484 -23.719 0.294 1 96.25 15 PHE B N 1
ATOM 1764 C CA . PHE B 1 15 ? -1.359 -23.422 1.176 1 96.25 15 PHE B CA 1
ATOM 1765 C C . PHE B 1 15 ? -0.13 -24.234 0.769 1 96.25 15 PHE B C 1
ATOM 1767 O O . PHE B 1 15 ? -0.197 -25.453 0.637 1 96.25 15 PHE B O 1
ATOM 1774 N N . ILE B 1 16 ? 0.93 -23.547 0.596 1 95.38 16 ILE B N 1
ATOM 1775 C CA . ILE B 1 16 ? 2.16 -24.188 0.156 1 95.38 16 ILE B CA 1
ATOM 1776 C C . ILE B 1 16 ? 3.307 -23.812 1.093 1 95.38 16 ILE B C 1
ATOM 1778 O O . ILE B 1 16 ? 3.213 -22.828 1.834 1 95.38 16 ILE B O 1
ATOM 1782 N N . LEU B 1 17 ? 4.293 -24.609 1.105 1 93.06 17 LEU B N 1
ATOM 1783 C CA . LEU B 1 17 ? 5.551 -24.234 1.748 1 93.06 17 LEU B CA 1
ATOM 1784 C C . LEU B 1 17 ? 6.508 -23.594 0.746 1 93.06 17 LEU B C 1
ATOM 1786 O O . LEU B 1 17 ? 7.004 -24.266 -0.16 1 93.06 17 LEU B O 1
ATOM 1790 N N . CYS B 1 18 ? 6.684 -22.328 0.8 1 92.69 18 CYS B N 1
ATOM 1791 C CA . CYS B 1 18 ? 7.57 -21.578 -0.084 1 92.69 18 CYS B CA 1
ATOM 1792 C C . CYS B 1 18 ? 8.719 -20.953 0.696 1 92.69 18 CYS B C 1
ATOM 1794 O O . CYS B 1 18 ? 8.5 -20.141 1.589 1 92.69 18 CYS B O 1
ATOM 1796 N N . CYS B 1 19 ? 9.945 -21.344 0.361 1 90.94 19 CYS B N 1
ATOM 1797 C CA . CYS B 1 19 ? 11.125 -20.922 1.115 1 90.94 19 CYS B CA 1
ATOM 1798 C C . CYS B 1 19 ? 10.984 -21.297 2.588 1 90.94 19 CYS B C 1
ATOM 1800 O O . CYS B 1 19 ? 11.336 -20.5 3.465 1 90.94 19 CYS B O 1
ATOM 1802 N N . GLY B 1 20 ? 10.336 -22.406 2.814 1 89.06 20 GLY B N 1
ATOM 1803 C CA . GLY B 1 20 ? 10.227 -22.953 4.156 1 89.06 20 GLY B CA 1
ATOM 1804 C C . GLY B 1 20 ? 9.125 -22.297 4.977 1 89.06 20 GLY B C 1
ATOM 1805 O O . GLY B 1 20 ? 9 -22.562 6.176 1 89.06 20 GLY B O 1
ATOM 1806 N N . VAL B 1 21 ? 8.312 -21.484 4.406 1 93 21 VAL B N 1
ATOM 1807 C CA . VAL B 1 21 ? 7.273 -20.766 5.145 1 93 21 VAL B CA 1
ATOM 1808 C C . VAL B 1 21 ? 5.906 -21.062 4.531 1 93 21 VAL B C 1
ATOM 1810 O O . VAL B 1 21 ? 5.777 -21.156 3.309 1 93 21 VAL B O 1
ATOM 1813 N N . GLU B 1 22 ? 4.93 -21.219 5.418 1 94.44 22 GLU B N 1
ATOM 1814 C CA . GLU B 1 22 ? 3.561 -21.406 4.949 1 94.44 22 GLU B CA 1
ATOM 1815 C C . GLU B 1 22 ? 3.068 -20.172 4.191 1 94.44 22 GLU B C 1
ATOM 1817 O O . GLU B 1 22 ? 3.205 -19.047 4.672 1 94.44 22 GLU B O 1
ATOM 1822 N N . THR B 1 23 ? 2.574 -20.422 3.053 1 96.44 23 THR B N 1
ATOM 1823 C CA . THR B 1 23 ? 2.17 -19.359 2.145 1 96.44 23 THR B CA 1
ATOM 1824 C C . THR B 1 23 ? 0.798 -19.656 1.544 1 96.44 23 THR B C 1
ATOM 1826 O O . THR B 1 23 ? 0.517 -20.781 1.147 1 96.44 23 THR B O 1
ATOM 1829 N N . GLN B 1 24 ? -0.066 -18.656 1.579 1 97.88 24 GLN B N 1
ATOM 1830 C CA . GLN B 1 24 ? -1.391 -18.797 0.982 1 97.88 24 GLN B CA 1
ATOM 1831 C C . GLN B 1 24 ? -1.404 -18.266 -0.448 1 97.88 24 GLN B C 1
ATOM 1833 O O . GLN B 1 24 ? -0.889 -17.172 -0.715 1 97.88 24 GLN B O 1
ATOM 1838 N N . VAL B 1 25 ? -1.909 -18.984 -1.381 1 97.94 25 VAL B N 1
ATOM 1839 C CA . VAL B 1 25 ? -2.121 -18.562 -2.762 1 97.94 25 VAL B CA 1
ATOM 1840 C C . VAL B 1 25 ? -3.59 -18.75 -3.139 1 97.94 25 VAL B C 1
ATOM 1842 O O . VAL B 1 25 ? -4.16 -19.828 -2.934 1 97.94 25 VAL B O 1
ATOM 1845 N N . LEU B 1 26 ? -4.207 -17.641 -3.607 1 97.69 26 LEU B N 1
ATOM 1846 C CA . LEU B 1 26 ? -5.566 -17.688 -4.133 1 97.69 26 LEU B CA 1
ATOM 1847 C C . LEU B 1 26 ? -5.566 -17.594 -5.656 1 97.69 26 LEU B C 1
ATOM 1849 O O . LEU B 1 26 ? -4.91 -16.734 -6.23 1 97.69 26 LEU B O 1
ATOM 1853 N N . LYS B 1 27 ? -6.25 -18.516 -6.199 1 97.44 27 LYS B N 1
ATOM 1854 C CA . LYS B 1 27 ? -6.215 -18.672 -7.648 1 97.44 27 LYS B CA 1
ATOM 1855 C C . LYS B 1 27 ? -7.609 -18.531 -8.25 1 97.44 27 LYS B C 1
ATOM 1857 O O . LYS B 1 27 ? -8.516 -19.297 -7.914 1 97.44 27 LYS B O 1
ATOM 1862 N N . CYS B 1 28 ? -7.73 -17.531 -9.07 1 95.88 28 CYS B N 1
ATOM 1863 C CA . CYS B 1 28 ? -8.977 -17.344 -9.805 1 95.88 28 CYS B CA 1
ATOM 1864 C C . CYS B 1 28 ? -8.883 -17.922 -11.211 1 95.88 28 CYS B C 1
ATOM 1866 O O . CYS B 1 28 ? -7.91 -17.656 -11.922 1 95.88 28 CYS B O 1
ATOM 1868 N N . GLY B 1 29 ? -9.891 -18.672 -11.664 1 93.5 29 GLY B N 1
ATOM 1869 C CA . GLY B 1 29 ? -9.891 -19.391 -12.93 1 93.5 29 GLY B CA 1
ATOM 1870 C C . GLY B 1 29 ? -9.711 -20.891 -12.758 1 93.5 29 GLY B C 1
ATOM 1871 O O . GLY B 1 29 ? -9.336 -21.359 -11.68 1 93.5 29 GLY B O 1
ATOM 1872 N N . PRO B 1 30 ? -9.945 -21.641 -13.766 1 92.19 30 PRO B N 1
ATOM 1873 C CA . PRO B 1 30 ? -9.898 -23.109 -13.656 1 92.19 30 PRO B CA 1
ATOM 1874 C C . PRO B 1 30 ? -8.477 -23.656 -13.688 1 92.19 30 PRO B C 1
ATOM 1876 O O . PRO B 1 30 ? -8.258 -24.844 -13.438 1 92.19 30 PRO B O 1
ATOM 1879 N N . TRP B 1 31 ? -7.473 -22.828 -13.852 1 91.94 31 TRP B N 1
ATOM 1880 C CA . TRP B 1 31 ? -6.086 -23.266 -14 1 91.94 31 TRP B CA 1
ATOM 1881 C C . TRP B 1 31 ? -5.355 -23.219 -12.664 1 91.94 31 TRP B C 1
ATOM 1883 O O . TRP B 1 31 ? -4.637 -22.266 -12.367 1 91.94 31 TRP B O 1
ATOM 1893 N N . THR B 1 32 ? -5.434 -24.266 -11.906 1 90.62 32 THR B N 1
ATOM 1894 C CA . THR B 1 32 ? -4.871 -24.266 -10.562 1 90.62 32 THR B CA 1
ATOM 1895 C C . THR B 1 32 ? -3.469 -24.859 -10.555 1 90.62 32 THR B C 1
ATOM 1897 O O . THR B 1 32 ? -2.701 -24.656 -9.609 1 90.62 32 THR B O 1
ATOM 1900 N N . ASP B 1 33 ? -3.145 -25.625 -11.5 1 91.94 33 ASP B N 1
ATOM 1901 C CA . ASP B 1 33 ? -1.818 -26.203 -11.727 1 91.94 33 ASP B CA 1
ATOM 1902 C C . ASP B 1 33 ? -1.342 -25.922 -13.156 1 91.94 33 ASP B C 1
ATOM 1904 O O . ASP B 1 33 ? -1.754 -26.609 -14.094 1 91.94 33 ASP B O 1
ATOM 1908 N N . LEU B 1 34 ? -0.468 -25.031 -13.281 1 92.75 34 LEU B N 1
ATOM 1909 C CA . LEU B 1 34 ? -0.083 -24.547 -14.602 1 92.75 34 LEU B CA 1
ATOM 1910 C C . LEU B 1 34 ? 0.913 -25.5 -15.258 1 92.75 34 LEU B C 1
ATOM 1912 O O . LEU B 1 34 ? 1.099 -25.453 -16.484 1 92.75 34 LEU B O 1
ATOM 1916 N N . PHE B 1 35 ? 1.549 -26.281 -14.539 1 89.06 35 PHE B N 1
ATOM 1917 C CA . PHE B 1 35 ? 2.486 -27.25 -15.109 1 89.06 35 PHE B CA 1
ATOM 1918 C C . PHE B 1 35 ? 1.746 -28.438 -15.703 1 89.06 35 PHE B C 1
ATOM 1920 O O . PHE B 1 35 ? 2.131 -28.953 -16.75 1 89.06 35 PHE B O 1
ATOM 1927 N N . ASN B 1 36 ? 0.685 -28.797 -14.977 1 85 36 ASN B N 1
ATOM 1928 C CA . ASN B 1 36 ? 0.015 -30.031 -15.375 1 85 36 ASN B CA 1
ATOM 1929 C C . ASN B 1 36 ? -1.335 -29.75 -16.031 1 85 36 ASN B C 1
ATOM 1931 O O . ASN B 1 36 ? -2.145 -30.672 -16.203 1 85 36 ASN B O 1
ATOM 1935 N N . ASP B 1 37 ? -1.575 -28.547 -16.297 1 78 37 ASP B N 1
ATOM 1936 C CA . ASP B 1 37 ? -2.844 -28.234 -16.953 1 78 37 ASP B CA 1
ATOM 1937 C C . ASP B 1 37 ? -2.908 -28.859 -18.344 1 78 37 ASP B C 1
ATOM 1939 O O . ASP B 1 37 ? -2.037 -28.609 -19.172 1 78 37 ASP B O 1
ATOM 1943 N N . GLN B 1 38 ? -3.795 -29.781 -18.531 1 72.25 38 GLN B N 1
ATOM 1944 C CA . GLN B 1 38 ? -3.936 -30.516 -19.766 1 72.25 38 GLN B CA 1
ATOM 1945 C C . GLN B 1 38 ? -5.086 -29.984 -20.609 1 72.25 38 GLN B C 1
ATOM 1947 O O . GLN B 1 38 ? -5.48 -30.594 -21.609 1 72.25 38 GLN B O 1
ATOM 1952 N N . SER B 1 39 ? -5.531 -28.828 -20.156 1 72.12 39 SER B N 1
ATOM 1953 C CA . SER B 1 39 ? -6.668 -28.312 -20.906 1 72.12 39 SER B CA 1
ATOM 1954 C C . SER B 1 39 ? -6.242 -27.859 -22.297 1 72.12 39 SER B C 1
ATOM 1956 O O . SER B 1 39 ? -5.078 -27.516 -22.516 1 72.12 39 SER B O 1
ATOM 1958 N N . ALA B 1 40 ? -7.055 -28.094 -23.281 1 74.56 40 ALA B N 1
ATOM 1959 C CA . ALA B 1 40 ? -6.844 -27.656 -24.656 1 74.56 40 ALA B CA 1
ATOM 1960 C C . ALA B 1 40 ? -6.605 -26.141 -24.719 1 74.56 40 ALA B C 1
ATOM 1962 O O . ALA B 1 40 ? -5.91 -25.656 -25.609 1 74.56 40 ALA B O 1
ATOM 1963 N N . ASN B 1 41 ? -7.172 -25.469 -23.734 1 80.75 41 ASN B N 1
ATOM 1964 C CA . ASN B 1 41 ? -7.043 -24.016 -23.719 1 80.75 41 ASN B CA 1
ATOM 1965 C C . ASN B 1 41 ? -6.133 -23.547 -22.578 1 80.75 41 ASN B C 1
ATOM 1967 O O . ASN B 1 41 ? -6.559 -22.797 -21.703 1 80.75 41 ASN B O 1
ATOM 1971 N N . ARG B 1 42 ? -4.883 -24.094 -22.625 1 86.25 42 ARG B N 1
ATOM 1972 C CA . ARG B 1 42 ? -3.91 -23.688 -21.625 1 86.25 42 ARG B CA 1
ATOM 1973 C C . ARG B 1 42 ? -3.637 -22.188 -21.703 1 86.25 42 ARG B C 1
ATOM 1975 O O . ARG B 1 42 ? -3.402 -21.656 -22.797 1 86.25 42 ARG B O 1
ATOM 1982 N N . PRO B 1 43 ? -3.764 -21.547 -20.562 1 90.06 43 PRO B N 1
ATOM 1983 C CA . PRO B 1 43 ? -3.463 -20.109 -20.609 1 90.06 43 PRO B CA 1
ATOM 1984 C C . PRO B 1 43 ? -1.985 -19.828 -20.875 1 90.06 43 PRO B C 1
ATOM 1986 O O . PRO B 1 43 ? -1.122 -20.609 -20.469 1 90.06 43 PRO B O 1
ATOM 1989 N N . LYS B 1 44 ? -1.708 -18.797 -21.609 1 90 44 LYS B N 1
ATOM 1990 C CA . LYS B 1 44 ? -0.333 -18.406 -21.922 1 90 44 LYS B CA 1
ATOM 1991 C C . LYS B 1 44 ? 0.1 -17.188 -21.109 1 90 44 LYS B C 1
ATOM 1993 O O . LYS B 1 44 ? 1.221 -16.703 -21.266 1 90 44 LYS B O 1
ATOM 1998 N N . LEU B 1 45 ? -0.8 -16.734 -20.297 1 94.12 45 LEU B N 1
ATOM 1999 C CA . LEU B 1 45 ? -0.539 -15.547 -19.5 1 94.12 45 LEU B CA 1
ATOM 2000 C C . LEU B 1 45 ? -1.109 -15.711 -18.094 1 94.12 45 LEU B C 1
ATOM 2002 O O . LEU B 1 45 ? -2.23 -16.203 -17.922 1 94.12 45 LEU B O 1
ATOM 2006 N N . LEU B 1 46 ? -0.319 -15.391 -17.156 1 95.94 46 LEU B N 1
ATOM 2007 C CA . LEU B 1 46 ? -0.752 -15.336 -15.758 1 95.94 46 LEU B CA 1
ATO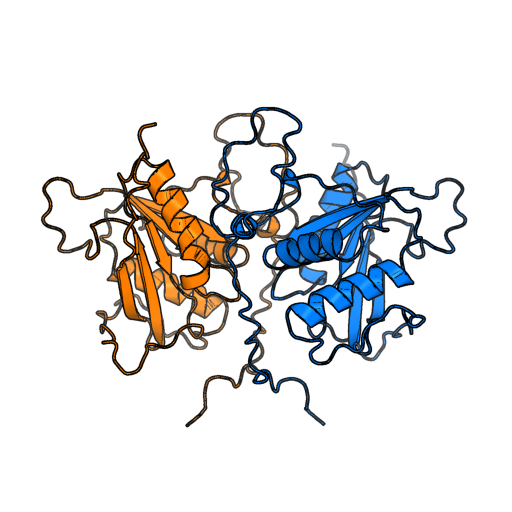M 2008 C C . LEU B 1 46 ? -0.691 -13.914 -15.227 1 95.94 46 LEU B C 1
ATOM 2010 O O . LEU B 1 46 ? 0.332 -13.234 -15.359 1 95.94 46 LEU B O 1
ATOM 2014 N N . ILE B 1 47 ? -1.797 -13.461 -14.711 1 91.88 47 ILE B N 1
ATOM 2015 C CA . ILE B 1 47 ? -1.797 -12.227 -13.93 1 91.88 47 ILE B CA 1
ATOM 2016 C C . ILE B 1 47 ? -1.481 -12.547 -12.469 1 91.88 47 ILE B C 1
ATOM 2018 O O . ILE B 1 47 ? -2.223 -13.281 -11.812 1 91.88 47 ILE B O 1
ATOM 2022 N N . PHE B 1 48 ? -0.4 -12.031 -12.039 1 94.25 48 PHE B N 1
ATOM 2023 C CA . PHE B 1 48 ? 0.108 -12.344 -10.711 1 94.25 48 PHE B CA 1
ATOM 2024 C C . PHE B 1 48 ? 0.078 -11.102 -9.812 1 94.25 48 PHE B C 1
ATOM 2026 O O . PHE B 1 48 ? 0.803 -10.141 -10.062 1 94.25 48 PHE B O 1
ATOM 2033 N N . VAL B 1 49 ? -0.72 -11.156 -8.773 1 91.69 49 VAL B N 1
ATOM 2034 C CA . VAL B 1 49 ? -0.943 -10.023 -7.879 1 91.69 49 VAL B CA 1
ATOM 2035 C C . VAL B 1 49 ? -0.086 -10.172 -6.625 1 91.69 49 VAL B C 1
ATOM 2037 O O . VAL B 1 49 ? -0.108 -11.219 -5.973 1 91.69 49 VAL B O 1
ATOM 2040 N N . ILE B 1 50 ? 0.646 -9.133 -6.355 1 92.69 50 ILE B N 1
ATOM 2041 C CA . ILE B 1 50 ? 1.456 -9.078 -5.141 1 92.69 50 ILE B CA 1
ATOM 2042 C C . ILE B 1 50 ? 0.867 -8.062 -4.168 1 92.69 50 ILE B C 1
ATOM 2044 O O . ILE B 1 50 ? 0.693 -6.891 -4.516 1 92.69 50 ILE B O 1
ATOM 2048 N N . THR B 1 51 ? 0.658 -8.477 -2.973 1 90.5 51 THR B N 1
ATOM 2049 C CA . THR B 1 51 ? -0.078 -7.715 -1.968 1 90.5 51 THR B CA 1
ATOM 2050 C C . THR B 1 51 ? 0.793 -6.609 -1.378 1 90.5 51 THR B C 1
ATOM 2052 O O . THR B 1 51 ? 1.987 -6.527 -1.676 1 90.5 51 THR B O 1
ATOM 2055 N N . GLY B 1 52 ? 0.128 -5.816 -0.638 1 85.81 52 GLY B N 1
ATOM 2056 C CA . GLY B 1 52 ? 0.849 -4.863 0.189 1 85.81 52 GLY B CA 1
ATOM 2057 C C . GLY B 1 52 ? 1.171 -5.395 1.572 1 85.81 52 GLY B C 1
ATOM 2058 O O . GLY B 1 52 ? 1.138 -6.605 1.801 1 85.81 52 GLY B O 1
ATOM 2059 N N . ASN B 1 53 ? 1.523 -4.492 2.441 1 82 53 ASN B N 1
ATOM 2060 C CA . ASN B 1 53 ? 1.771 -4.832 3.838 1 82 53 ASN B CA 1
ATOM 2061 C C . ASN B 1 53 ? 0.677 -4.289 4.754 1 82 53 ASN B C 1
ATOM 2063 O O . ASN B 1 53 ? 0.53 -3.074 4.898 1 82 53 ASN B O 1
ATOM 2067 N N . PRO B 1 54 ? -0.287 -5.082 5.379 1 82.31 54 PRO B N 1
ATOM 2068 C CA . PRO B 1 54 ? -0.09 -6.531 5.492 1 82.31 54 PRO B CA 1
ATOM 2069 C C . PRO B 1 54 ? -0.41 -7.27 4.191 1 82.31 54 PRO B C 1
ATOM 2071 O O . PRO B 1 54 ? -1.157 -6.758 3.355 1 82.31 54 PRO B O 1
ATOM 2074 N N . GLY B 1 55 ? 0.246 -8.414 4.074 1 88.94 55 GLY B N 1
ATOM 2075 C CA . GLY B 1 55 ? 0.13 -9.203 2.855 1 88.94 55 GLY B CA 1
ATOM 2076 C C . GLY B 1 55 ? -0.89 -10.32 2.961 1 88.94 55 GLY B C 1
ATOM 2077 O O . GLY B 1 55 ? -0.585 -11.477 2.664 1 88.94 55 GLY B O 1
ATOM 2078 N N . PHE B 1 56 ? -2.129 -10.078 3.322 1 90.25 56 PHE B N 1
ATOM 2079 C CA . PHE B 1 56 ? -3.219 -11.039 3.432 1 90.25 56 PHE B CA 1
ATOM 2080 C C . PHE B 1 56 ? -3.926 -11.211 2.094 1 90.25 56 PHE B C 1
ATOM 2082 O O . PHE B 1 56 ? -4.734 -10.375 1.7 1 90.25 56 PHE B O 1
ATOM 2089 N N . SER B 1 57 ? -3.676 -12.312 1.46 1 93.81 57 SER B N 1
ATOM 2090 C CA . SER B 1 57 ? -4.207 -12.523 0.118 1 93.81 57 SER B CA 1
ATOM 2091 C C . SER B 1 57 ? -5.734 -12.562 0.127 1 93.81 57 SER B C 1
ATOM 2093 O O . SER B 1 57 ? -6.375 -12.109 -0.826 1 93.81 57 SER B O 1
ATOM 2095 N N . ALA B 1 58 ? -6.34 -12.992 1.223 1 91.69 58 ALA B N 1
ATOM 2096 C CA . ALA B 1 58 ? -7.793 -13.109 1.312 1 91.69 58 ALA B CA 1
ATOM 2097 C C . ALA B 1 58 ? -8.461 -11.742 1.148 1 91.69 58 ALA B C 1
ATOM 2099 O O . ALA B 1 58 ? -9.578 -11.648 0.626 1 91.69 58 ALA B O 1
ATOM 2100 N N . ALA B 1 59 ? -7.766 -10.75 1.563 1 83.38 59 ALA B N 1
ATOM 2101 C CA . ALA B 1 59 ? -8.312 -9.398 1.476 1 83.38 59 ALA B CA 1
ATOM 2102 C C . ALA B 1 59 ? -8.422 -8.945 0.023 1 83.38 59 ALA B C 1
ATOM 2104 O O . ALA B 1 59 ? -9.109 -7.965 -0.277 1 83.38 59 ALA B O 1
ATOM 2105 N N . TYR B 1 60 ? -7.832 -9.68 -0.938 1 87.12 60 TYR B N 1
ATOM 2106 C CA . TYR B 1 60 ? -7.766 -9.258 -2.332 1 87.12 60 TYR B CA 1
ATOM 2107 C C . TYR B 1 60 ? -8.75 -10.047 -3.188 1 87.12 60 TYR B C 1
ATOM 2109 O O . TYR B 1 60 ? -8.805 -9.867 -4.406 1 87.12 60 TYR B O 1
ATOM 2117 N N . VAL B 1 61 ? -9.578 -10.852 -2.623 1 89.81 61 VAL B N 1
ATOM 2118 C CA . VAL B 1 61 ? -10.469 -11.742 -3.367 1 89.81 61 VAL B CA 1
ATOM 2119 C C . VAL B 1 61 ? -11.406 -10.922 -4.242 1 89.81 61 VAL B C 1
ATOM 2121 O O . VAL B 1 61 ? -11.531 -11.172 -5.441 1 89.81 61 VAL B O 1
ATOM 2124 N N . PRO B 1 62 ? -12.023 -9.852 -3.711 1 83.12 62 PRO B N 1
ATOM 2125 C CA . PRO B 1 62 ? -12.883 -9.07 -4.602 1 83.12 62 PRO B CA 1
ATOM 2126 C C . PRO B 1 62 ? -12.117 -8.461 -5.773 1 83.12 62 PRO B C 1
ATOM 2128 O O . PRO B 1 62 ? -12.625 -8.43 -6.898 1 83.12 62 PRO B O 1
ATOM 2131 N N . PHE B 1 63 ? -10.922 -8.062 -5.52 1 81.94 63 PHE B N 1
ATOM 2132 C CA . PHE B 1 63 ? -10.086 -7.445 -6.543 1 81.94 63 PHE B CA 1
ATOM 2133 C C . PHE B 1 63 ? -9.719 -8.461 -7.621 1 81.94 63 PHE B C 1
ATOM 2135 O O . PHE B 1 63 ? -9.836 -8.172 -8.812 1 81.94 63 PHE B O 1
ATOM 2142 N N . VAL B 1 64 ? -9.336 -9.602 -7.203 1 88.94 64 VAL B N 1
ATOM 2143 C CA . VAL B 1 64 ? -8.875 -10.609 -8.156 1 88.94 64 VAL B CA 1
ATOM 2144 C C . VAL B 1 64 ? -10.055 -11.133 -8.969 1 88.94 64 VAL B C 1
ATOM 2146 O O . VAL B 1 64 ? -9.922 -11.43 -10.156 1 88.94 64 VAL B O 1
ATOM 2149 N N . LYS B 1 65 ? -11.234 -11.211 -8.367 1 87.69 65 LYS B N 1
ATOM 2150 C CA . LYS B 1 65 ? -12.43 -11.594 -9.109 1 87.69 65 LYS B CA 1
ATOM 2151 C C . LYS B 1 65 ? -12.781 -10.547 -10.156 1 87.69 65 LYS B C 1
ATOM 2153 O O . LYS B 1 65 ? -13.133 -10.883 -11.289 1 87.69 65 LYS B O 1
ATOM 2158 N N . ALA B 1 66 ? -12.68 -9.297 -9.75 1 82.69 66 ALA B N 1
ATOM 2159 C CA . ALA B 1 66 ? -12.945 -8.211 -10.688 1 82.69 66 ALA B CA 1
ATOM 2160 C C . ALA B 1 66 ? -11.945 -8.219 -11.836 1 82.69 66 ALA B C 1
ATOM 2162 O O . ALA B 1 66 ? -12.312 -8.039 -13 1 82.69 66 ALA B O 1
ATOM 2163 N N . LEU B 1 67 ? -10.68 -8.445 -11.516 1 83.75 67 LEU B N 1
ATOM 2164 C CA . LEU B 1 67 ? -9.633 -8.516 -12.531 1 83.75 67 LEU B CA 1
ATOM 2165 C C . LEU B 1 67 ? -9.898 -9.664 -13.5 1 83.75 67 LEU B C 1
ATOM 2167 O O . LEU B 1 67 ? -9.805 -9.484 -14.719 1 83.75 67 LEU B O 1
ATOM 2171 N N . TYR B 1 68 ? -10.258 -10.758 -12.93 1 89.31 68 TYR B N 1
ATOM 2172 C CA . TYR B 1 68 ? -10.57 -11.938 -13.727 1 89.31 68 TYR B CA 1
ATOM 2173 C C . TYR B 1 68 ? -11.727 -11.664 -14.688 1 89.31 68 TYR B C 1
ATOM 2175 O O . TYR B 1 68 ? -11.648 -12.008 -15.867 1 89.31 68 TYR B O 1
ATOM 2183 N N . SER B 1 69 ? -12.719 -10.969 -14.18 1 84.81 69 SER B N 1
ATOM 2184 C CA . SER B 1 69 ? -13.867 -10.617 -15 1 84.81 69 SER B CA 1
ATOM 2185 C C . SER B 1 69 ? -13.492 -9.594 -16.062 1 84.81 69 SER B C 1
ATOM 2187 O O . SER B 1 69 ? -13.984 -9.664 -17.203 1 84.81 69 SER B O 1
ATOM 2189 N N . SER B 1 70 ? -12.562 -8.727 -15.719 1 78.75 70 SER B N 1
ATOM 2190 C CA . SER B 1 70 ? -12.203 -7.629 -16.609 1 78.75 70 SER B CA 1
ATOM 2191 C C . SER B 1 70 ? -11.438 -8.141 -17.828 1 78.75 70 SER B C 1
ATOM 2193 O O . SER B 1 70 ? -11.406 -7.477 -18.875 1 78.75 70 SER B O 1
ATOM 2195 N N . VAL B 1 71 ? -10.859 -9.328 -17.688 1 84.31 71 VAL B N 1
ATOM 2196 C CA . VAL B 1 71 ? -10.133 -9.906 -18.812 1 84.31 71 VAL B CA 1
ATOM 2197 C C . VAL B 1 71 ? -10.961 -11.031 -19.438 1 84.31 71 VAL B C 1
ATOM 2199 O O . VAL B 1 71 ? -10.414 -11.969 -20.031 1 84.31 71 VAL B O 1
ATOM 2202 N N . ASN B 1 72 ? -12.273 -11.039 -19.172 1 87.62 72 ASN B N 1
ATOM 2203 C CA . ASN B 1 72 ? -13.258 -11.961 -19.719 1 87.62 72 ASN B CA 1
ATOM 2204 C C . ASN B 1 72 ? -12.961 -13.406 -19.344 1 87.62 72 ASN B C 1
ATOM 2206 O O . ASN B 1 72 ? -13.164 -14.32 -20.141 1 87.62 72 ASN B O 1
ATOM 2210 N N . LYS B 1 73 ? -12.281 -13.594 -18.203 1 91.81 73 LYS B N 1
ATOM 2211 C CA . LYS B 1 73 ? -12.047 -14.914 -17.641 1 91.81 73 LYS B CA 1
ATOM 2212 C C . LYS B 1 73 ? -11.148 -15.75 -18.547 1 91.81 73 LYS B C 1
ATOM 2214 O O . LYS B 1 73 ? -11.281 -16.969 -18.594 1 91.81 73 LYS B O 1
ATOM 2219 N N . ARG B 1 74 ? -10.266 -15.078 -19.234 1 91.56 74 ARG B N 1
ATOM 2220 C CA . ARG B 1 74 ? -9.438 -15.758 -20.234 1 91.56 74 ARG B CA 1
ATOM 2221 C C . ARG B 1 74 ? -8.109 -16.188 -19.641 1 91.56 74 ARG B C 1
ATOM 2223 O O . ARG B 1 74 ? -7.434 -17.062 -20.188 1 91.56 74 ARG B O 1
ATOM 2230 N N . PHE B 1 75 ? -7.707 -15.547 -18.562 1 92.5 75 PHE B N 1
ATOM 2231 C CA . PHE B 1 75 ? -6.402 -15.797 -17.953 1 92.5 75 PHE B CA 1
ATOM 2232 C C . PHE B 1 75 ? -6.531 -16.031 -16.453 1 92.5 75 PHE B C 1
ATOM 2234 O O . PHE B 1 75 ? -7.391 -15.43 -15.805 1 92.5 75 PHE B O 1
ATOM 2241 N N . PRO B 1 76 ? -5.645 -16.891 -15.922 1 96.06 76 PRO B N 1
ATOM 2242 C CA . PRO B 1 76 ? -5.629 -17.016 -14.469 1 96.06 76 PRO B CA 1
ATOM 2243 C C . PRO B 1 76 ? -5.164 -15.734 -13.766 1 96.06 76 PRO B C 1
ATOM 2245 O O . PRO B 1 76 ? -4.285 -15.031 -14.281 1 96.06 76 PRO B O 1
ATOM 2248 N N . VAL B 1 77 ? -5.758 -15.445 -12.625 1 94.25 77 VAL B N 1
ATOM 2249 C CA . VAL B 1 77 ? -5.34 -14.391 -11.711 1 94.25 77 VAL B CA 1
ATOM 2250 C C . VAL B 1 77 ? -4.992 -15 -10.352 1 94.25 77 VAL B C 1
ATOM 2252 O O . VAL B 1 77 ? -5.855 -15.57 -9.68 1 94.25 77 VAL B O 1
ATOM 2255 N N . TRP B 1 78 ? -3.738 -14.883 -9.969 1 97.75 78 TRP B N 1
ATOM 2256 C CA . TRP B 1 78 ? -3.285 -15.43 -8.695 1 97.75 78 TRP B CA 1
ATOM 2257 C C . TRP B 1 78 ? -2.822 -14.312 -7.762 1 97.75 78 TRP B C 1
ATOM 2259 O O . TRP B 1 78 ? -2.219 -13.336 -8.203 1 97.75 78 TRP B O 1
ATOM 2269 N N . VAL B 1 79 ? -3.137 -14.438 -6.543 1 96.38 79 VAL B N 1
ATOM 2270 C CA . VAL B 1 79 ? -2.627 -13.539 -5.516 1 96.38 79 VAL B CA 1
ATOM 2271 C C . VAL B 1 79 ? -1.956 -14.344 -4.406 1 96.38 79 VAL B C 1
ATOM 2273 O O . VAL B 1 79 ? -2.459 -15.398 -4.004 1 96.38 79 VAL B O 1
ATOM 2276 N N . ILE B 1 80 ? -0.869 -13.836 -3.947 1 98 80 ILE B N 1
ATOM 2277 C CA . ILE B 1 80 ? -0.046 -14.578 -2.996 1 98 80 ILE B CA 1
ATOM 2278 C C . ILE B 1 80 ? 0.156 -13.742 -1.731 1 98 80 ILE B C 1
ATOM 2280 O O . ILE B 1 80 ? 0.352 -12.531 -1.804 1 98 80 ILE B O 1
ATOM 2284 N N . SER B 1 81 ? 0.1 -14.43 -0.587 1 97.31 81 SER B N 1
ATOM 2285 C CA . SER B 1 81 ? 0.377 -13.758 0.679 1 97.31 81 SER B CA 1
ATOM 2286 C C . SER B 1 81 ? 1.866 -13.477 0.84 1 97.31 81 SER B C 1
ATOM 2288 O O . SER B 1 81 ? 2.699 -14.117 0.196 1 97.31 81 SER B O 1
ATOM 2290 N N . HIS B 1 82 ? 2.172 -12.477 1.608 1 95 82 HIS B N 1
ATOM 2291 C CA . HIS B 1 82 ? 3.564 -12.32 2.012 1 95 82 HIS B CA 1
ATOM 2292 C C . HIS B 1 82 ? 3.988 -13.438 2.963 1 95 82 HIS B C 1
ATOM 2294 O O . HIS B 1 82 ? 3.16 -13.984 3.693 1 95 82 HIS B O 1
ATOM 2300 N N . ALA B 1 83 ? 5.293 -13.758 2.906 1 95.31 83 ALA B N 1
ATOM 2301 C CA . ALA B 1 83 ? 5.852 -14.703 3.871 1 95.31 83 ALA B CA 1
ATOM 2302 C C . ALA B 1 83 ? 5.602 -14.234 5.305 1 95.31 83 ALA B C 1
ATOM 2304 O O . ALA B 1 83 ? 5.852 -13.07 5.637 1 95.31 83 ALA B O 1
ATOM 2305 N N . GLY B 1 84 ? 5.027 -15.148 6.09 1 92.56 84 GLY B N 1
ATOM 2306 C CA . GLY B 1 84 ? 4.812 -14.852 7.496 1 92.56 84 GLY B CA 1
ATOM 2307 C C . GLY B 1 84 ? 3.453 -14.234 7.77 1 92.56 84 GLY B C 1
ATOM 2308 O O . GLY B 1 84 ? 3.111 -13.961 8.922 1 92.56 84 GLY B O 1
ATOM 2309 N N . HIS B 1 85 ? 2.623 -14.07 6.723 1 93.19 85 HIS B N 1
ATOM 2310 C CA . HIS B 1 85 ? 1.355 -13.375 6.918 1 93.19 85 HIS B CA 1
ATOM 2311 C C . HIS B 1 85 ? 0.177 -14.336 6.801 1 93.19 85 HIS B C 1
ATOM 2313 O O . HIS B 1 85 ? -0.98 -13.922 6.875 1 93.19 85 HIS B O 1
ATOM 2319 N N . ALA B 1 86 ? 0.424 -15.586 6.523 1 91.88 86 ALA B N 1
ATOM 2320 C CA . ALA B 1 86 ? -0.637 -16.578 6.426 1 91.88 86 ALA B CA 1
ATOM 2321 C C . ALA B 1 86 ? -0.247 -17.875 7.145 1 91.88 86 ALA B C 1
ATOM 2323 O O . ALA B 1 86 ? 0.911 -18.297 7.09 1 91.88 86 ALA B O 1
ATOM 2324 N N . LEU B 1 87 ? -1.205 -18.406 7.77 1 90.75 87 LEU B N 1
ATOM 2325 C CA . LEU B 1 87 ? -1.092 -19.719 8.367 1 90.75 87 LEU B CA 1
ATOM 2326 C C . LEU B 1 87 ? -2.213 -20.641 7.887 1 90.75 87 LEU B C 1
ATOM 2328 O O . LEU B 1 87 ? -3.373 -20.234 7.824 1 90.75 87 LEU B O 1
ATOM 2332 N N . ALA B 1 88 ? -1.801 -21.781 7.566 1 92.31 88 ALA B N 1
ATOM 2333 C CA . ALA B 1 88 ? -2.801 -22.75 7.133 1 92.31 88 ALA B CA 1
ATOM 2334 C C . ALA B 1 88 ? -3.66 -23.219 8.305 1 92.31 88 ALA B C 1
ATOM 2336 O O . ALA B 1 88 ? -3.146 -23.469 9.398 1 92.31 88 ALA B O 1
ATOM 2337 N N . PRO B 1 89 ? -4.938 -23.25 8.023 1 91.38 89 PRO B N 1
ATOM 2338 C CA . PRO B 1 89 ? -5.77 -23.875 9.055 1 91.38 89 PRO B CA 1
ATOM 2339 C C . PRO B 1 89 ? -5.359 -25.328 9.336 1 91.38 89 PRO B C 1
ATOM 2341 O O . PRO B 1 89 ? -4.785 -25.984 8.469 1 91.38 89 PRO B O 1
ATOM 2344 N N . LYS B 1 90 ? -5.625 -25.781 10.5 1 89.94 90 LYS B N 1
ATOM 2345 C CA . LYS B 1 90 ? -5.199 -27.109 10.938 1 89.94 90 LYS B CA 1
ATOM 2346 C C . LYS B 1 90 ? -5.719 -28.203 10 1 89.94 90 LYS B C 1
ATOM 2348 O O . LYS B 1 90 ? -5.043 -29.203 9.766 1 89.94 90 LYS B O 1
ATOM 2353 N N . ASP B 1 91 ? -6.859 -28 9.414 1 90.44 91 ASP B N 1
ATOM 2354 C CA . ASP B 1 91 ? -7.504 -29.016 8.594 1 90.44 91 ASP B CA 1
ATOM 2355 C C . ASP B 1 91 ? -7.082 -28.875 7.129 1 90.44 91 ASP B C 1
ATOM 2357 O O . ASP B 1 91 ? -7.531 -29.656 6.277 1 90.44 91 ASP B O 1
ATOM 2361 N N . LYS B 1 92 ? -6.176 -27.953 6.859 1 89.88 92 LYS B N 1
ATOM 2362 C CA . LYS B 1 92 ? -5.785 -27.734 5.469 1 89.88 92 LYS B CA 1
ATOM 2363 C C . LYS B 1 92 ? -4.414 -28.359 5.184 1 89.88 92 LYS B C 1
ATOM 2365 O O . LYS B 1 92 ? -3.504 -28.266 6.008 1 89.88 92 LYS B O 1
ATOM 2370 N N . LYS B 1 93 ? -4.328 -29 4.074 1 90.25 93 LYS B N 1
ATOM 2371 C CA . LYS B 1 93 ? -3.07 -29.594 3.629 1 90.25 93 LYS B CA 1
ATOM 2372 C C . LYS B 1 93 ? -2.109 -28.516 3.119 1 90.25 93 LYS B C 1
ATOM 2374 O O . LYS B 1 93 ? -2.516 -27.609 2.398 1 90.25 93 LYS B O 1
ATOM 2379 N N . ILE B 1 94 ? -0.936 -28.578 3.559 1 91.5 94 ILE B N 1
ATOM 2380 C CA . ILE B 1 94 ? 0.128 -27.734 3.051 1 91.5 94 ILE B CA 1
ATOM 2381 C C . ILE B 1 94 ? 0.91 -28.469 1.965 1 91.5 94 ILE B C 1
ATOM 2383 O O . ILE B 1 94 ? 1.427 -29.562 2.197 1 91.5 94 ILE B O 1
ATOM 2387 N N . LEU B 1 95 ? 0.95 -27.922 0.769 1 89.06 95 LEU B N 1
ATOM 2388 C CA . LEU B 1 95 ? 1.657 -28.547 -0.342 1 89.06 95 LEU B CA 1
ATOM 2389 C C . LEU B 1 95 ? 3.146 -28.234 -0.288 1 89.06 95 LEU B C 1
ATOM 2391 O O . LEU B 1 95 ? 3.533 -27.078 -0.068 1 89.06 95 LEU B O 1
ATOM 2395 N N . THR B 1 96 ? 3.941 -29.266 -0.304 1 82.56 96 THR B N 1
ATOM 2396 C CA . THR B 1 96 ? 5.387 -29.078 -0.357 1 82.56 96 THR B CA 1
ATOM 2397 C C . THR B 1 96 ? 5.848 -28.828 -1.791 1 82.56 96 THR B C 1
ATOM 2399 O O . THR B 1 96 ? 5.41 -29.531 -2.713 1 82.56 96 THR B O 1
ATOM 2402 N N . THR B 1 97 ? 6.324 -27.719 -1.999 1 71.88 97 THR B N 1
ATOM 2403 C CA . THR B 1 97 ? 6.801 -27.391 -3.338 1 71.88 97 THR B CA 1
ATOM 2404 C C . THR B 1 97 ? 8.273 -27.766 -3.498 1 71.88 97 THR B C 1
ATOM 2406 O O . THR B 1 97 ? 9.016 -27.812 -2.518 1 71.88 97 THR B O 1
ATOM 2409 N N . SER B 1 98 ? 8.562 -28.297 -4.742 1 66.69 98 SER B N 1
ATOM 2410 C CA . SER B 1 98 ? 9.961 -28.594 -5.047 1 66.69 98 SER B CA 1
ATOM 2411 C C . SER B 1 98 ? 10.844 -27.375 -4.797 1 66.69 98 SER B C 1
ATOM 2413 O O . SER B 1 98 ? 10.391 -26.234 -4.93 1 66.69 98 SER B O 1
ATOM 2415 N N . ASP B 1 99 ? 11.984 -27.578 -4.301 1 66.62 99 ASP B N 1
ATOM 2416 C CA . ASP B 1 99 ? 12.945 -26.516 -4.016 1 66.62 99 ASP B CA 1
ATOM 2417 C C . ASP B 1 99 ? 13.359 -25.797 -5.297 1 66.62 99 ASP B C 1
ATOM 2419 O O . ASP B 1 99 ? 13.461 -26.422 -6.359 1 66.62 99 ASP B O 1
ATOM 2423 N N . ASP B 1 100 ? 13.148 -24.531 -5.277 1 68 100 ASP B N 1
ATOM 2424 C CA . ASP B 1 100 ? 13.812 -23.75 -6.316 1 68 100 ASP B CA 1
ATOM 2425 C C . ASP B 1 100 ? 15.32 -23.953 -6.281 1 68 100 ASP B C 1
ATOM 2427 O O . ASP B 1 100 ? 15.984 -23.578 -5.312 1 68 100 ASP B O 1
ATOM 2431 N N . PRO B 1 101 ? 15.797 -24.719 -7.238 1 68.62 101 PRO B N 1
ATOM 2432 C CA . PRO B 1 101 ? 17.25 -24.938 -7.215 1 68.62 101 PRO B CA 1
ATOM 2433 C C . PRO B 1 101 ? 18.031 -23.625 -7.164 1 68.62 101 PRO B C 1
ATOM 2435 O O . PRO B 1 101 ? 19.188 -23.625 -6.734 1 68.62 101 PRO B O 1
ATOM 2438 N N . ASN B 1 102 ? 17.406 -22.594 -7.621 1 67.94 102 ASN B N 1
ATOM 2439 C CA . ASN B 1 102 ? 18.078 -21.297 -7.641 1 67.94 102 ASN B CA 1
ATOM 2440 C C . ASN B 1 102 ? 17.797 -20.5 -6.375 1 67.94 102 ASN B C 1
ATOM 2442 O O . ASN B 1 102 ? 18.188 -19.328 -6.266 1 67.94 102 ASN B O 1
ATOM 2446 N N . ALA B 1 103 ? 17.062 -21.312 -5.562 1 66.69 103 ALA B N 1
ATOM 2447 C CA . ALA B 1 103 ? 16.672 -20.562 -4.363 1 66.69 103 ALA B CA 1
ATOM 2448 C C . ALA B 1 103 ? 17.906 -20.203 -3.531 1 66.69 103 ALA B C 1
ATOM 2450 O O . ALA B 1 103 ? 18.766 -21.047 -3.291 1 66.69 103 ALA B O 1
ATOM 2451 N N . GLN B 1 104 ? 18.141 -18.938 -3.311 1 65.88 104 GLN B N 1
ATOM 2452 C CA . GLN B 1 104 ? 19.188 -18.484 -2.398 1 65.88 104 GLN B CA 1
ATOM 2453 C C . GLN B 1 104 ? 18.75 -18.641 -0.944 1 65.88 104 GLN B C 1
ATOM 2455 O O . GLN B 1 104 ? 17.562 -18.625 -0.637 1 65.88 104 GLN B O 1
ATOM 2460 N N . GLU B 1 105 ? 19.719 -19.125 -0.166 1 72.44 105 GLU B N 1
ATOM 2461 C CA . GLU B 1 105 ? 19.422 -19.125 1.265 1 72.44 105 GLU B CA 1
ATOM 2462 C C . GLU B 1 105 ? 18.938 -17.766 1.738 1 72.44 105 GLU B C 1
ATOM 2464 O O . GLU B 1 105 ? 19.578 -16.75 1.483 1 72.44 105 GLU B O 1
ATOM 2469 N N . VAL B 1 106 ? 17.688 -17.766 2.109 1 74.75 106 VAL B N 1
ATOM 2470 C CA . VAL B 1 106 ? 17.125 -16.5 2.551 1 74.75 106 VAL B CA 1
ATOM 2471 C C . VAL B 1 106 ? 17.344 -16.328 4.051 1 74.75 106 VAL B C 1
ATOM 2473 O O . VAL B 1 106 ? 16.859 -17.125 4.855 1 74.75 106 VAL B O 1
ATOM 2476 N N . GLU B 1 107 ? 18.297 -15.469 4.465 1 78 107 GLU B N 1
ATOM 2477 C CA . GLU B 1 107 ? 18.594 -15.219 5.871 1 78 107 GLU B CA 1
ATOM 2478 C C . GLU B 1 107 ? 17.391 -14.641 6.602 1 78 107 GLU B C 1
ATOM 2480 O O . GLU B 1 107 ? 17.016 -15.117 7.676 1 78 107 GLU B O 1
ATOM 2485 N N . ASP B 1 108 ? 16.688 -13.664 6.086 1 86.12 108 ASP B N 1
ATOM 2486 C CA . ASP B 1 108 ? 15.508 -13.039 6.664 1 86.12 108 ASP B CA 1
ATOM 2487 C C . ASP B 1 108 ? 14.336 -13.062 5.68 1 86.12 108 ASP B C 1
ATOM 2489 O O . ASP B 1 108 ? 14.141 -12.109 4.926 1 86.12 108 ASP B O 1
ATOM 2493 N N . ILE B 1 109 ? 13.586 -14.164 5.852 1 89.44 109 ILE B N 1
ATOM 2494 C CA . ILE B 1 109 ? 12.492 -14.406 4.914 1 89.44 109 ILE B CA 1
ATOM 2495 C C . ILE B 1 109 ? 11.375 -13.391 5.145 1 89.44 109 ILE B C 1
ATOM 2497 O O . ILE B 1 109 ? 10.547 -13.156 4.262 1 89.44 109 ILE B O 1
ATOM 2501 N N . TYR B 1 110 ? 11.375 -12.758 6.34 1 87.19 110 TYR B N 1
ATOM 2502 C CA . TYR B 1 110 ? 10.273 -11.859 6.676 1 87.19 110 TYR B CA 1
ATOM 2503 C C . TYR B 1 110 ? 10.609 -10.414 6.316 1 87.19 110 TYR B C 1
ATOM 2505 O O . TYR B 1 110 ? 9.742 -9.539 6.34 1 87.19 110 TYR B O 1
ATOM 2513 N N . GLY B 1 111 ? 11.891 -10.234 5.973 1 87.62 111 GLY B N 1
ATOM 2514 C CA . GLY B 1 111 ? 12.305 -8.914 5.516 1 87.62 111 GLY B CA 1
ATOM 2515 C C . GLY B 1 111 ? 12.008 -8.672 4.047 1 87.62 111 GLY B C 1
ATOM 2516 O O . GLY B 1 111 ? 11.484 -9.555 3.359 1 87.62 111 GLY B O 1
ATOM 2517 N N . LEU B 1 112 ? 12.242 -7.512 3.596 1 86.88 112 LEU B N 1
ATOM 2518 C CA . LEU B 1 112 ? 11.922 -7.105 2.232 1 86.88 112 LEU B CA 1
ATOM 2519 C C . LEU B 1 112 ? 12.641 -7.996 1.22 1 86.88 112 LEU B C 1
ATOM 2521 O O . LEU B 1 112 ? 12.016 -8.492 0.278 1 86.88 112 LEU B O 1
ATOM 2525 N N . CYS B 1 113 ? 13.922 -8.148 1.393 1 90.62 113 CYS B N 1
ATOM 2526 C CA . CYS B 1 113 ? 14.68 -9.008 0.493 1 90.62 113 CYS B CA 1
ATOM 2527 C C . CYS B 1 113 ? 14.141 -10.43 0.517 1 90.62 113 CYS B C 1
ATOM 2529 O O . CYS B 1 113 ? 14.031 -11.078 -0.527 1 90.62 113 CYS B O 1
ATOM 2531 N N . GLY B 1 114 ? 13.812 -10.852 1.712 1 93.5 114 GLY B N 1
ATOM 2532 C CA . GLY B 1 114 ? 13.211 -12.172 1.83 1 93.5 114 GLY B CA 1
ATOM 2533 C C . GLY B 1 114 ? 11.891 -12.297 1.095 1 93.5 114 GLY B C 1
ATOM 2534 O O . GLY B 1 114 ? 11.625 -13.32 0.463 1 93.5 114 GLY B O 1
ATOM 2535 N N . GLN B 1 115 ? 11.102 -11.25 1.192 1 94 115 GLN B N 1
ATOM 2536 C CA . GLN B 1 115 ? 9.82 -11.234 0.489 1 94 115 GLN B CA 1
ATOM 2537 C C . GLN B 1 115 ? 10.023 -11.297 -1.022 1 94 115 GLN B C 1
ATOM 2539 O O . GLN B 1 115 ? 9.234 -11.922 -1.735 1 94 115 GLN B O 1
ATOM 2544 N N . VAL B 1 116 ? 11.016 -10.641 -1.56 1 93.44 116 VAL B N 1
ATOM 2545 C CA . VAL B 1 116 ? 11.336 -10.703 -2.982 1 93.44 116 VAL B CA 1
ATOM 2546 C C . VAL B 1 116 ? 11.727 -12.125 -3.367 1 93.44 116 VAL B C 1
ATOM 2548 O O . VAL B 1 116 ? 11.188 -12.688 -4.324 1 93.44 116 VAL B O 1
ATOM 2551 N N . GLU B 1 117 ? 12.609 -12.695 -2.578 1 94.94 117 GLU B N 1
ATOM 2552 C CA . GLU B 1 117 ? 13.047 -14.062 -2.846 1 94.94 117 GLU B CA 1
ATOM 2553 C C . GLU B 1 117 ? 11.875 -15.039 -2.762 1 94.94 117 GLU B C 1
ATOM 2555 O O . GLU B 1 117 ? 11.805 -15.992 -3.537 1 94.94 117 GLU B O 1
ATOM 2560 N N . HIS B 1 118 ? 11.047 -14.797 -1.852 1 95.69 118 HIS B N 1
ATOM 2561 C CA . HIS B 1 118 ? 9.836 -15.594 -1.657 1 95.69 118 HIS B CA 1
ATOM 2562 C C . HIS B 1 118 ? 8.992 -15.633 -2.926 1 95.69 118 HIS B C 1
ATOM 2564 O O . HIS B 1 118 ? 8.578 -16.703 -3.367 1 95.69 118 HIS B O 1
ATOM 2570 N N . LYS B 1 119 ? 8.719 -14.484 -3.508 1 96.5 119 LYS B N 1
ATOM 2571 C CA . LYS B 1 119 ? 7.922 -14.422 -4.727 1 96.5 119 LYS B CA 1
ATOM 2572 C C . LYS B 1 119 ? 8.664 -15.031 -5.906 1 96.5 119 LYS B C 1
ATOM 2574 O O . LYS B 1 119 ? 8.055 -15.664 -6.773 1 96.5 119 LYS B O 1
ATOM 2579 N N . LEU B 1 120 ? 9.984 -14.812 -5.973 1 95.5 120 LEU B N 1
ATOM 2580 C CA . LEU B 1 120 ? 10.789 -15.398 -7.035 1 95.5 120 LEU B CA 1
ATOM 2581 C C . LEU B 1 120 ? 10.742 -16.922 -6.977 1 95.5 120 LEU B C 1
ATOM 2583 O O . LEU B 1 120 ? 10.531 -17.578 -8 1 95.5 120 LEU B O 1
ATOM 2587 N N . ALA B 1 121 ? 10.977 -17.391 -5.781 1 94.25 121 ALA B N 1
ATOM 2588 C CA . ALA B 1 121 ? 10.938 -18.844 -5.598 1 94.25 121 ALA B CA 1
ATOM 2589 C C . ALA B 1 121 ? 9.594 -19.422 -6.039 1 94.25 121 ALA B C 1
ATOM 2591 O O . ALA B 1 121 ? 9.547 -20.438 -6.719 1 94.25 121 ALA B O 1
ATOM 2592 N N . PHE B 1 122 ? 8.523 -18.75 -5.691 1 96.25 122 PHE B N 1
ATOM 2593 C CA . PHE B 1 122 ? 7.203 -19.219 -6.086 1 96.25 122 PHE B CA 1
ATOM 2594 C C . PHE B 1 122 ? 7.07 -19.25 -7.605 1 96.25 122 PHE B C 1
ATOM 2596 O O . PHE B 1 122 ? 6.652 -20.266 -8.172 1 96.25 122 PHE B O 1
ATOM 2603 N N . LEU B 1 123 ? 7.383 -18.172 -8.227 1 96.19 123 LEU B N 1
ATOM 2604 C CA . LEU B 1 123 ? 7.23 -18.078 -9.68 1 96.19 123 LEU B CA 1
ATOM 2605 C C . LEU B 1 123 ? 8.086 -19.125 -10.383 1 96.19 123 LEU B C 1
ATOM 2607 O O . LEU B 1 123 ? 7.648 -19.719 -11.367 1 96.19 123 LEU B O 1
ATOM 2611 N N . ARG B 1 124 ? 9.203 -19.422 -9.883 1 94.38 124 ARG B N 1
ATOM 2612 C CA . ARG B 1 124 ? 10.125 -20.359 -10.516 1 94.38 124 ARG B CA 1
ATOM 2613 C C . ARG B 1 124 ? 9.672 -21.797 -10.305 1 94.38 124 ARG B C 1
ATOM 2615 O O . ARG B 1 124 ? 9.984 -22.672 -11.109 1 94.38 124 ARG B O 1
ATOM 2622 N N . THR B 1 125 ? 8.898 -22.016 -9.273 1 93.44 125 THR B N 1
ATOM 2623 C CA . THR B 1 125 ? 8.555 -23.391 -8.945 1 93.44 125 THR B CA 1
ATOM 2624 C C . THR B 1 125 ? 7.105 -23.703 -9.32 1 93.44 125 THR B C 1
ATOM 2626 O O . THR B 1 125 ? 6.734 -24.859 -9.508 1 93.44 125 THR B O 1
ATOM 2629 N N . HIS B 1 126 ? 6.242 -22.688 -9.5 1 94.69 126 HIS B N 1
ATOM 2630 C CA . HIS B 1 126 ? 4.82 -22.953 -9.68 1 94.69 126 HIS B CA 1
ATOM 2631 C C . HIS B 1 126 ? 4.332 -22.453 -11.031 1 94.69 126 HIS B C 1
ATOM 2633 O O . HIS B 1 126 ? 3.197 -22.734 -11.43 1 94.69 126 HIS B O 1
ATOM 2639 N N . VAL B 1 127 ? 5.148 -21.766 -11.727 1 95 127 VAL B N 1
ATOM 2640 C CA . VAL B 1 127 ? 4.754 -21.203 -13.008 1 95 127 VAL B CA 1
ATOM 2641 C C . VAL B 1 127 ? 5.727 -21.641 -14.094 1 95 127 VAL B C 1
ATOM 2643 O O . VAL B 1 127 ? 6.941 -21.484 -13.961 1 95 127 VAL B O 1
ATOM 2646 N N . PRO B 1 128 ? 5.184 -22.234 -15.172 1 93.88 128 PRO B N 1
ATOM 2647 C CA . PRO B 1 128 ? 6.066 -22.625 -16.266 1 93.88 128 PRO B CA 1
ATOM 2648 C C . PRO B 1 128 ? 6.895 -21.453 -16.797 1 93.88 128 PRO B C 1
ATOM 2650 O O . PRO B 1 128 ? 6.395 -20.328 -16.891 1 93.88 128 PRO B O 1
ATOM 2653 N N . LYS B 1 129 ? 8.078 -21.703 -17.203 1 92.31 129 LYS B N 1
ATOM 2654 C CA . LYS B 1 129 ? 9.047 -20.672 -17.609 1 92.31 129 LYS B CA 1
ATOM 2655 C C . LYS B 1 129 ? 8.562 -19.906 -18.828 1 92.31 129 LYS B C 1
ATOM 2657 O O . LYS B 1 129 ? 8.906 -18.734 -19 1 92.31 129 LYS B O 1
ATOM 2662 N N . GLU B 1 130 ? 7.773 -20.531 -19.641 1 92.19 130 GLU B N 1
ATOM 2663 C CA . GLU B 1 130 ? 7.336 -19.906 -20.891 1 92.19 130 GLU B CA 1
ATOM 2664 C C . GLU B 1 130 ? 6.07 -19.078 -20.672 1 92.19 130 GLU B C 1
ATOM 2666 O O . GLU B 1 130 ? 5.645 -18.344 -21.578 1 92.19 130 GLU B O 1
ATOM 2671 N N . MET B 1 131 ? 5.461 -19.219 -19.531 1 94.31 131 MET B N 1
ATOM 2672 C CA . MET B 1 131 ? 4.246 -18.484 -19.219 1 94.31 131 MET B CA 1
ATOM 2673 C C . MET B 1 131 ? 4.523 -16.984 -19.156 1 94.31 131 MET B C 1
ATOM 2675 O O . MET B 1 131 ? 5.43 -16.547 -18.438 1 94.31 131 MET B O 1
ATOM 2679 N N . LYS B 1 132 ? 3.811 -16.219 -19.969 1 93.31 132 LYS B N 1
ATOM 2680 C CA . LYS B 1 132 ? 3.889 -14.766 -19.828 1 93.31 132 LYS B CA 1
ATOM 2681 C C . LYS B 1 132 ? 3.291 -14.297 -18.516 1 93.31 132 LYS B C 1
ATOM 2683 O O . LYS B 1 132 ? 2.271 -14.828 -18.062 1 93.31 132 LYS B O 1
ATOM 2688 N N . LEU B 1 133 ? 3.945 -13.258 -17.969 1 93.81 133 LEU B N 1
ATOM 2689 C CA . LEU B 1 133 ? 3.525 -12.789 -16.641 1 93.81 133 LEU B CA 1
ATOM 2690 C C . LEU B 1 133 ? 3.166 -11.305 -16.688 1 93.81 133 LEU B C 1
ATOM 2692 O O . LEU B 1 133 ? 3.865 -10.508 -17.328 1 93.81 133 LEU B O 1
ATOM 2696 N N . VAL B 1 134 ? 2.062 -11 -16.141 1 89.69 134 VAL B N 1
ATOM 2697 C CA . VAL B 1 134 ? 1.722 -9.633 -15.766 1 89.69 134 VAL B CA 1
ATOM 2698 C C . VAL B 1 134 ? 1.724 -9.492 -14.242 1 89.69 134 VAL B C 1
ATOM 2700 O O . VAL B 1 134 ? 0.933 -10.133 -13.555 1 89.69 134 VAL B O 1
ATOM 2703 N N . LEU B 1 135 ? 2.611 -8.656 -13.742 1 88.5 135 LEU B N 1
ATOM 2704 C CA . LEU B 1 135 ? 2.689 -8.414 -12.305 1 88.5 135 LEU B CA 1
ATOM 2705 C C . LEU B 1 135 ? 1.875 -7.184 -11.914 1 88.5 135 LEU B C 1
ATOM 2707 O O . LEU B 1 135 ? 1.988 -6.133 -12.547 1 88.5 135 LEU B O 1
ATOM 2711 N N . ILE B 1 136 ? 1.034 -7.371 -10.961 1 85.25 136 ILE B N 1
ATOM 2712 C CA . ILE B 1 136 ? 0.302 -6.266 -10.359 1 85.25 136 ILE B CA 1
ATOM 2713 C C . ILE B 1 136 ? 0.667 -6.152 -8.875 1 85.25 136 ILE B C 1
ATOM 2715 O O . ILE B 1 136 ? 0.34 -7.035 -8.086 1 85.25 136 ILE B O 1
ATOM 2719 N N . GLY B 1 137 ? 1.354 -5.102 -8.547 1 86.25 137 GLY B N 1
ATOM 2720 C CA . GLY B 1 137 ? 1.794 -4.906 -7.176 1 86.25 137 GLY B CA 1
ATOM 2721 C C . GLY B 1 137 ? 1.007 -3.838 -6.445 1 86.25 137 GLY B C 1
ATOM 2722 O O . GLY B 1 137 ? 0.678 -2.797 -7.016 1 86.25 137 GLY B O 1
ATOM 2723 N N . HIS B 1 138 ? 0.711 -4.164 -5.203 1 82.44 138 HIS B N 1
ATOM 2724 C CA . HIS B 1 138 ? 0.118 -3.168 -4.32 1 82.44 138 HIS B CA 1
ATOM 2725 C C . HIS B 1 138 ? 1.128 -2.67 -3.293 1 82.44 138 HIS B C 1
ATOM 2727 O O . HIS B 1 138 ? 1.677 -3.461 -2.521 1 82.44 138 HIS B O 1
ATOM 2733 N N . SER B 1 139 ? 1.356 -1.312 -3.24 1 82.19 139 SER B N 1
ATOM 2734 C CA . SER B 1 139 ? 2.238 -0.697 -2.254 1 82.19 139 SER B CA 1
ATOM 2735 C C . SER B 1 139 ? 3.619 -1.343 -2.268 1 82.19 139 SER B C 1
ATOM 2737 O O . SER B 1 139 ? 4.281 -1.387 -3.307 1 82.19 139 SER B O 1
ATOM 2739 N N . ILE B 1 140 ? 4.043 -2.08 -1.214 1 84.62 140 ILE B N 1
ATOM 2740 C CA . ILE B 1 140 ? 5.352 -2.73 -1.184 1 84.62 140 ILE B CA 1
ATOM 2741 C C . ILE B 1 140 ? 5.434 -3.773 -2.295 1 84.62 140 ILE B C 1
ATOM 2743 O O . ILE B 1 140 ? 6.527 -4.102 -2.768 1 84.62 140 ILE B O 1
ATOM 2747 N N . GLY B 1 141 ? 4.309 -4.273 -2.697 1 87.56 141 GLY B N 1
ATOM 2748 C CA . GLY B 1 141 ? 4.254 -5.215 -3.803 1 87.56 141 GLY B CA 1
ATOM 2749 C C . GLY B 1 141 ? 4.773 -4.637 -5.105 1 87.56 141 GLY B C 1
ATOM 2750 O O . GLY B 1 141 ? 5.277 -5.371 -5.957 1 87.56 141 GLY B O 1
ATOM 2751 N N . CYS B 1 142 ? 4.602 -3.357 -5.23 1 81.31 142 CYS B N 1
ATOM 2752 C CA . CYS B 1 142 ? 5.172 -2.715 -6.41 1 81.31 142 CYS B CA 1
ATOM 2753 C C . CYS B 1 142 ? 6.691 -2.812 -6.406 1 81.31 142 CYS B C 1
ATOM 2755 O O . CYS B 1 142 ? 7.305 -3.105 -7.434 1 81.31 142 CYS B O 1
ATOM 2757 N N . TYR B 1 143 ? 7.277 -2.566 -5.25 1 81 143 TYR B N 1
ATOM 2758 C CA . TYR B 1 143 ? 8.727 -2.701 -5.125 1 81 143 TYR B CA 1
ATOM 2759 C C . TYR B 1 143 ? 9.164 -4.137 -5.395 1 81 143 TYR B C 1
ATOM 2761 O O . TYR B 1 143 ? 10.125 -4.367 -6.125 1 81 143 TYR B O 1
ATOM 2769 N N . ILE B 1 144 ? 8.422 -5.016 -4.879 1 90.19 144 ILE B N 1
ATOM 2770 C CA . ILE B 1 144 ? 8.734 -6.43 -5.047 1 90.19 144 ILE B CA 1
ATOM 2771 C C . ILE B 1 144 ? 8.656 -6.801 -6.527 1 90.19 144 ILE B C 1
ATOM 2773 O O . ILE B 1 144 ? 9.531 -7.492 -7.047 1 90.19 144 ILE B O 1
ATOM 2777 N N . SER B 1 145 ? 7.637 -6.324 -7.176 1 88.06 145 SER B N 1
ATOM 2778 C CA . SER B 1 145 ? 7.488 -6.59 -8.602 1 88.06 145 SER B CA 1
ATOM 2779 C C . SER B 1 145 ? 8.688 -6.066 -9.391 1 88.06 145 SER B C 1
ATOM 2781 O O . SER B 1 145 ? 9.195 -6.75 -10.281 1 88.06 145 SER B O 1
ATOM 2783 N N . LEU B 1 146 ? 9.133 -4.891 -9.055 1 83.81 146 LEU B N 1
ATOM 2784 C CA . LEU B 1 146 ? 10.273 -4.293 -9.742 1 83.81 146 LEU B CA 1
ATOM 2785 C C . LEU B 1 146 ? 11.539 -5.109 -9.492 1 83.81 146 LEU B C 1
ATOM 2787 O O . LEU B 1 146 ? 12.344 -5.305 -10.406 1 83.81 146 LEU B O 1
ATOM 2791 N N . GLN B 1 147 ? 11.719 -5.555 -8.281 1 88.69 147 GLN B N 1
ATOM 2792 C CA . GLN B 1 147 ? 12.883 -6.371 -7.969 1 88.69 147 GLN B CA 1
ATOM 2793 C C . GLN B 1 147 ? 12.852 -7.691 -8.734 1 88.69 147 GLN B C 1
ATOM 2795 O O . GLN B 1 147 ? 13.891 -8.172 -9.195 1 88.69 147 GLN B O 1
ATOM 2800 N N . ILE B 1 148 ? 11.672 -8.25 -8.859 1 91.56 148 ILE B N 1
ATOM 2801 C CA . ILE B 1 148 ? 11.523 -9.484 -9.617 1 91.56 148 ILE B CA 1
ATOM 2802 C C . ILE B 1 148 ? 11.953 -9.258 -11.062 1 91.56 148 ILE B C 1
ATOM 2804 O O . ILE B 1 148 ? 12.688 -10.062 -11.641 1 91.56 148 ILE B O 1
ATOM 2808 N N . LEU B 1 149 ? 11.469 -8.188 -11.672 1 85.38 149 LEU B N 1
ATOM 2809 C CA . LEU B 1 149 ? 11.836 -7.832 -13.039 1 85.38 149 LEU B CA 1
ATOM 2810 C C . LEU B 1 149 ? 13.352 -7.73 -13.18 1 85.38 149 LEU B C 1
ATOM 2812 O O . LEU B 1 149 ? 13.914 -8.164 -14.195 1 85.38 149 LEU B O 1
ATOM 2816 N N . LYS B 1 150 ? 13.984 -7.23 -12.219 1 84.88 150 LYS B N 1
ATOM 2817 C CA . LYS B 1 150 ? 15.43 -7.016 -12.25 1 84.88 150 LYS B CA 1
ATOM 2818 C C . LYS B 1 150 ? 16.188 -8.328 -12.023 1 84.88 150 LYS B C 1
ATOM 2820 O O . LYS B 1 150 ? 17.188 -8.586 -12.672 1 84.88 150 LYS B O 1
ATOM 2825 N N . LEU B 1 151 ? 15.727 -9.109 -11.141 1 91.06 151 LEU B N 1
ATOM 2826 C CA . LEU B 1 151 ? 16.484 -10.258 -10.656 1 91.06 151 LEU B CA 1
ATOM 2827 C C . LEU B 1 151 ? 16.188 -11.492 -11.5 1 91.06 151 LEU B C 1
ATOM 2829 O O . LEU B 1 151 ? 16.938 -12.469 -11.469 1 91.06 151 LEU B O 1
ATOM 2833 N N . ALA B 1 152 ? 15.078 -11.5 -12.18 1 92.5 152 ALA B N 1
ATOM 2834 C CA . ALA B 1 152 ? 14.695 -12.664 -12.969 1 92.5 152 ALA B CA 1
ATOM 2835 C C . ALA B 1 152 ? 14.406 -12.273 -14.414 1 92.5 152 ALA B C 1
ATOM 2837 O O . ALA B 1 152 ? 13.289 -12.461 -14.906 1 92.5 152 ALA B O 1
ATOM 2838 N N . PRO B 1 153 ? 15.398 -11.875 -15.156 1 89.88 153 PRO B N 1
ATOM 2839 C CA . PRO B 1 153 ? 15.195 -11.469 -16.547 1 89.88 153 PRO B CA 1
ATOM 2840 C C . PRO B 1 153 ? 14.742 -12.625 -17.438 1 89.88 153 PRO B C 1
ATOM 2842 O O . PRO B 1 153 ? 14.227 -12.398 -18.531 1 89.88 153 PRO B O 1
ATOM 2845 N N . GLU B 1 154 ? 14.914 -13.797 -16.984 1 92.5 154 GLU B N 1
ATOM 2846 C CA . GLU B 1 154 ? 14.531 -14.969 -17.766 1 92.5 154 GLU B CA 1
ATOM 2847 C C . GLU B 1 154 ? 13.016 -15.148 -17.797 1 92.5 154 GLU B C 1
ATOM 2849 O O . GLU B 1 154 ? 12.484 -15.859 -18.641 1 92.5 154 GLU B O 1
ATOM 2854 N N . LEU B 1 155 ? 12.32 -14.594 -16.797 1 93 155 LEU B N 1
ATOM 2855 C CA . LEU B 1 155 ? 10.859 -14.656 -16.766 1 93 155 LEU B CA 1
ATOM 2856 C C . LEU B 1 155 ? 10.266 -13.68 -17.781 1 93 155 LEU B C 1
ATOM 2858 O O . LEU B 1 155 ? 10.68 -12.523 -17.859 1 93 155 LEU B O 1
ATOM 2862 N N . PRO B 1 156 ? 9.383 -14.172 -18.625 1 93.31 156 PRO B N 1
ATOM 2863 C CA . PRO B 1 156 ? 8.758 -13.289 -19.609 1 93.31 156 PRO B CA 1
ATOM 2864 C C . PRO B 1 156 ? 7.707 -12.367 -19 1 93.31 156 PRO B C 1
ATOM 2866 O O . PRO B 1 156 ? 6.508 -12.578 -19.188 1 93.31 156 PRO B O 1
ATOM 2869 N N . ILE B 1 157 ? 8.109 -11.422 -18.359 1 89.5 157 ILE B N 1
ATOM 2870 C CA . ILE B 1 157 ? 7.23 -10.492 -17.656 1 89.5 157 ILE B CA 1
ATOM 2871 C C . ILE B 1 157 ? 6.879 -9.328 -18.578 1 89.5 157 ILE B C 1
ATOM 2873 O O . ILE B 1 157 ? 7.77 -8.688 -19.141 1 89.5 157 ILE B O 1
ATOM 2877 N N . LYS B 1 158 ? 5.609 -9.18 -18.703 1 79.06 158 LYS B N 1
ATOM 2878 C CA . LYS B 1 158 ? 5.094 -8.016 -19.422 1 79.06 158 LYS B CA 1
ATOM 2879 C C . LYS B 1 158 ? 4.75 -6.887 -18.453 1 79.06 158 LYS B C 1
ATOM 2881 O O . LYS B 1 158 ? 4.102 -7.117 -17.422 1 79.06 158 LYS B O 1
ATOM 2886 N N . TRP B 1 159 ? 5.379 -5.887 -18.547 1 65.44 159 TRP B N 1
ATOM 2887 C CA . TRP B 1 159 ? 5.184 -4.777 -17.609 1 65.44 159 TRP B CA 1
ATOM 2888 C C . TRP B 1 159 ? 4.258 -3.725 -18.203 1 65.44 159 TRP B C 1
ATOM 2890 O O . TRP B 1 159 ? 4.371 -3.385 -19.391 1 65.44 159 TRP B O 1
ATOM 2900 N N . ASN B 1 160 ? 3.1 -3.564 -17.469 1 56.06 160 ASN B N 1
ATOM 2901 C CA . ASN B 1 160 ? 2.287 -2.393 -17.781 1 56.06 160 ASN B CA 1
ATOM 2902 C C . ASN B 1 160 ? 2.359 -1.348 -16.672 1 56.06 160 ASN B C 1
ATOM 2904 O O . ASN B 1 160 ? 2.057 -1.642 -15.508 1 56.06 160 ASN B O 1
ATOM 2908 N N . ARG B 1 161 ? 2.975 -0.236 -16.859 1 47.62 161 ARG B N 1
ATOM 2909 C CA . ARG B 1 161 ? 3.199 0.873 -15.945 1 47.62 161 ARG B CA 1
ATOM 2910 C C . ARG B 1 161 ? 1.941 1.179 -15.141 1 47.62 161 ARG B C 1
ATOM 2912 O O . ARG B 1 161 ? 2.025 1.581 -13.977 1 47.62 161 ARG B O 1
ATOM 2919 N N . LYS B 1 162 ? 0.851 1.021 -15.734 1 45.22 162 LYS B N 1
ATOM 2920 C CA . LYS B 1 162 ? -0.4 1.4 -15.086 1 45.22 162 LYS B CA 1
ATOM 2921 C C . LYS B 1 162 ? -0.787 0.391 -14.008 1 45.22 162 LYS B C 1
ATOM 2923 O O . LYS B 1 162 ? -1.656 0.664 -13.172 1 45.22 162 LYS B O 1
ATOM 2928 N N . ALA B 1 163 ? -0.152 -0.732 -14.195 1 46.12 163 ALA B N 1
ATOM 2929 C CA . ALA B 1 163 ? -0.583 -1.822 -13.32 1 46.12 163 ALA B CA 1
ATOM 2930 C C . ALA B 1 163 ? 0.004 -1.669 -11.922 1 46.12 163 ALA B C 1
ATOM 2932 O O . ALA B 1 163 ? -0.314 -2.447 -11.016 1 46.12 163 ALA B O 1
ATOM 2933 N N . ILE B 1 164 ? 0.884 -0.644 -11.773 1 44.44 164 ILE B N 1
ATOM 2934 C CA . ILE B 1 164 ? 1.475 -0.436 -10.453 1 44.44 164 ILE B CA 1
ATOM 2935 C C . ILE B 1 164 ? 0.562 0.455 -9.617 1 44.44 164 ILE B C 1
ATOM 2937 O O . ILE B 1 164 ? 0.313 1.609 -9.969 1 44.44 164 ILE B O 1
ATOM 2941 N N . LEU B 1 165 ? -0.312 -0.185 -8.914 1 45.31 165 LEU B N 1
ATOM 2942 C CA . LEU B 1 165 ? -1.255 0.49 -8.031 1 45.31 165 LEU B CA 1
ATOM 2943 C C . LEU B 1 165 ? -0.52 1.283 -6.953 1 45.31 165 LEU B C 1
ATOM 2945 O O . LEU B 1 165 ? -1.029 1.452 -5.844 1 45.31 165 LEU B O 1
ATOM 2949 N N . CYS B 1 166 ? 0.825 1.549 -6.938 1 48.94 166 CYS B N 1
ATOM 2950 C CA . CYS B 1 166 ? 1.34 2.41 -5.879 1 48.94 166 CYS B CA 1
ATOM 2951 C C . CYS B 1 166 ? 2.295 3.455 -6.441 1 48.94 166 CYS B C 1
ATOM 2953 O O . CYS B 1 166 ? 3.211 3.125 -7.195 1 48.94 166 CYS B O 1
ATOM 2955 N N . PRO B 1 167 ? 1.86 4.613 -6.547 1 40.09 167 PRO B N 1
ATOM 2956 C CA . PRO B 1 167 ? 2.727 5.699 -7.012 1 40.09 167 PRO B CA 1
ATOM 2957 C C . PRO B 1 167 ? 4.129 5.633 -6.414 1 40.09 167 PRO B C 1
ATOM 2959 O O . PRO B 1 167 ? 5.059 6.25 -6.938 1 40.09 167 PRO B O 1
ATOM 2962 N N . PHE B 1 168 ? 4.371 4.957 -5.34 1 39.12 168 PHE B N 1
ATOM 2963 C CA . PHE B 1 168 ? 5.547 5.297 -4.555 1 39.12 168 PHE B CA 1
ATOM 2964 C C . PHE B 1 168 ? 6.812 4.746 -5.203 1 39.12 168 PHE B C 1
ATOM 2966 O O . PHE B 1 168 ? 7.906 4.887 -4.656 1 39.12 168 PHE B O 1
ATOM 2973 N N . LEU B 1 169 ? 6.699 3.912 -6.277 1 37.47 169 LEU B N 1
ATOM 2974 C CA . LEU B 1 169 ? 7.949 3.225 -6.594 1 37.47 169 LEU B CA 1
ATOM 2975 C C . LEU B 1 169 ? 8.938 4.172 -7.27 1 37.47 169 LEU B C 1
ATOM 2977 O O . LEU B 1 169 ? 9.977 3.736 -7.77 1 37.47 169 LEU B O 1
ATOM 2981 N N . LEU B 1 170 ? 8.758 5.359 -7.453 1 32.62 170 LEU B N 1
ATOM 2982 C CA . LEU B 1 170 ? 9.648 6 -8.414 1 32.62 170 LEU B CA 1
ATOM 2983 C C . LEU B 1 170 ? 11.031 6.219 -7.809 1 32.62 170 LEU B C 1
ATOM 2985 O O . LEU B 1 170 ? 11.898 6.832 -8.438 1 32.62 170 LEU B O 1
ATOM 2989 N N . THR B 1 171 ? 11.32 5.77 -6.656 1 29.91 171 THR B N 1
ATOM 2990 C CA . THR B 1 171 ? 12.594 6.367 -6.246 1 29.91 171 THR B CA 1
ATOM 2991 C C . THR B 1 171 ? 13.75 5.781 -7.055 1 29.91 171 THR B C 1
ATOM 2993 O O . THR B 1 171 ? 14.891 6.215 -6.906 1 29.91 171 THR B O 1
ATOM 2996 N N . SER B 1 172 ? 13.852 4.477 -7.535 1 30.09 172 SER B N 1
ATOM 2997 C CA . SER B 1 172 ? 15.195 4.246 -8.062 1 30.09 172 SER B CA 1
ATOM 2998 C C . SER B 1 172 ? 15.422 5.016 -9.352 1 30.09 172 SER B C 1
ATOM 3000 O O . SER B 1 172 ? 14.516 5.129 -10.188 1 30.09 172 SER B O 1
ATOM 3002 N N . GLY B 1 173 ? 16.281 5.969 -9.492 1 29.84 173 GLY B N 1
ATOM 3003 C CA . GLY B 1 173 ? 16.844 6.59 -10.672 1 29.84 173 GLY B CA 1
ATOM 3004 C C . GLY B 1 173 ? 16.578 5.812 -11.945 1 29.84 173 GLY B C 1
ATOM 3005 O O . GLY B 1 173 ? 16.609 6.375 -13.047 1 29.84 173 GLY B O 1
ATOM 3006 N N . LYS B 1 174 ? 17 4.555 -11.992 1 28.02 174 LYS B N 1
ATOM 3007 C CA . LYS B 1 174 ? 17.156 3.814 -13.234 1 28.02 174 LYS B CA 1
ATOM 3008 C C . LYS B 1 174 ? 15.844 3.188 -13.68 1 28.02 174 LYS B C 1
ATOM 3010 O O . LYS B 1 174 ? 15.828 2.273 -14.508 1 28.02 174 LYS B O 1
ATOM 3015 N N . LEU B 1 175 ? 14.836 3.248 -12.992 1 29.81 175 LEU B N 1
ATOM 3016 C CA . LEU B 1 175 ? 13.781 2.518 -13.688 1 29.81 175 LEU B CA 1
ATOM 3017 C C . LEU B 1 175 ? 13.367 3.252 -14.961 1 29.81 175 LEU B C 1
ATOM 3019 O O . LEU B 1 175 ? 12.992 4.426 -14.906 1 29.81 175 LEU B O 1
ATOM 3023 N N . GLY B 1 176 ? 13.711 2.869 -16.047 1 26.84 176 GLY B N 1
ATOM 3024 C CA . GLY B 1 176 ? 13.273 3.164 -17.391 1 26.84 176 GLY B CA 1
ATOM 3025 C C . GLY B 1 176 ? 11.773 3.334 -17.516 1 26.84 176 GLY B C 1
ATOM 3026 O O . GLY B 1 176 ? 11.008 2.492 -17.031 1 26.84 176 GLY B O 1
ATOM 3027 N N . VAL B 1 177 ? 11.242 4.602 -17.453 1 28.16 177 VAL B N 1
ATOM 3028 C CA . VAL B 1 177 ? 9.945 4.938 -18.031 1 28.16 177 VAL B CA 1
ATOM 3029 C C . VAL B 1 177 ? 9.703 4.098 -19.281 1 28.16 177 VAL B C 1
ATOM 3031 O O . VAL B 1 177 ? 10.414 4.246 -20.281 1 28.16 177 VAL B O 1
ATOM 3034 N N . PHE B 1 178 ? 9.438 2.904 -19.219 1 26.48 178 PHE B N 1
ATOM 3035 C CA . PHE B 1 178 ? 9 2.373 -20.516 1 26.48 178 PHE B CA 1
ATOM 3036 C C . PHE B 1 178 ? 7.785 3.137 -21.031 1 26.48 178 PHE B C 1
ATOM 3038 O O . PHE B 1 178 ? 6.727 3.135 -20.391 1 26.48 178 PHE B O 1
ATOM 3045 N N . THR B 1 179 ? 7.902 4.402 -21.797 1 27.33 179 THR B N 1
ATOM 3046 C CA . THR B 1 179 ? 7.145 5.312 -22.656 1 27.33 179 THR B CA 1
ATOM 3047 C C . THR B 1 179 ? 6.293 4.535 -23.641 1 27.33 179 THR B C 1
ATOM 3049 O O . THR B 1 179 ? 5.836 5.09 -24.641 1 27.33 179 THR B O 1
ATOM 3052 N N . GLY B 1 180 ? 5.68 3.486 -23.703 1 26.64 180 GLY B N 1
ATOM 3053 C CA . GLY B 1 180 ? 4.859 3.518 -24.906 1 26.64 180 GLY B CA 1
ATOM 3054 C C . GLY B 1 180 ? 3.824 4.625 -24.891 1 26.64 180 GLY B C 1
ATOM 3055 O O . GLY B 1 180 ? 3.666 5.324 -23.891 1 26.64 180 GLY B O 1
ATOM 3056 N N . THR B 1 181 ? 2.533 4.73 -25.453 1 25.75 181 THR B N 1
ATOM 3057 C CA . THR B 1 181 ? 1.842 5.941 -25.875 1 25.75 181 THR B CA 1
ATOM 3058 C C . THR B 1 181 ? 1.823 6.977 -24.766 1 25.75 181 THR B C 1
ATOM 3060 O O . THR B 1 181 ? 2.057 6.645 -23.594 1 25.75 181 THR B O 1
ATOM 3063 N N . ALA B 1 182 ? 0.903 8.359 -24.938 1 23.53 182 ALA B N 1
ATOM 3064 C CA . ALA B 1 182 ? 0.806 9.781 -24.625 1 23.53 182 ALA B CA 1
ATOM 3065 C C . ALA B 1 182 ? 0.566 10 -23.141 1 23.53 182 ALA B C 1
ATOM 3067 O O . ALA B 1 182 ? 1.311 10.734 -22.484 1 23.53 182 ALA B O 1
ATOM 3068 N N . ALA B 1 183 ? -0.807 10.578 -22.703 1 22.78 183 ALA B N 1
ATOM 3069 C CA . ALA B 1 183 ? -1.206 11.508 -21.656 1 22.78 183 ALA B CA 1
ATOM 3070 C C . ALA B 1 183 ? -1.091 10.867 -20.281 1 22.78 183 ALA B C 1
ATOM 3072 O O . ALA B 1 183 ? -2.039 10.242 -19.797 1 22.78 183 ALA B O 1
ATOM 3073 N N . VAL B 1 184 ? -0.275 9.992 -20.125 1 26.77 184 VAL B N 1
ATOM 3074 C CA . VAL B 1 184 ? -0.042 9.5 -18.766 1 26.77 184 VAL B CA 1
ATOM 3075 C C . VAL B 1 184 ? 0.292 10.672 -17.844 1 26.77 184 VAL B C 1
ATOM 3077 O O . VAL B 1 184 ? 1.31 11.344 -18.031 1 26.77 184 VAL B O 1
ATOM 3080 N N . ALA B 1 185 ? -0.646 11.398 -17.406 1 26.34 185 ALA B N 1
ATOM 3081 C CA . ALA B 1 185 ? -0.334 12.469 -16.453 1 26.34 185 ALA B CA 1
ATOM 3082 C C . ALA B 1 185 ? 0.76 12.039 -15.484 1 26.34 185 ALA B C 1
ATOM 3084 O O . ALA B 1 185 ? 0.857 10.859 -15.133 1 26.34 185 ALA B O 1
ATOM 3085 N N . GLU B 1 186 ? 1.941 12.805 -15.445 1 27.02 186 GLU B N 1
ATOM 3086 C CA . GLU B 1 186 ? 3.135 12.859 -14.609 1 27.02 186 GLU B CA 1
ATOM 3087 C C . GLU B 1 186 ? 2.838 12.367 -13.195 1 27.02 186 GLU B C 1
ATOM 3089 O O . GLU B 1 186 ? 2.129 13.031 -12.438 1 27.02 186 GLU B O 1
ATOM 3094 N N . ILE B 1 187 ? 2.35 11.25 -13.094 1 29.16 187 ILE B N 1
ATOM 3095 C CA . ILE B 1 187 ? 2.402 10.797 -11.711 1 29.16 187 ILE B CA 1
ATOM 3096 C C . ILE B 1 187 ? 3.766 11.133 -11.109 1 29.16 187 ILE B C 1
ATOM 3098 O O . ILE B 1 187 ? 4.805 10.82 -11.695 1 29.16 187 ILE B O 1
ATOM 3102 N N . PRO B 1 188 ? 3.965 12.164 -10.289 1 27.22 188 PRO B N 1
ATOM 3103 C CA . PRO B 1 188 ? 5.27 12.445 -9.68 1 27.22 188 PRO B CA 1
ATOM 3104 C C . PRO B 1 188 ? 5.988 11.18 -9.219 1 27.22 188 PRO B C 1
ATOM 3106 O O . PRO B 1 188 ? 5.344 10.242 -8.734 1 27.22 188 PRO B O 1
ATOM 3109 N N . TYR B 1 189 ? 7.09 10.742 -9.891 1 28.17 189 TYR B N 1
ATOM 3110 C CA . TYR B 1 189 ? 8.203 9.82 -9.719 1 28.17 189 TYR B CA 1
ATOM 3111 C C . TYR B 1 189 ? 8.625 9.727 -8.258 1 28.17 189 TYR B C 1
ATOM 3113 O O . TYR B 1 189 ? 9.633 9.094 -7.934 1 28.17 189 TYR B O 1
ATOM 3121 N N . CYS B 1 190 ? 8.227 10.562 -7.285 1 26.84 190 CYS B N 1
ATOM 3122 C CA . CYS B 1 190 ? 9.125 10.859 -6.172 1 26.84 190 CYS B CA 1
ATOM 3123 C C . CYS B 1 190 ? 9.422 9.602 -5.363 1 26.84 190 CYS B C 1
ATOM 3125 O O . CYS B 1 190 ? 10.516 9.461 -4.809 1 26.84 190 CYS B O 1
ATOM 3127 N N . LEU B 1 191 ? 8.5 8.805 -4.855 1 28.17 191 LEU B N 1
ATOM 3128 C CA . LEU B 1 191 ? 8.938 8.273 -3.566 1 28.17 191 LEU B CA 1
ATOM 3129 C C . LEU B 1 191 ? 9.898 7.109 -3.75 1 28.17 191 LEU B C 1
ATOM 3131 O O . LEU B 1 191 ? 10.234 6.418 -2.787 1 28.17 191 LEU B O 1
ATOM 3135 N N . VAL B 1 192 ? 10.43 6.797 -4.922 1 28.75 192 VAL B N 1
ATOM 3136 C CA . VAL B 1 192 ? 11.148 5.523 -4.941 1 28.75 192 VAL B CA 1
ATOM 3137 C C . VAL B 1 192 ? 12.398 5.617 -4.066 1 28.75 192 VAL B C 1
ATOM 3139 O O . VAL B 1 192 ? 13.227 4.707 -4.062 1 28.75 192 VAL B O 1
ATOM 3142 N N . HIS B 1 193 ? 12.852 6.648 -3.502 1 27 193 HIS B N 1
ATOM 3143 C CA . HIS B 1 193 ? 14.195 6.395 -3.012 1 27 193 HIS B CA 1
ATOM 3144 C C . HIS B 1 193 ? 14.18 5.445 -1.818 1 27 193 HIS B C 1
ATOM 3146 O O . HIS B 1 193 ? 13.906 5.863 -0.692 1 27 193 HIS B O 1
ATOM 3152 N N . ALA B 1 194 ? 13.539 4.324 -1.74 1 25.84 194 ALA B N 1
ATOM 3153 C CA . ALA B 1 194 ? 13.875 3.627 -0.5 1 25.84 194 ALA B CA 1
ATOM 3154 C C . ALA B 1 194 ? 15.375 3.367 -0.405 1 25.84 194 ALA B C 1
ATOM 3156 O O . ALA B 1 194 ? 15.953 2.693 -1.263 1 25.84 194 ALA B O 1
ATOM 3157 N N . PRO B 1 195 ? 16.281 4.07 0.068 1 24.81 195 PRO B N 1
ATOM 3158 C CA . PRO B 1 195 ? 17.453 3.375 0.591 1 24.81 195 PRO B CA 1
ATOM 3159 C C . PRO B 1 195 ? 17.109 2.029 1.226 1 24.81 195 PRO B C 1
ATOM 3161 O O . PRO B 1 195 ? 15.953 1.776 1.552 1 24.81 195 PRO B O 1
ATOM 3164 N N . SER B 1 196 ? 18.266 1.067 1.439 1 23.77 196 SER B N 1
ATOM 3165 C CA . SER B 1 196 ? 18.438 -0.166 2.199 1 23.77 1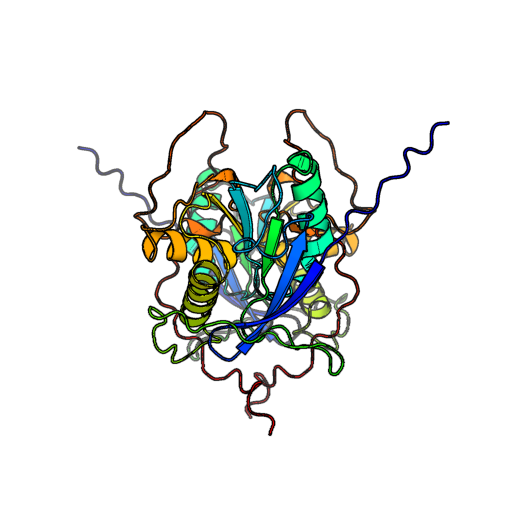96 SER B CA 1
ATOM 3166 C C . SER B 1 196 ? 17.703 -0.1 3.535 1 23.77 196 SER B C 1
ATOM 3168 O O . SER B 1 196 ? 18.328 0.127 4.578 1 23.77 196 SER B O 1
ATOM 3170 N N . VAL B 1 197 ? 16.828 0.613 3.73 1 24.22 197 VAL B N 1
ATOM 3171 C CA . VAL B 1 197 ? 16.438 0.399 5.121 1 24.22 197 VAL B CA 1
ATOM 3172 C C . VAL B 1 197 ? 16.016 -1.058 5.324 1 24.22 197 VAL B C 1
ATOM 3174 O O . VAL B 1 197 ? 14.945 -1.475 4.883 1 24.22 197 VAL B O 1
ATOM 3177 N N . CYS B 1 198 ? 16.891 -2.064 4.914 1 23.86 198 CYS B N 1
ATOM 3178 C CA . CYS B 1 198 ? 16.938 -3.418 5.457 1 23.86 198 CYS B CA 1
ATOM 3179 C C . CYS B 1 198 ? 16.562 -3.432 6.93 1 23.86 198 CYS B C 1
ATOM 3181 O O . CYS B 1 198 ? 16.656 -4.465 7.594 1 23.86 198 CYS B O 1
ATOM 3183 N N . LEU B 1 199 ? 16.734 -2.303 7.496 1 22.31 199 LEU B N 1
ATOM 3184 C CA . LEU B 1 199 ? 16.672 -2.533 8.938 1 22.31 199 LEU B CA 1
ATOM 3185 C C . LEU B 1 199 ? 15.281 -3.014 9.344 1 22.31 199 LEU B C 1
ATOM 3187 O O . LEU B 1 199 ? 14.344 -2.217 9.422 1 22.31 199 LEU B O 1
ATOM 3191 N N . TRP B 1 200 ? 14.914 -3.971 8.57 1 21 200 TRP B N 1
ATOM 3192 C CA . TRP B 1 200 ? 13.773 -4.629 9.195 1 21 200 TRP B CA 1
ATOM 3193 C C . TRP B 1 200 ? 14.062 -4.953 10.656 1 21 200 TRP B C 1
ATOM 3195 O O . TRP B 1 200 ? 14.945 -5.758 10.953 1 21 200 TRP B O 1
ATOM 3205 N N . PRO B 1 201 ? 14.102 -4.199 11.57 1 23.58 201 PRO B N 1
ATOM 3206 C CA . PRO B 1 201 ? 14.336 -4.762 12.906 1 23.58 201 PRO B CA 1
ATOM 3207 C C . PRO B 1 201 ? 13.641 -6.102 13.117 1 23.58 201 PRO B C 1
ATOM 3209 O O . PRO B 1 201 ? 12.617 -6.371 12.484 1 23.58 201 PRO B O 1
ATOM 3212 N N . GLN B 1 202 ? 14.422 -7.141 13.484 1 22.92 202 GLN B N 1
ATOM 3213 C CA . GLN B 1 202 ? 14.188 -8.375 14.227 1 22.92 202 GLN B CA 1
ATOM 3214 C C . GLN B 1 202 ? 12.961 -8.25 15.125 1 22.92 202 GLN B C 1
ATOM 3216 O O . GLN B 1 202 ? 12.602 -9.203 15.82 1 22.92 202 GLN B O 1
ATOM 3221 N N . ALA B 1 203 ? 12.594 -7.086 15.359 1 23.5 203 ALA B N 1
ATOM 3222 C CA . ALA B 1 203 ? 11.688 -7.031 16.5 1 23.5 203 ALA B CA 1
ATOM 3223 C C . ALA B 1 203 ? 10.336 -7.664 16.156 1 23.5 203 ALA B C 1
ATOM 3225 O O . ALA B 1 203 ? 9.383 -7.57 16.938 1 23.5 203 ALA B O 1
ATOM 3226 N N . PHE B 1 204 ? 10.172 -8.195 14.922 1 22.83 204 PHE B N 1
ATOM 3227 C CA . PHE B 1 204 ? 8.852 -8.805 14.922 1 22.83 204 PHE B CA 1
ATOM 3228 C C . PHE B 1 204 ? 8.898 -10.195 15.539 1 22.83 204 PHE B C 1
ATOM 3230 O O . PHE B 1 204 ? 9.328 -11.156 14.898 1 22.83 204 PHE B O 1
ATOM 3237 N N . PRO B 1 205 ? 9.273 -10.258 16.797 1 24.88 205 PRO B N 1
ATOM 3238 C CA . PRO B 1 205 ? 9.195 -11.578 17.422 1 24.88 205 PRO B CA 1
ATOM 3239 C C . PRO B 1 205 ? 7.863 -12.281 17.156 1 24.88 205 PRO B C 1
ATOM 3241 O O . PRO B 1 205 ? 7.543 -13.281 17.797 1 24.88 205 PRO B O 1
ATOM 3244 N N . TRP B 1 206 ? 7.117 -11.992 16.156 1 24.69 206 TRP B N 1
ATOM 3245 C CA . TRP B 1 206 ? 5.898 -12.797 16.125 1 24.69 206 TRP B CA 1
ATOM 3246 C C . TRP B 1 206 ? 6.227 -14.273 15.945 1 24.69 206 TRP B C 1
ATOM 3248 O O . TRP B 1 206 ? 5.395 -15.141 16.234 1 24.69 206 TRP B O 1
ATOM 3258 N N . TYR B 1 207 ? 7.383 -14.672 15.281 1 22.08 207 TYR B N 1
ATOM 3259 C CA . TYR B 1 207 ? 7.387 -16.062 14.852 1 22.08 207 TYR B CA 1
ATOM 3260 C C . TYR B 1 207 ? 7.652 -17 16.031 1 22.08 207 TYR B C 1
ATOM 3262 O O . TYR B 1 207 ? 7.414 -18.203 15.938 1 22.08 207 TYR B O 1
ATOM 3270 N N . HIS B 1 208 ? 8.547 -16.641 16.938 1 20.36 208 HIS B N 1
ATOM 3271 C CA . HIS B 1 208 ? 9.016 -17.828 17.656 1 20.36 208 HIS B CA 1
ATOM 3272 C C . HIS B 1 208 ? 7.965 -18.312 18.656 1 20.36 208 HIS B C 1
ATOM 3274 O O . HIS B 1 208 ? 8.102 -18.078 19.859 1 20.36 208 HIS B O 1
ATOM 3280 N N . SER B 1 209 ? 6.656 -18.203 18.469 1 18.92 209 SER B N 1
ATOM 3281 C CA . SER B 1 209 ? 6.098 -19.031 19.547 1 18.92 209 SER B CA 1
ATOM 3282 C C . SER B 1 209 ? 6.52 -20.484 19.406 1 18.92 209 SER B C 1
ATOM 3284 O O . SER B 1 209 ? 6.582 -21.016 18.281 1 18.92 209 SER B O 1
ATOM 3286 N N . PRO B 1 210 ? 7.121 -21.031 20.438 1 21.12 210 PRO B N 1
ATOM 3287 C CA . PRO B 1 210 ? 7.223 -22.484 20.453 1 21.12 210 PRO B CA 1
ATOM 3288 C C . PRO B 1 210 ? 5.906 -23.172 20.094 1 21.12 210 PRO B C 1
ATOM 3290 O O . PRO B 1 210 ? 4.832 -22.609 20.297 1 21.12 210 PRO B O 1
#